Protein AF-A0A125BEE0-F1 (afdb_monomer_lite)

Foldseek 3Di:
DVVQVLFWDWPFVDDAADADFDPDPVVLVVVLVVVLVCCVPVPVCVVVVVLQVLQQPPDDPPDRCQDPQQWGAAPVDRVQTDHLSVLCCVLQVQLSVLSCVLSVRRHRDPVSLVSNVVSVVVQVVQQLVCVVVLHGGSSSVSSCVSHNDDSVSSSVSSVVVVVVVVPDPDDDDPPPPPVSPPPPPDDDDDDPSVVVSVCRHPPPDYGDIDTGGAWEWAAKPPQEAALQLAKDKIKTFIGRQFFDQDPVGDTHHWWKKKAWPVPRDIDIADQPCPPDQQNDWAADDSRRMIMHIDHSVVSNVADQFTWIKMWTDDPPGIYILLVRCHVPSTRGYDDAWEWRDKPPFQDAAQDKIKTFTAHKDQDQVQKWKWAAAPVRDTDTWHFPGDDRTITITTHHPRGAWAKIWIDGPPDIYIDTGHHDWAKKKKKKAAQDPDQAWKKWKDKQNHTDDIDDGSRGMDMDMDTGTFFKIKIKIKIPTDPQQKGFMAMFMWPQKAWPDWDRTDIDHDDPPDIDMTMTIMGGHRDDTDHTPPGPHPPPPDPDPPDDDDD

Radius of gyration: 29.77 Å; chains: 1; bounding box: 84×69×88 Å

Secondary structure (DSSP, 8-state):
-GGGGGGEEEEESS--S-PPPP--HHHHHHHHHHHHHHHIIIIIHHHHHHHHHHHHTSS-TT--SB-TTSEEE-TT-TT-EEEHHHHHHHH-HHHHHHHHHHTTTSS--HHHHHHHHHHHHHHHHHHHHHHHTTS--HHHHHHHHHTT--HHHHHHHHHHHHHHTTT----SS-TTSTTSSTTSSS-----SHHHHHHHHHH------EEEEES-EEEEEE-SEEE-SSS-EEEEEEEES-S-EE-TTSPEEPPEEEEEETTT--EEEEE---SS-STT--EEEGGGTEEEEEE-HHHHTTPPTT-EEEEEEEETTEEEETTTTT-BSSSEEEE-SSEEEEEESSSB-TT-EEEEEEES--SSGGGEEEEEE-TTS-EEEPEEEEE-SSEEEEEPPTT--SEEEEEEETTEEEEEEE-B--EEEEEEEEE-SSSS--EEEEEETTEEEEEPPTT--EEEEEEEE-SEEEEEEEEEEE-TTSEEEEEEEEBTTEEEEES-SEEEEE--TTPPPEEEEEEEE-SSPP-SB-------------------

Sequence (547 aa):
MLFRLLNCLVEVITPGMNGEQLTDPSKIKTTKDLFRRNLIDRAIWPSFSYLAEIIADKRKKNDPGIDPRGYVRDPSNGQVIEHITDIFIRTMPNVFDAIDDGFADGHLSVEDQKDIINELQKILEAERKGILDLKPGPVATAIYSVSGFDMKGFLSAVTAKVREEIAEAFIPGLGVILKVYDFLATVSNGINLAEAWYDLFNLNTKYEFRINWGLKLLEMSPAVLSNKPQMTPIEIKGIGICPRPNLLDDPIYPIIYFKDKLTGEDVTLEIKNRGSLDDSYVTRNNCTEVTVFIPASFMALMKLDSQVTVEFVFEDEVANSETQNTSPNYLTFGDGLMISKVSPNPTFIDAVIDIEGIGFSYINNENIVTFFDKFNNEVRATVISSSEQILTVKVPTGAVSGDLKVNVKELEAVTSIEISQTEMIFTFGDNGNLEDDSFQVKIDGNQIDESLAGERERTKKLTIQPGEKRVKLIGITVPDQRATYFICFSNNVDVLSGITSQKVDFPEGEQFEVELVIKVNSDSVSAPVNCNYHSLQSKNIQRLNVD

Organism: Shewanella frigidimarina (NCBI:txid56812)

InterPro domains:
  IPR013783 Immunoglobulin-like fold [G3DSA:2.60.40.10] (318-429)
  IPR014756 Immunoglobulin E-set [SSF81296] (338-409)

pLDDT: mean 73.12, std 21.17, range [22.69, 98.38]

Structure (mmCIF, N/CA/C/O backbone):
data_AF-A0A125BEE0-F1
#
_entry.id   AF-A0A125BEE0-F1
#
loop_
_atom_site.group_PDB
_atom_site.id
_atom_site.type_symbol
_atom_site.label_atom_id
_atom_site.label_alt_id
_atom_site.label_comp_id
_atom_site.label_asym_id
_atom_site.label_entity_id
_atom_site.label_seq_id
_atom_site.pdbx_PDB_ins_code
_atom_site.Cartn_x
_atom_site.Cartn_y
_atom_site.Cartn_z
_atom_site.occupancy
_atom_site.B_iso_or_equiv
_atom_site.auth_seq_id
_atom_site.auth_comp_id
_atom_site.auth_asym_id
_atom_site.auth_atom_id
_atom_site.pdbx_PDB_model_num
ATOM 1 N N . MET A 1 1 ? -15.454 -0.140 -32.037 1.00 26.22 1 MET A N 1
ATOM 2 C CA . MET A 1 1 ? -15.532 1.012 -31.105 1.00 26.22 1 MET A CA 1
ATOM 3 C C . MET A 1 1 ? -15.153 0.641 -29.665 1.00 26.22 1 MET A C 1
ATOM 5 O O . MET A 1 1 ? -14.543 1.474 -29.016 1.00 26.22 1 MET A O 1
ATOM 9 N N . LEU A 1 2 ? -15.407 -0.595 -29.192 1.00 25.55 2 LEU A N 1
ATOM 10 C CA . LEU A 1 2 ? -14.964 -1.076 -27.865 1.00 25.55 2 LEU A CA 1
ATOM 11 C C . LEU A 1 2 ? -13.432 -1.137 -27.661 1.00 25.55 2 LEU A C 1
ATOM 13 O O . LEU A 1 2 ? -12.972 -0.971 -26.540 1.00 25.55 2 LEU A O 1
ATOM 17 N N . PHE A 1 3 ? -12.635 -1.290 -28.724 1.00 25.77 3 PHE A N 1
ATOM 18 C CA . PHE A 1 3 ? -11.166 -1.386 -28.637 1.00 25.77 3 PHE A CA 1
ATOM 19 C C . PHE A 1 3 ? -10.445 -0.121 -28.138 1.00 25.77 3 PHE A C 1
ATOM 21 O O . PHE A 1 3 ? -9.270 -0.192 -27.803 1.00 25.77 3 PHE A O 1
ATOM 28 N N . ARG A 1 4 ? -11.113 1.041 -28.068 1.00 31.30 4 ARG A N 1
ATOM 29 C CA . ARG A 1 4 ? -10.457 2.286 -27.629 1.00 31.30 4 ARG A CA 1
ATOM 30 C C . ARG A 1 4 ? -10.344 2.428 -26.110 1.00 31.30 4 ARG A C 1
ATOM 32 O O . ARG A 1 4 ? -9.469 3.151 -25.666 1.00 31.30 4 ARG A O 1
ATOM 39 N N . LEU A 1 5 ? -11.157 1.730 -25.314 1.00 33.47 5 LEU A N 1
ATOM 40 C CA . LEU A 1 5 ? -11.142 1.864 -23.846 1.00 33.47 5 LEU A CA 1
ATOM 41 C C . LEU A 1 5 ? -9.955 1.160 -23.158 1.00 33.47 5 LEU A C 1
ATOM 43 O O . LEU A 1 5 ? -9.745 1.365 -21.970 1.00 33.47 5 LEU A O 1
ATOM 47 N N . LEU A 1 6 ? -9.160 0.368 -23.888 1.00 36.03 6 LEU A N 1
ATOM 48 C CA . LEU A 1 6 ? -7.963 -0.308 -23.363 1.00 36.03 6 LEU A CA 1
ATOM 49 C C . LEU A 1 6 ? -6.750 0.632 -23.187 1.00 36.03 6 LEU A C 1
ATOM 51 O O . LEU A 1 6 ? -5.762 0.233 -22.584 1.00 36.03 6 LEU A O 1
ATOM 55 N N . ASN A 1 7 ? -6.826 1.877 -23.680 1.00 39.75 7 ASN A N 1
ATOM 56 C CA . ASN A 1 7 ? -5.689 2.808 -23.765 1.00 39.75 7 ASN A CA 1
ATOM 57 C C . ASN A 1 7 ? -5.898 4.117 -22.981 1.00 39.75 7 ASN A C 1
ATOM 59 O O . ASN A 1 7 ? -5.307 5.146 -23.316 1.00 39.75 7 ASN A O 1
ATOM 63 N N . CYS A 1 8 ? -6.761 4.113 -21.965 1.00 34.81 8 CYS A N 1
ATOM 64 C CA . CYS A 1 8 ? -6.969 5.275 -21.105 1.00 34.81 8 CYS A CA 1
ATOM 65 C C . CYS A 1 8 ? -6.786 4.917 -19.633 1.00 34.81 8 CYS A C 1
ATOM 67 O O . CYS A 1 8 ? -7.331 3.921 -19.159 1.00 34.81 8 CYS A O 1
ATOM 69 N N . LEU A 1 9 ? -6.087 5.782 -18.896 1.00 35.94 9 LEU A N 1
ATOM 70 C CA . LEU A 1 9 ? -6.202 5.799 -17.446 1.00 35.94 9 LEU A CA 1
ATOM 71 C C . LEU A 1 9 ? -7.430 6.632 -17.114 1.00 35.94 9 LEU A C 1
ATOM 73 O O . LEU A 1 9 ? -7.471 7.844 -17.352 1.00 35.94 9 LEU A O 1
ATOM 77 N N . VAL A 1 10 ? -8.441 5.956 -16.586 1.00 38.47 10 VAL A N 1
ATOM 78 C CA . VAL A 1 10 ? -9.574 6.617 -15.954 1.00 38.47 10 VAL A CA 1
ATOM 79 C C . VAL A 1 10 ? -9.145 6.912 -14.526 1.00 38.47 10 VAL A C 1
ATOM 81 O O . VAL A 1 10 ? -9.222 6.054 -13.650 1.00 38.47 10 VAL A O 1
ATOM 84 N N . GLU A 1 11 ? -8.629 8.118 -14.309 1.00 35.62 11 GLU A N 1
ATOM 85 C CA . GLU A 1 11 ? -8.329 8.588 -12.965 1.00 35.62 11 GLU A CA 1
ATOM 86 C C . GLU A 1 11 ? -9.652 8.989 -12.310 1.00 35.62 11 GLU A C 1
ATOM 88 O O . GLU A 1 11 ? -10.279 9.996 -12.660 1.00 35.62 11 GLU A O 1
ATOM 93 N N . VAL A 1 12 ? -10.116 8.136 -11.399 1.00 35.34 12 VAL A N 1
ATOM 94 C CA . VAL A 1 12 ? -11.246 8.439 -10.525 1.00 35.34 12 VAL A CA 1
ATOM 95 C C . VAL A 1 12 ? -10.691 9.283 -9.386 1.00 35.34 12 VAL A C 1
ATOM 97 O O . VAL A 1 12 ? -10.139 8.741 -8.434 1.00 35.34 12 VAL A O 1
ATOM 100 N N . ILE A 1 13 ? -10.804 10.607 -9.509 1.00 37.38 13 ILE A N 1
ATOM 101 C CA . ILE A 1 13 ? -10.281 11.546 -8.506 1.00 37.38 13 ILE A CA 1
ATOM 102 C C . ILE A 1 13 ? -11.001 11.340 -7.157 1.00 37.38 13 ILE A C 1
ATOM 104 O O . ILE A 1 13 ? -10.360 11.430 -6.118 1.00 37.38 13 ILE A O 1
ATOM 108 N N . THR A 1 14 ? -12.284 10.951 -7.173 1.00 31.53 14 THR A N 1
ATOM 109 C CA . THR A 1 14 ? -13.060 10.333 -6.072 1.00 31.53 14 THR A CA 1
ATOM 110 C C . THR A 1 14 ? -14.408 9.809 -6.617 1.00 31.53 14 THR A C 1
ATOM 112 O O . THR A 1 14 ? -14.837 10.240 -7.691 1.00 31.53 14 THR A O 1
ATOM 115 N N . PRO A 1 15 ? -15.097 8.863 -5.945 1.00 36.88 15 PRO A N 1
ATOM 116 C CA . PRO A 1 15 ? -16.427 8.410 -6.354 1.00 36.88 15 PRO A CA 1
ATOM 117 C C . PRO A 1 15 ? -17.546 9.273 -5.740 1.00 36.88 15 PRO A C 1
ATOM 119 O O . PRO A 1 15 ? -17.540 9.491 -4.534 1.00 36.88 15 PRO A O 1
ATOM 122 N N . GLY A 1 16 ? -18.558 9.654 -6.524 1.00 39.78 16 GLY A N 1
ATOM 123 C CA . GLY A 1 16 ? -19.945 9.716 -6.036 1.00 39.78 16 GLY A CA 1
ATOM 124 C C . GLY A 1 16 ? -20.905 10.672 -6.763 1.00 39.78 16 GLY A C 1
ATOM 125 O O . GLY A 1 16 ? -20.521 11.411 -7.662 1.00 39.78 16 GLY A O 1
ATOM 126 N N . MET A 1 17 ? -22.190 10.549 -6.412 1.00 46.84 17 MET A N 1
ATOM 127 C CA . MET A 1 17 ? -23.337 10.462 -7.337 1.00 46.84 17 MET A CA 1
ATOM 128 C C . MET A 1 17 ? -24.085 11.774 -7.635 1.00 46.84 17 MET A C 1
ATOM 130 O O . MET A 1 17 ? -25.093 11.757 -8.338 1.00 46.84 17 MET A O 1
ATOM 134 N N . ASN A 1 18 ? -23.576 12.921 -7.177 1.00 46.19 18 ASN A N 1
ATOM 135 C CA . ASN A 1 18 ? -24.294 14.205 -7.197 1.00 46.19 18 ASN A CA 1
ATOM 136 C C . ASN A 1 18 ? -23.703 15.203 -8.214 1.00 46.19 18 ASN A C 1
ATOM 138 O O . ASN A 1 18 ? -23.315 16.321 -7.871 1.00 46.19 18 ASN A O 1
ATOM 142 N N . GLY A 1 19 ? -23.605 14.791 -9.482 1.00 50.25 19 GLY A N 1
ATOM 143 C CA . GLY A 1 19 ? -23.158 15.643 -10.594 1.00 50.25 19 GLY A CA 1
ATOM 144 C C . GLY A 1 19 ? -24.298 16.363 -11.331 1.00 50.25 19 GLY A C 1
ATOM 145 O O . GLY A 1 19 ? -25.462 15.985 -11.216 1.00 50.25 19 GLY A O 1
ATOM 146 N N . GLU A 1 20 ? -23.952 17.386 -12.124 1.00 53.16 20 GLU A N 1
ATOM 147 C CA . GLU A 1 20 ? -24.880 18.003 -13.086 1.00 53.16 20 GLU A CA 1
ATOM 148 C C . GLU A 1 20 ? -25.443 16.945 -14.050 1.00 53.16 20 GLU A C 1
ATOM 150 O O . GLU A 1 20 ? -24.725 16.032 -14.466 1.00 53.16 20 GLU A O 1
ATOM 155 N N . GLN A 1 21 ? -26.719 17.086 -14.420 1.00 60.16 21 GLN A N 1
ATOM 156 C CA . GLN A 1 21 ? -27.409 16.161 -15.318 1.00 60.16 21 GLN A CA 1
ATOM 157 C C . GLN A 1 21 ? -26.623 15.965 -16.622 1.00 60.16 21 GLN A C 1
ATOM 159 O O . GLN A 1 21 ? -26.322 16.919 -17.348 1.00 60.16 21 GLN A O 1
ATOM 164 N N . LEU A 1 22 ? -26.305 14.710 -16.944 1.00 63.81 22 LEU A N 1
ATOM 165 C CA . LEU A 1 22 ? -25.624 14.375 -18.187 1.00 63.81 22 LEU A CA 1
ATOM 166 C C . LEU A 1 22 ? -26.636 14.344 -19.334 1.00 63.81 22 LEU A C 1
ATOM 168 O O . LEU A 1 22 ? -27.636 13.643 -19.268 1.00 63.81 22 LEU A O 1
ATOM 172 N N . THR A 1 23 ? -26.352 15.067 -20.417 1.00 66.38 23 THR A N 1
ATOM 173 C CA . THR A 1 23 ? -27.211 15.104 -21.619 1.00 66.38 23 THR A CA 1
ATOM 174 C C . THR A 1 23 ? -26.635 14.325 -22.804 1.00 66.38 23 THR A C 1
ATOM 176 O O . THR A 1 23 ? -27.341 14.063 -23.774 1.00 66.38 23 THR A O 1
ATOM 179 N N . ASP A 1 24 ? -25.357 13.935 -22.743 1.00 65.25 24 ASP A N 1
ATOM 180 C CA . ASP A 1 24 ? -24.670 13.177 -23.796 1.00 65.25 24 ASP A CA 1
ATOM 181 C C . ASP A 1 24 ? -24.889 11.661 -23.605 1.00 65.25 24 ASP A C 1
ATOM 183 O O . ASP A 1 24 ? -24.386 11.099 -22.624 1.00 65.25 24 ASP A O 1
ATOM 187 N N . PRO A 1 25 ? -25.550 10.963 -24.551 1.00 66.94 25 PRO A N 1
ATOM 188 C CA . PRO A 1 25 ? -25.841 9.532 -24.439 1.00 66.94 25 PRO A CA 1
ATOM 189 C C . PRO A 1 25 ? -24.603 8.643 -24.266 1.00 66.94 25 PRO A C 1
ATOM 191 O O . PRO A 1 25 ? -24.664 7.616 -23.588 1.00 66.94 25 PRO A O 1
ATOM 194 N N . SER A 1 26 ? -23.462 9.024 -24.851 1.00 54.41 26 SER A N 1
ATOM 195 C CA . SER A 1 26 ? -22.217 8.254 -24.732 1.00 54.41 26 SER A CA 1
ATOM 196 C C . SER A 1 26 ? -21.613 8.393 -23.337 1.00 54.41 26 SER A C 1
ATOM 198 O O . SER A 1 26 ? -21.055 7.431 -22.804 1.00 54.41 26 SER A O 1
ATOM 200 N N . LYS A 1 27 ? -21.757 9.575 -22.724 1.00 56.72 27 LYS A N 1
ATOM 201 C CA . LYS A 1 27 ? -21.329 9.823 -21.343 1.00 56.72 27 LYS A CA 1
ATOM 202 C C . LYS A 1 27 ? -22.255 9.132 -20.353 1.00 56.72 27 LYS A C 1
ATOM 204 O O . LYS A 1 27 ? -21.745 8.454 -19.476 1.00 56.72 27 LYS A O 1
ATOM 209 N N . ILE A 1 28 ? -23.575 9.207 -20.546 1.00 62.38 28 ILE A N 1
ATOM 210 C CA . ILE A 1 28 ? -24.559 8.494 -19.710 1.00 62.38 28 ILE A CA 1
ATOM 211 C C . ILE A 1 28 ? -24.254 6.995 -19.705 1.00 62.38 28 ILE A C 1
ATOM 213 O O . ILE A 1 28 ? -24.123 6.391 -18.643 1.00 62.38 28 ILE A O 1
ATOM 217 N N . LYS A 1 29 ? -24.052 6.401 -20.888 1.00 66.44 29 LYS A N 1
ATOM 218 C CA . LYS A 1 29 ? -23.712 4.980 -21.011 1.00 66.44 29 LYS A CA 1
ATOM 219 C C . LYS A 1 29 ? -22.403 4.630 -20.297 1.00 66.44 29 LYS A C 1
ATOM 221 O O . LYS A 1 29 ? -22.368 3.677 -19.531 1.00 66.44 29 LYS A O 1
ATOM 226 N N . THR A 1 30 ? -21.348 5.414 -20.519 1.00 59.72 30 THR A N 1
ATOM 227 C CA . THR A 1 30 ? -20.030 5.169 -19.906 1.00 59.72 30 THR A CA 1
ATOM 228 C C . THR A 1 30 ? -20.087 5.300 -18.383 1.00 59.72 30 THR A C 1
ATOM 230 O O . THR A 1 30 ? -19.575 4.437 -17.675 1.00 59.72 30 THR A O 1
ATOM 233 N N . THR A 1 31 ? -20.746 6.340 -17.867 1.00 61.16 31 THR A N 1
ATOM 234 C CA . THR A 1 31 ? -20.940 6.546 -16.426 1.00 61.16 31 THR A CA 1
ATOM 235 C C . THR A 1 31 ? -21.730 5.398 -15.813 1.00 61.16 31 THR A C 1
ATOM 237 O O . THR A 1 31 ? -21.325 4.877 -14.780 1.00 61.16 31 THR A O 1
ATOM 240 N N . LYS A 1 32 ? -22.801 4.949 -16.472 1.00 75.56 32 LYS A N 1
ATOM 241 C CA . LYS A 1 32 ? -23.600 3.806 -16.029 1.00 75.56 32 LYS A CA 1
ATOM 242 C C . LYS A 1 32 ? -22.785 2.511 -15.978 1.00 75.56 32 LYS A C 1
ATOM 244 O O . LYS A 1 32 ? -22.822 1.800 -14.977 1.00 75.56 32 LYS A O 1
ATOM 249 N N . ASP A 1 33 ? -22.010 2.213 -17.019 1.00 69.50 33 ASP A N 1
ATOM 250 C CA . ASP A 1 33 ? -21.174 1.007 -17.067 1.00 69.50 33 ASP A CA 1
ATOM 251 C C . ASP A 1 33 ? -20.082 1.038 -15.973 1.00 69.50 33 ASP A C 1
ATOM 253 O O . ASP A 1 33 ? -19.828 0.035 -15.301 1.00 69.50 33 ASP A O 1
ATOM 257 N N . LEU A 1 34 ? -19.483 2.207 -15.720 1.00 61.41 34 LEU A N 1
ATOM 258 C CA . LEU A 1 34 ? -18.509 2.407 -14.641 1.00 61.41 34 LEU A CA 1
ATOM 259 C C . LEU A 1 34 ? -19.139 2.357 -13.247 1.00 61.41 34 LEU A C 1
ATOM 261 O O . LEU A 1 34 ? -18.507 1.868 -12.309 1.00 61.41 34 LEU A O 1
ATOM 265 N N . PHE A 1 35 ? -20.364 2.854 -13.099 1.00 69.25 35 PHE A N 1
ATOM 266 C CA . PHE A 1 35 ? -21.134 2.771 -11.864 1.00 69.25 35 PHE A CA 1
ATOM 267 C C . PHE A 1 35 ? -21.391 1.312 -11.500 1.00 69.25 35 PHE A C 1
ATOM 269 O O . PHE A 1 35 ? -21.051 0.882 -10.401 1.00 69.25 35 PHE A O 1
ATOM 276 N N . ARG A 1 36 ? -21.905 0.530 -12.458 1.00 73.69 36 ARG A N 1
ATOM 277 C CA . ARG A 1 36 ? -22.140 -0.911 -12.295 1.00 73.69 36 ARG A CA 1
ATOM 278 C C . ARG A 1 36 ? -20.870 -1.625 -11.863 1.00 73.69 36 ARG A C 1
ATOM 280 O O . ARG A 1 36 ? -20.890 -2.381 -10.898 1.00 73.69 36 ARG A O 1
ATOM 287 N N . ARG A 1 37 ? -19.755 -1.336 -12.536 1.00 66.81 37 ARG A N 1
ATOM 288 C CA . ARG A 1 37 ? -18.461 -1.933 -12.213 1.00 66.81 37 ARG A CA 1
ATOM 289 C C . ARG A 1 37 ? -17.967 -1.553 -10.818 1.00 66.81 37 ARG A C 1
ATOM 291 O O . ARG A 1 37 ? -17.575 -2.437 -10.073 1.00 66.81 37 ARG A O 1
ATOM 298 N N . ASN A 1 38 ? -18.029 -0.279 -10.429 1.00 60.75 38 ASN A N 1
ATOM 299 C CA . ASN A 1 38 ? -17.607 0.147 -9.091 1.00 60.75 38 ASN A CA 1
ATOM 300 C C . ASN A 1 38 ? -18.493 -0.430 -7.987 1.00 60.75 38 ASN A C 1
ATOM 302 O O . ASN A 1 38 ? -17.970 -0.850 -6.958 1.00 60.75 38 ASN A O 1
ATOM 306 N N . LEU A 1 39 ? -19.811 -0.469 -8.197 1.00 64.38 39 LEU A N 1
ATOM 307 C CA . LEU A 1 39 ? -20.745 -1.080 -7.257 1.00 64.38 39 LEU A CA 1
ATOM 308 C C . LEU A 1 39 ? -20.418 -2.565 -7.063 1.00 64.38 39 LEU A C 1
ATOM 310 O O . LEU A 1 39 ? -20.378 -3.052 -5.934 1.00 64.38 39 LEU A O 1
ATOM 314 N N . ILE A 1 40 ? -20.128 -3.271 -8.158 1.00 65.25 40 ILE A N 1
ATOM 315 C CA . ILE A 1 40 ? -19.719 -4.670 -8.102 1.00 65.25 40 ILE A CA 1
ATOM 316 C C . ILE A 1 40 ? -18.376 -4.814 -7.380 1.00 65.25 40 ILE A C 1
ATOM 318 O O . ILE A 1 40 ? -18.307 -5.504 -6.370 1.00 65.25 40 ILE A O 1
ATOM 322 N N . ASP A 1 41 ? -17.332 -4.138 -7.850 1.00 57.72 41 ASP A N 1
ATOM 323 C CA . ASP A 1 41 ? -15.952 -4.362 -7.408 1.00 57.72 41 ASP A CA 1
ATOM 324 C C . ASP A 1 41 ? -15.709 -3.895 -5.966 1.00 57.72 41 ASP A C 1
ATOM 326 O O . ASP A 1 41 ? -15.000 -4.557 -5.210 1.00 57.72 41 ASP A O 1
ATOM 330 N N . ARG A 1 42 ? -16.286 -2.754 -5.568 1.00 54.62 42 ARG A N 1
ATOM 331 C CA . ARG A 1 42 ? -16.010 -2.145 -4.256 1.00 54.62 42 ARG A CA 1
ATOM 332 C C . ARG A 1 42 ? -16.949 -2.597 -3.159 1.00 54.62 42 ARG A C 1
ATOM 334 O O . ARG A 1 42 ? -16.657 -2.348 -1.994 1.00 54.62 42 ARG A O 1
ATOM 341 N N . ALA A 1 43 ? -18.078 -3.197 -3.516 1.00 54.75 43 ALA A N 1
ATOM 342 C CA . ALA A 1 43 ? -19.170 -3.284 -2.571 1.00 54.75 43 ALA A CA 1
ATOM 343 C C . ALA A 1 43 ? -19.898 -4.637 -2.633 1.00 54.75 43 ALA A C 1
ATOM 345 O O . ALA A 1 43 ? -19.965 -5.341 -1.622 1.00 54.75 43 ALA A O 1
ATOM 346 N N . ILE A 1 44 ? -20.366 -5.072 -3.809 1.00 61.81 44 ILE A N 1
ATOM 347 C CA . ILE A 1 44 ? -21.017 -6.387 -3.943 1.00 61.81 44 ILE A CA 1
ATOM 348 C C . ILE A 1 44 ? -19.979 -7.501 -3.765 1.00 61.81 44 ILE A C 1
ATOM 350 O O . ILE A 1 44 ? -20.143 -8.360 -2.907 1.00 61.81 44 ILE A O 1
ATOM 354 N N . TRP A 1 45 ? -18.879 -7.481 -4.517 1.00 63.34 45 TRP A N 1
ATOM 355 C CA . TRP A 1 45 ? -17.878 -8.546 -4.504 1.00 63.34 45 TRP A CA 1
ATOM 356 C C . TRP A 1 45 ? -17.217 -8.764 -3.134 1.00 63.34 45 TRP A C 1
ATOM 358 O O . TRP A 1 45 ? -17.205 -9.911 -2.679 1.00 63.34 45 TRP A O 1
ATOM 368 N N . PRO A 1 46 ? -16.759 -7.725 -2.406 1.00 55.03 46 PRO A N 1
ATOM 369 C CA . PRO A 1 46 ? -16.231 -7.902 -1.054 1.00 55.03 46 PRO A CA 1
ATOM 370 C C . PRO A 1 46 ? -17.225 -8.587 -0.106 1.00 55.03 46 PRO A C 1
ATOM 372 O O . PRO A 1 46 ? -16.815 -9.437 0.686 1.00 55.03 46 PRO A O 1
ATOM 375 N N . SER A 1 47 ? -18.528 -8.314 -0.260 1.00 54.78 47 SER A N 1
ATOM 376 C CA . SER A 1 47 ? -19.602 -8.942 0.529 1.00 54.78 47 SER A CA 1
ATOM 377 C C . SER A 1 47 ? -19.752 -10.450 0.265 1.00 54.78 47 SER A C 1
ATOM 379 O O . SER A 1 47 ? -20.307 -11.171 1.092 1.00 54.78 47 SER A O 1
ATOM 381 N N . PHE A 1 48 ? -19.232 -10.943 -0.865 1.00 58.75 48 PHE A N 1
ATOM 382 C CA . PHE A 1 48 ? -19.290 -12.346 -1.296 1.00 58.75 48 PHE A CA 1
ATOM 383 C C . PHE A 1 48 ? -17.925 -13.047 -1.343 1.00 58.75 48 PHE A C 1
ATOM 385 O O . PHE A 1 48 ? -17.852 -14.219 -1.712 1.00 58.75 48 PHE A O 1
ATOM 392 N N . SER A 1 49 ? -16.851 -12.368 -0.936 1.00 55.06 49 SER A N 1
ATOM 393 C CA . SER A 1 49 ? -15.472 -12.880 -0.984 1.00 55.06 49 SER A CA 1
ATOM 394 C C . SER A 1 49 ? -15.268 -14.204 -0.227 1.00 55.06 49 SER A C 1
ATOM 396 O O . SER A 1 49 ? -14.460 -15.032 -0.646 1.00 55.06 49 SER A O 1
ATOM 398 N N . TYR A 1 50 ? -16.075 -14.480 0.806 1.00 55.59 50 TYR A N 1
ATOM 399 C CA . TYR A 1 50 ? -16.080 -15.757 1.534 1.00 55.59 50 TYR A CA 1
ATOM 400 C C . TYR A 1 50 ? -16.361 -16.978 0.633 1.00 55.59 50 TYR A C 1
ATOM 402 O O . TYR A 1 50 ? -15.892 -18.082 0.916 1.00 55.59 50 TYR A O 1
ATOM 410 N N . LEU A 1 51 ? -17.104 -16.801 -0.469 1.00 53.78 51 LEU A N 1
ATOM 411 C CA . LEU A 1 51 ? -17.370 -17.865 -1.440 1.00 53.78 51 LEU A CA 1
ATOM 412 C C . LEU A 1 51 ? -16.097 -18.272 -2.185 1.00 53.78 51 LEU A C 1
ATOM 414 O O . LEU A 1 51 ? -15.912 -19.459 -2.450 1.00 53.78 51 LEU A O 1
ATOM 418 N N . ALA A 1 52 ? -15.199 -17.323 -2.470 1.00 53.06 52 ALA A N 1
ATOM 419 C CA . ALA A 1 52 ? -13.925 -17.606 -3.130 1.00 53.06 52 ALA A CA 1
ATOM 420 C C . ALA A 1 52 ? -13.059 -18.558 -2.293 1.00 53.06 52 ALA A C 1
ATOM 422 O O . ALA A 1 52 ? -12.465 -19.492 -2.829 1.00 53.06 52 ALA A O 1
ATOM 423 N N . GLU A 1 53 ? -13.046 -18.376 -0.970 1.00 53.41 53 GLU A N 1
ATOM 424 C CA . GLU A 1 53 ? -12.304 -19.239 -0.048 1.00 53.41 53 GLU A CA 1
ATOM 425 C C . GLU A 1 53 ? -12.890 -20.652 0.041 1.00 53.41 53 GLU A C 1
ATOM 427 O O . GLU A 1 53 ? -12.147 -21.630 0.046 1.00 53.41 53 GLU A O 1
ATOM 432 N N . ILE A 1 54 ? -14.222 -20.781 0.086 1.00 53.66 54 ILE A N 1
ATOM 433 C CA . ILE A 1 54 ? -14.895 -22.092 0.124 1.00 53.66 54 ILE A CA 1
ATOM 434 C C . ILE A 1 54 ? -14.638 -22.869 -1.178 1.00 53.66 54 ILE A C 1
ATOM 436 O O . ILE A 1 54 ? -14.469 -24.090 -1.157 1.00 53.66 54 ILE A O 1
ATOM 440 N N . ILE A 1 55 ? -14.577 -22.164 -2.309 1.00 52.12 55 ILE A N 1
ATOM 441 C CA . ILE A 1 55 ? -14.298 -22.739 -3.630 1.00 52.12 55 ILE A CA 1
ATOM 442 C C . ILE A 1 55 ? -12.816 -23.137 -3.766 1.00 52.12 55 ILE A C 1
ATOM 444 O O . ILE A 1 55 ? -12.509 -24.145 -4.405 1.00 52.12 55 ILE A O 1
ATOM 448 N N . ALA A 1 56 ? -11.892 -22.405 -3.138 1.00 52.78 56 ALA A N 1
ATOM 449 C CA . ALA A 1 56 ? -10.455 -22.677 -3.211 1.00 52.78 56 ALA A CA 1
ATOM 450 C C . ALA A 1 56 ? -10.024 -23.981 -2.499 1.00 52.78 56 ALA A C 1
ATOM 452 O O . ALA A 1 56 ? -9.008 -24.575 -2.867 1.00 52.78 56 ALA A O 1
ATOM 453 N N . ASP A 1 57 ? -10.792 -24.472 -1.519 1.00 49.62 57 ASP A N 1
ATOM 454 C CA . ASP A 1 57 ? -10.309 -25.491 -0.573 1.00 49.62 57 ASP A CA 1
ATOM 455 C C . ASP A 1 57 ? -10.470 -26.963 -1.025 1.00 49.62 57 ASP A C 1
ATOM 457 O O . ASP A 1 57 ? -10.057 -27.905 -0.348 1.00 49.62 57 ASP A O 1
ATOM 461 N N . LYS A 1 58 ? -11.003 -27.230 -2.226 1.00 46.66 58 LYS A N 1
ATOM 462 C CA . LYS A 1 58 ? -11.007 -28.597 -2.789 1.00 46.66 58 LYS A CA 1
ATOM 463 C C . LYS A 1 58 ? -10.568 -28.646 -4.246 1.00 46.66 58 LYS A C 1
ATOM 465 O O . LYS A 1 58 ? -11.394 -28.850 -5.132 1.00 46.66 58 LYS A O 1
ATOM 470 N N . ARG A 1 59 ? -9.242 -28.622 -4.448 1.00 43.72 59 ARG A N 1
ATOM 471 C CA . ARG A 1 59 ? -8.435 -29.587 -5.243 1.00 43.72 59 ARG A CA 1
ATOM 472 C C . ARG A 1 59 ? -7.094 -28.950 -5.634 1.00 43.72 59 ARG A C 1
ATOM 474 O O . ARG A 1 59 ? -7.029 -28.260 -6.632 1.00 43.72 59 ARG A O 1
ATOM 481 N N . LYS A 1 60 ? -6.013 -29.314 -4.929 1.00 42.50 60 LYS A N 1
ATOM 482 C CA . LYS A 1 60 ? -4.605 -28.977 -5.245 1.00 42.50 60 LYS A CA 1
ATOM 483 C C . LYS A 1 60 ? -4.309 -27.465 -5.301 1.00 42.50 60 LYS A C 1
ATOM 485 O O . LYS A 1 60 ? -4.811 -26.748 -6.144 1.00 42.50 60 LYS A O 1
ATOM 490 N N . LYS A 1 61 ? -3.374 -27.044 -4.448 1.00 42.09 61 LYS A N 1
ATOM 491 C CA . LYS A 1 61 ? -2.783 -25.706 -4.224 1.00 42.09 61 LYS A CA 1
ATOM 492 C C . LYS A 1 61 ? -2.479 -24.757 -5.415 1.00 42.09 61 LYS A C 1
ATOM 494 O O . LYS A 1 61 ? -1.924 -23.701 -5.147 1.00 42.09 61 LYS A O 1
ATOM 499 N N . ASN A 1 62 ? -2.805 -25.057 -6.675 1.00 43.75 62 ASN A N 1
ATOM 500 C CA . ASN A 1 62 ? -2.320 -24.294 -7.833 1.00 43.75 62 ASN A CA 1
ATOM 501 C C . ASN A 1 62 ? -3.390 -23.787 -8.824 1.00 43.75 62 ASN A C 1
ATOM 503 O O . ASN A 1 62 ? -2.995 -23.320 -9.888 1.00 43.75 62 ASN A O 1
ATOM 507 N N . ASP A 1 63 ? -4.694 -23.829 -8.534 1.00 48.88 63 ASP A N 1
ATOM 508 C CA . ASP A 1 63 ? -5.662 -23.084 -9.362 1.00 48.88 63 ASP A CA 1
ATOM 509 C C . ASP A 1 63 ? -6.823 -22.563 -8.499 1.00 48.88 63 ASP A C 1
ATOM 511 O O . ASP A 1 63 ? -7.667 -23.356 -8.069 1.00 48.88 63 ASP A O 1
ATOM 515 N N . PRO A 1 64 ? -6.844 -21.266 -8.144 1.00 46.12 64 PRO A N 1
ATOM 516 C CA . PRO A 1 64 ? -7.970 -20.694 -7.428 1.00 46.12 64 PRO A CA 1
ATOM 517 C C . PRO A 1 64 ? -9.166 -20.724 -8.385 1.00 46.12 64 PRO A C 1
ATOM 519 O O . PRO A 1 64 ? -9.105 -20.166 -9.476 1.00 46.12 64 PRO A O 1
ATOM 522 N N . GLY A 1 65 ? -10.260 -21.394 -8.006 1.00 53.75 65 GLY A N 1
ATOM 523 C CA . GLY A 1 65 ? -11.460 -21.495 -8.854 1.00 53.75 65 GLY A CA 1
ATOM 524 C C . GLY A 1 65 ? -12.020 -20.137 -9.307 1.00 53.75 65 GLY A C 1
ATOM 525 O O . GLY A 1 65 ? -12.797 -20.087 -10.259 1.00 53.75 65 GLY A O 1
ATOM 526 N N . ILE A 1 66 ? -11.592 -19.050 -8.656 1.00 56.44 66 ILE A N 1
ATOM 527 C CA . ILE A 1 66 ? -11.728 -17.663 -9.097 1.00 56.44 66 ILE A CA 1
ATOM 528 C C . ILE A 1 66 ? -10.327 -17.039 -9.085 1.00 56.44 66 ILE A C 1
ATOM 530 O O . ILE A 1 66 ? -9.711 -16.950 -8.022 1.00 56.44 66 ILE A O 1
ATOM 534 N N . ASP A 1 67 ? -9.800 -16.633 -10.240 1.00 57.78 67 ASP A N 1
ATOM 535 C CA . ASP A 1 67 ? -8.466 -16.032 -10.301 1.00 57.78 67 ASP A CA 1
ATOM 536 C C . ASP A 1 67 ? -8.438 -14.642 -9.623 1.00 57.78 67 ASP A C 1
ATOM 538 O O . ASP A 1 67 ? -9.484 -14.007 -9.460 1.00 57.78 67 ASP A O 1
ATOM 542 N N . PRO A 1 68 ? -7.259 -14.117 -9.231 1.00 49.59 68 PRO A N 1
ATOM 543 C CA . PRO A 1 68 ? -7.151 -12.789 -8.615 1.00 49.59 68 PRO A CA 1
ATOM 544 C C . PRO A 1 68 ? -7.683 -11.633 -9.478 1.00 49.59 68 PRO A C 1
ATOM 546 O O . PRO A 1 68 ? -7.816 -10.515 -8.991 1.00 49.59 68 PRO A O 1
ATOM 549 N N . ARG A 1 69 ? -7.965 -11.883 -10.762 1.00 51.47 69 ARG A N 1
ATOM 550 C CA . ARG A 1 69 ? -8.539 -10.926 -11.711 1.00 51.47 69 ARG A CA 1
ATOM 551 C C . ARG A 1 69 ? -10.056 -11.100 -11.853 1.00 51.47 69 ARG A C 1
ATOM 553 O O . ARG A 1 69 ? -10.629 -10.454 -12.718 1.00 51.47 69 ARG A O 1
ATOM 560 N N . GLY A 1 70 ? -10.693 -11.941 -11.033 1.00 58.03 70 GLY A N 1
ATOM 561 C CA . GLY A 1 70 ? -12.144 -12.112 -10.978 1.00 58.03 70 GLY A CA 1
ATOM 562 C C . GLY A 1 70 ? -12.717 -13.116 -11.978 1.00 58.03 70 GLY A C 1
ATOM 563 O O . GLY A 1 70 ? -13.931 -13.129 -12.175 1.00 58.03 70 GLY A O 1
ATOM 564 N N . TYR A 1 71 ? -11.895 -13.953 -12.617 1.00 66.69 71 TYR A N 1
ATOM 565 C CA . TYR A 1 71 ? -12.385 -14.955 -13.569 1.00 66.69 71 TYR A CA 1
ATOM 566 C C . TYR A 1 71 ? -12.651 -16.304 -12.909 1.00 66.69 71 TYR A C 1
ATOM 568 O O . TYR A 1 71 ? -11.750 -16.903 -12.326 1.00 66.69 71 TYR A O 1
ATOM 576 N N . VAL A 1 72 ? -13.870 -16.814 -13.077 1.00 65.94 72 VAL A N 1
ATOM 577 C CA . VAL A 1 72 ? -14.281 -18.151 -12.646 1.00 65.94 72 VAL A CA 1
ATOM 578 C C . VAL A 1 72 ? -13.986 -19.151 -13.760 1.00 65.94 72 VAL A C 1
ATOM 580 O O . VAL A 1 72 ? -14.373 -18.933 -14.912 1.00 65.94 72 VAL A O 1
ATOM 583 N N . ARG A 1 73 ? -13.292 -20.244 -13.426 1.00 64.69 73 ARG A N 1
ATOM 584 C CA . ARG A 1 73 ? -12.956 -21.323 -14.369 1.00 64.69 73 ARG A CA 1
ATOM 585 C C . ARG A 1 73 ? -13.663 -22.615 -13.992 1.00 64.69 73 ARG A C 1
ATOM 587 O O . ARG A 1 73 ? -13.604 -23.031 -12.837 1.00 64.69 73 ARG A O 1
ATOM 594 N N . ASP A 1 74 ? -14.265 -23.281 -14.976 1.00 60.03 74 ASP A N 1
ATOM 595 C CA . ASP A 1 74 ? -14.768 -24.645 -14.803 1.00 60.03 74 ASP A CA 1
ATOM 596 C C . ASP A 1 74 ? -13.580 -25.638 -14.778 1.00 60.03 74 ASP A C 1
ATOM 598 O O . ASP A 1 74 ? -12.885 -25.806 -15.787 1.00 60.03 74 ASP A O 1
ATOM 602 N N . PRO A 1 75 ? -13.334 -26.345 -13.658 1.00 53.81 75 PRO A N 1
ATOM 603 C CA . PRO A 1 75 ? -12.243 -27.309 -13.537 1.00 53.81 75 PRO A CA 1
ATOM 604 C C . PRO A 1 75 ? -12.448 -28.573 -14.390 1.00 53.81 75 PRO A C 1
ATOM 606 O O . PRO A 1 75 ? -11.510 -29.353 -14.564 1.00 53.81 75 PRO A O 1
ATOM 609 N N . SER A 1 76 ? -13.657 -28.810 -14.904 1.00 53.28 76 SER A N 1
ATOM 610 C CA . SER A 1 76 ? -13.986 -29.913 -15.811 1.00 53.28 76 SER A CA 1
ATOM 611 C C . SER A 1 76 ? -13.943 -29.518 -17.293 1.00 53.28 76 SER A C 1
ATOM 613 O O . SER A 1 76 ? -13.803 -30.394 -18.150 1.00 53.28 76 SER A O 1
ATOM 615 N N . ASN A 1 77 ? -13.980 -28.216 -17.595 1.00 54.47 77 ASN A N 1
ATOM 616 C CA . ASN A 1 77 ? -13.910 -27.673 -18.947 1.00 54.47 77 ASN A CA 1
ATOM 617 C C . ASN A 1 77 ? -13.178 -26.317 -18.969 1.00 54.47 77 ASN A C 1
ATOM 619 O O . ASN A 1 77 ? -13.793 -25.254 -18.900 1.00 54.47 77 ASN A O 1
ATOM 623 N N . GLY A 1 78 ? -11.853 -26.349 -19.147 1.00 53.00 78 GLY A N 1
ATOM 624 C CA . GLY A 1 78 ? -10.982 -25.162 -19.126 1.00 53.00 78 GLY A CA 1
ATOM 625 C C . GLY A 1 78 ? -11.205 -24.121 -20.237 1.00 53.00 78 GLY A C 1
ATOM 626 O O . GLY A 1 78 ? -10.387 -23.216 -20.379 1.00 53.00 78 GLY A O 1
ATOM 627 N N . GLN A 1 79 ? -12.267 -24.247 -21.040 1.00 51.91 79 GLN A N 1
ATOM 628 C CA . GLN A 1 79 ? -12.681 -23.252 -22.034 1.00 51.91 79 GLN A CA 1
ATOM 629 C C . GLN A 1 79 ? -13.748 -22.273 -21.517 1.00 51.91 79 GLN A C 1
ATOM 631 O O . GLN A 1 79 ? -13.947 -21.232 -22.140 1.00 51.91 79 GLN A O 1
ATOM 636 N N . VAL A 1 80 ? -14.427 -22.568 -20.400 1.00 54.66 80 VAL A N 1
ATOM 637 C CA . VAL A 1 80 ? -15.423 -21.657 -19.814 1.00 54.66 80 VAL A CA 1
ATOM 638 C C . VAL A 1 80 ? -14.728 -20.751 -18.800 1.00 54.66 80 VAL A C 1
ATOM 640 O O . VAL A 1 80 ? -14.349 -21.186 -17.713 1.00 54.66 80 VAL A O 1
ATOM 643 N N . ILE A 1 81 ? -14.520 -19.497 -19.204 1.00 63.28 81 ILE A N 1
ATOM 644 C CA . ILE A 1 81 ? -13.923 -18.424 -18.408 1.00 63.28 81 ILE A CA 1
ATOM 645 C C . ILE A 1 81 ? -14.975 -17.317 -18.332 1.00 63.28 81 ILE A C 1
ATOM 647 O O . ILE A 1 81 ? -15.218 -16.641 -19.329 1.00 63.28 81 ILE A O 1
ATOM 651 N N . GLU A 1 82 ? -15.617 -17.152 -17.178 1.00 70.50 82 GLU A N 1
ATOM 652 C CA . GLU A 1 82 ? -16.614 -16.095 -16.973 1.00 70.50 82 GLU A CA 1
ATOM 653 C C . GLU A 1 82 ? -16.134 -15.118 -15.900 1.00 70.50 82 GLU A C 1
ATOM 655 O O . GLU A 1 82 ? -15.626 -15.534 -14.858 1.00 70.50 82 GLU A O 1
ATOM 660 N N . HIS A 1 83 ? -16.259 -13.813 -16.153 1.00 74.31 83 HIS A N 1
ATOM 661 C CA . HIS A 1 83 ? -15.891 -12.806 -15.165 1.00 74.31 83 HIS A CA 1
ATOM 662 C C . HIS A 1 83 ? -16.990 -12.681 -14.111 1.00 74.31 83 HIS A C 1
ATOM 664 O O . HIS A 1 83 ? -18.182 -12.730 -14.413 1.00 74.31 83 HIS A O 1
ATOM 670 N N . ILE A 1 84 ? -16.610 -12.461 -12.858 1.00 68.25 84 ILE A N 1
ATOM 671 C CA . ILE A 1 84 ? -17.563 -12.436 -11.751 1.00 68.25 84 ILE A CA 1
ATOM 672 C C . ILE A 1 84 ? -18.601 -11.316 -11.860 1.00 68.25 84 ILE A C 1
ATOM 674 O O . ILE A 1 84 ? -19.744 -11.474 -11.439 1.00 68.25 84 ILE A O 1
ATOM 678 N N . THR A 1 85 ? -18.229 -10.211 -12.505 1.00 68.12 85 THR A N 1
ATOM 679 C CA . THR A 1 85 ? -19.141 -9.127 -12.893 1.00 68.12 85 THR A CA 1
ATOM 680 C C . THR A 1 85 ? -20.301 -9.640 -13.746 1.00 68.12 85 THR A C 1
ATOM 682 O O . THR A 1 85 ? -21.441 -9.274 -13.480 1.00 68.12 85 THR A O 1
ATOM 685 N N . ASP A 1 86 ? -20.046 -10.524 -14.714 1.00 78.00 86 ASP A N 1
ATOM 686 C CA . ASP A 1 86 ? -21.088 -11.067 -15.595 1.00 78.00 86 ASP A CA 1
ATOM 687 C C . ASP A 1 86 ? -22.030 -12.002 -14.825 1.00 78.00 86 ASP A C 1
ATOM 689 O O . ASP A 1 86 ? -23.252 -11.971 -15.010 1.00 78.00 86 ASP A O 1
ATOM 693 N N . ILE A 1 87 ? -21.476 -12.766 -13.878 1.00 78.31 87 ILE A N 1
ATOM 694 C CA . ILE A 1 87 ? -22.248 -13.615 -12.966 1.00 78.31 87 ILE A CA 1
ATOM 695 C C . ILE A 1 87 ? -23.165 -12.754 -12.093 1.00 78.31 87 ILE A C 1
ATOM 697 O O . ILE A 1 87 ? -24.355 -13.054 -11.978 1.00 78.31 87 ILE A O 1
ATOM 701 N N . PHE A 1 88 ? -22.652 -11.667 -11.510 1.00 79.12 88 PHE A N 1
ATOM 702 C CA . PHE A 1 88 ? -23.454 -10.749 -10.701 1.00 79.12 88 PHE A CA 1
ATOM 703 C C . PHE A 1 88 ? -24.553 -10.070 -11.514 1.00 79.12 88 PHE A C 1
ATOM 705 O O . PHE A 1 88 ? -25.702 -10.067 -11.073 1.00 79.12 88 PHE A O 1
ATOM 712 N N . ILE A 1 89 ? -24.236 -9.581 -12.716 1.00 77.44 89 ILE A N 1
ATOM 713 C CA . ILE A 1 89 ? -25.212 -8.951 -13.615 1.00 77.44 89 ILE A CA 1
ATOM 714 C C . ILE A 1 89 ? -26.360 -9.905 -13.941 1.00 77.44 89 ILE A C 1
ATOM 716 O O . ILE A 1 89 ? -27.526 -9.527 -13.842 1.00 77.44 89 ILE A O 1
ATOM 720 N N . ARG A 1 90 ? -26.055 -11.168 -14.252 1.00 83.00 90 ARG A N 1
ATOM 721 C CA . ARG A 1 90 ? -27.082 -12.180 -14.527 1.00 83.00 90 ARG A CA 1
ATOM 722 C C . ARG A 1 90 ? -27.893 -12.570 -13.290 1.00 83.00 90 ARG A C 1
ATOM 724 O O . ARG A 1 90 ? -29.060 -12.933 -13.418 1.00 83.00 90 ARG A O 1
ATOM 731 N N . THR A 1 91 ? -27.276 -12.552 -12.113 1.00 81.81 91 THR A N 1
ATOM 732 C CA . THR A 1 91 ? -27.886 -13.075 -10.880 1.00 81.81 91 THR A CA 1
ATOM 733 C C . THR A 1 91 ? -28.701 -12.029 -10.127 1.00 81.81 91 THR A C 1
ATOM 735 O O . THR A 1 91 ? -29.601 -12.382 -9.367 1.00 81.81 91 THR A O 1
ATOM 738 N N . MET A 1 92 ? -28.421 -10.746 -10.357 1.00 83.94 92 MET A N 1
ATOM 739 C CA . MET A 1 92 ? -29.106 -9.624 -9.717 1.00 83.94 92 MET A CA 1
ATOM 740 C C . MET A 1 92 ? -29.804 -8.716 -10.749 1.00 83.94 92 MET A C 1
ATOM 742 O O . MET A 1 92 ? -29.595 -7.504 -10.708 1.00 83.94 92 MET A O 1
ATOM 746 N N . PRO A 1 93 ? -30.625 -9.249 -11.678 1.00 84.75 93 PRO A N 1
ATOM 747 C CA . PRO A 1 93 ? -31.174 -8.462 -12.784 1.00 84.75 93 PRO A CA 1
ATOM 748 C C . PRO A 1 93 ? -31.935 -7.229 -12.286 1.00 84.75 93 PRO A C 1
ATOM 750 O O . PRO A 1 93 ? -31.651 -6.130 -12.736 1.00 84.75 93 PRO A O 1
ATOM 753 N N . ASN A 1 94 ? -32.759 -7.376 -11.245 1.00 85.56 94 ASN A N 1
ATOM 754 C CA . ASN A 1 94 ? -33.525 -6.265 -10.673 1.00 85.56 94 ASN A CA 1
ATOM 755 C C . ASN A 1 94 ? -32.651 -5.126 -10.120 1.00 85.56 94 ASN A C 1
ATOM 757 O O . ASN A 1 94 ? -33.054 -3.970 -10.165 1.00 85.56 94 ASN A O 1
ATOM 761 N N . VAL A 1 95 ? -31.456 -5.435 -9.598 1.00 81.00 95 VAL A N 1
ATOM 762 C CA . VAL A 1 95 ? -30.511 -4.407 -9.133 1.00 81.00 95 VAL A CA 1
ATOM 763 C C . VAL A 1 95 ? -30.015 -3.602 -10.328 1.00 81.00 95 VAL A C 1
ATOM 765 O O . VAL A 1 95 ? -29.935 -2.380 -10.270 1.00 81.00 95 VAL A O 1
ATOM 768 N N . PHE A 1 96 ? -29.689 -4.278 -11.429 1.00 84.81 96 PHE A N 1
ATOM 769 C CA . PHE A 1 96 ? -29.181 -3.624 -12.631 1.00 84.81 96 PHE A CA 1
ATOM 770 C C . PHE A 1 96 ? -30.270 -2.941 -13.455 1.00 84.81 96 PHE A C 1
ATOM 772 O O . PHE A 1 96 ? -29.946 -1.951 -14.111 1.00 84.81 96 PHE A O 1
ATOM 779 N N . ASP A 1 97 ? -31.513 -3.409 -13.360 1.00 85.94 97 ASP A N 1
ATOM 780 C CA . ASP A 1 97 ? -32.704 -2.753 -13.897 1.00 85.94 97 ASP A CA 1
ATOM 781 C C . ASP A 1 97 ? -32.983 -1.456 -13.127 1.00 85.94 97 ASP A C 1
ATOM 783 O O . ASP A 1 97 ? -33.104 -0.406 -13.746 1.00 85.94 97 ASP A O 1
ATOM 787 N N . ALA A 1 98 ? -32.932 -1.476 -11.787 1.00 82.81 98 ALA A N 1
ATOM 788 C CA . ALA A 1 98 ? -33.044 -0.259 -10.974 1.00 82.81 98 ALA A CA 1
ATOM 789 C C . ALA A 1 98 ? -31.934 0.763 -11.296 1.00 82.81 98 ALA A C 1
ATOM 791 O O . ALA A 1 98 ? -32.163 1.970 -11.298 1.00 82.81 98 ALA A O 1
ATOM 792 N N . ILE A 1 99 ? -30.728 0.289 -11.633 1.00 80.69 99 ILE A N 1
ATOM 793 C CA . ILE A 1 99 ? -29.643 1.146 -12.137 1.00 80.69 99 ILE A CA 1
ATOM 794 C C . ILE A 1 99 ? -29.946 1.668 -13.548 1.00 80.69 99 ILE A C 1
ATOM 796 O O . ILE A 1 99 ? -29.619 2.809 -13.854 1.00 80.69 99 ILE A O 1
ATOM 800 N N . ASP A 1 100 ? -30.511 0.855 -14.442 1.00 83.88 100 ASP A N 1
ATOM 801 C CA . ASP A 1 100 ? -30.878 1.314 -15.786 1.00 83.88 100 ASP A CA 1
ATOM 802 C C . ASP A 1 100 ? -31.958 2.396 -15.733 1.00 83.88 100 ASP A C 1
ATOM 804 O O . ASP A 1 100 ? -31.819 3.415 -16.415 1.00 83.88 100 ASP A O 1
ATOM 808 N N . ASP A 1 101 ? -32.969 2.195 -14.891 1.00 83.56 101 ASP A N 1
ATOM 809 C CA . ASP A 1 101 ? -34.070 3.127 -14.667 1.00 83.56 101 ASP A CA 1
ATOM 810 C C . ASP A 1 101 ? -33.560 4.432 -14.049 1.00 83.56 101 ASP A C 1
ATOM 812 O O . ASP A 1 101 ? -33.821 5.510 -14.584 1.00 83.56 101 ASP A O 1
ATOM 816 N N . GLY A 1 102 ? -32.719 4.340 -13.016 1.00 79.44 102 GLY A N 1
ATOM 817 C CA . GLY A 1 102 ? -32.130 5.505 -12.357 1.00 79.44 102 GLY A CA 1
ATOM 818 C C . GLY A 1 102 ? -31.111 6.287 -13.196 1.00 79.44 102 GLY A C 1
ATOM 819 O O . GLY A 1 102 ? -30.702 7.376 -12.820 1.00 79.44 102 GLY A O 1
ATOM 820 N N . PHE A 1 103 ? -30.667 5.758 -14.339 1.00 77.50 103 PHE A N 1
ATOM 821 C CA . PHE A 1 103 ? -29.810 6.484 -15.287 1.00 77.50 103 PHE A CA 1
ATOM 822 C C . PHE A 1 103 ? -30.555 6.909 -16.562 1.00 77.50 103 PHE A C 1
ATOM 824 O O . PHE A 1 103 ? -29.928 7.466 -17.472 1.00 77.50 103 PHE A O 1
ATOM 831 N N . ALA A 1 104 ? -31.868 6.663 -16.659 1.00 79.69 104 ALA A N 1
ATOM 832 C CA . ALA A 1 104 ? -32.653 6.921 -17.866 1.00 79.69 104 ALA A CA 1
ATOM 833 C C . ALA A 1 104 ? -32.697 8.409 -18.257 1.00 79.69 104 ALA A C 1
ATOM 835 O O . ALA A 1 104 ? -32.747 8.734 -19.446 1.00 79.69 104 ALA A O 1
ATOM 836 N N . ASP A 1 105 ? -32.630 9.313 -17.283 1.00 72.38 105 ASP A N 1
ATOM 837 C CA . ASP A 1 105 ? -32.646 10.768 -17.470 1.00 72.38 105 ASP A CA 1
ATOM 838 C C . ASP A 1 105 ? -31.258 11.426 -17.301 1.00 72.38 105 ASP A C 1
ATOM 840 O O . ASP A 1 105 ? -31.134 12.654 -17.354 1.00 72.38 105 ASP A O 1
ATOM 844 N N . GLY A 1 106 ? -30.205 10.616 -17.143 1.00 63.69 106 GLY A N 1
ATOM 845 C CA . GLY A 1 106 ? -28.829 11.076 -16.975 1.00 63.69 106 GLY A CA 1
ATOM 846 C C . GLY A 1 106 ? -28.486 11.594 -15.574 1.00 63.69 106 GLY A C 1
ATOM 847 O O . GLY A 1 106 ? -27.426 12.217 -15.428 1.00 63.69 106 GLY A O 1
ATOM 848 N N . HIS A 1 107 ? -29.334 11.351 -14.566 1.00 70.62 107 HIS A N 1
ATOM 849 C CA . HIS A 1 107 ? -29.090 11.701 -13.167 1.00 70.62 107 HIS A CA 1
ATOM 850 C C . HIS A 1 107 ? -29.720 10.679 -12.204 1.00 70.62 107 HIS A C 1
ATOM 852 O O . HIS A 1 107 ? -30.883 10.348 -12.331 1.00 70.62 107 HIS A O 1
ATOM 858 N N . LEU A 1 108 ? -28.973 10.232 -11.193 1.00 67.88 108 LEU A N 1
ATOM 859 C CA . LEU A 1 108 ? -29.467 9.247 -10.228 1.00 67.88 108 LEU A CA 1
ATOM 860 C C . LEU A 1 108 ? -30.098 9.940 -9.011 1.00 67.88 108 LEU A C 1
ATOM 862 O O . LEU A 1 108 ? -29.372 10.479 -8.170 1.00 67.88 108 LEU A O 1
ATOM 866 N N . SER A 1 109 ? -31.427 9.911 -8.894 1.00 73.25 109 SER A N 1
ATOM 867 C CA . SER A 1 109 ? -32.147 10.554 -7.787 1.00 73.25 109 SER A CA 1
ATOM 868 C C . SER A 1 109 ? -32.020 9.785 -6.464 1.00 73.25 109 SER A C 1
ATOM 870 O O . SER A 1 109 ? -31.631 8.619 -6.424 1.00 73.25 109 SER A O 1
ATOM 872 N N . VAL A 1 110 ? -32.376 10.429 -5.348 1.00 67.81 110 VAL A N 1
ATOM 873 C CA . VAL A 1 110 ? -32.392 9.790 -4.016 1.00 67.81 110 VAL A CA 1
ATOM 874 C C . VAL A 1 110 ? -33.382 8.620 -3.973 1.00 67.81 110 VAL A C 1
ATOM 876 O O . VAL A 1 110 ? -33.163 7.636 -3.267 1.00 67.81 110 VAL A O 1
ATOM 879 N N . GLU A 1 111 ? -34.480 8.720 -4.716 1.00 73.25 111 GLU A N 1
ATOM 880 C CA . GLU A 1 111 ? -35.467 7.659 -4.878 1.00 73.25 111 GLU A CA 1
ATOM 881 C C . GLU A 1 111 ? -34.872 6.460 -5.629 1.00 73.25 111 GLU A C 1
ATOM 883 O O . GLU A 1 111 ? -34.954 5.341 -5.122 1.00 73.25 111 GLU A O 1
ATOM 888 N N . ASP A 1 112 ? -34.161 6.693 -6.736 1.00 76.12 112 ASP A N 1
ATOM 889 C CA . ASP A 1 112 ? -33.501 5.623 -7.501 1.00 76.12 112 ASP A CA 1
ATOM 890 C C . ASP A 1 112 ? -32.438 4.901 -6.660 1.00 76.12 112 ASP A C 1
ATOM 892 O O . ASP A 1 112 ? -32.305 3.677 -6.693 1.00 76.12 112 ASP A O 1
ATOM 896 N N . GLN A 1 113 ? -31.699 5.649 -5.836 1.00 65.88 113 GLN A N 1
ATOM 897 C CA . GLN A 1 113 ? -30.708 5.084 -4.915 1.00 65.88 113 GLN A CA 1
ATOM 898 C C . GLN A 1 113 ? -31.354 4.158 -3.877 1.00 65.88 113 GLN A C 1
ATOM 900 O O . GLN A 1 113 ? -30.830 3.077 -3.597 1.00 65.88 113 GLN A O 1
ATOM 905 N N . LYS A 1 114 ? -32.505 4.550 -3.316 1.00 69.69 114 LYS A N 1
ATOM 906 C CA . LYS A 1 114 ? -33.260 3.698 -2.384 1.00 69.69 114 LYS A CA 1
ATOM 907 C C . LYS A 1 114 ? -33.736 2.422 -3.064 1.00 69.69 114 LYS A C 1
ATOM 909 O O . LYS A 1 114 ? -33.658 1.360 -2.450 1.00 69.69 114 LYS A O 1
ATOM 914 N N . ASP A 1 115 ? -34.179 2.508 -4.311 1.00 76.06 115 ASP A N 1
ATOM 915 C CA . ASP A 1 115 ? -34.640 1.345 -5.067 1.00 76.06 115 ASP A CA 1
ATOM 916 C C . ASP A 1 115 ? -33.495 0.361 -5.348 1.00 76.06 115 ASP A C 1
ATOM 918 O O . ASP A 1 115 ? -33.641 -0.838 -5.092 1.00 76.06 115 ASP A O 1
ATOM 922 N N . ILE A 1 116 ? -32.310 0.856 -5.723 1.00 72.00 116 ILE A N 1
ATOM 923 C CA . ILE A 1 116 ? -31.098 0.032 -5.876 1.00 72.00 116 ILE A CA 1
ATOM 924 C C . ILE A 1 116 ? -30.733 -0.671 -4.556 1.00 72.00 116 ILE A C 1
ATOM 926 O O . ILE A 1 116 ? -30.458 -1.875 -4.545 1.00 72.00 116 ILE A O 1
ATOM 930 N N . ILE A 1 117 ? -30.750 0.052 -3.428 1.00 65.88 117 ILE A N 1
ATOM 931 C CA . ILE A 1 117 ? -30.455 -0.515 -2.100 1.00 65.88 117 ILE A CA 1
ATOM 932 C C . ILE A 1 117 ? -31.480 -1.591 -1.724 1.00 65.88 117 ILE A C 1
ATOM 934 O O . ILE A 1 117 ? -31.100 -2.656 -1.232 1.00 65.88 117 ILE A O 1
ATOM 938 N N . ASN A 1 118 ? -32.767 -1.343 -1.967 1.00 74.56 118 ASN A N 1
ATOM 939 C CA . ASN A 1 118 ? -33.838 -2.285 -1.649 1.00 74.56 118 ASN A CA 1
ATOM 940 C C . ASN A 1 118 ? -33.688 -3.601 -2.428 1.00 74.56 118 ASN A C 1
ATOM 942 O O . ASN A 1 118 ? -33.865 -4.679 -1.857 1.00 74.56 118 ASN A O 1
ATOM 946 N N . GLU A 1 119 ? -33.333 -3.543 -3.715 1.00 79.56 119 GLU A N 1
ATOM 947 C CA . GLU A 1 119 ? -33.084 -4.752 -4.511 1.00 79.56 119 GLU A CA 1
ATOM 948 C C . GLU A 1 119 ? -31.836 -5.512 -4.034 1.00 79.56 119 GLU A C 1
ATOM 950 O O . GLU A 1 119 ? -31.855 -6.743 -3.948 1.00 79.56 119 GLU A O 1
ATOM 955 N N . LEU A 1 120 ? -30.776 -4.806 -3.626 1.00 65.31 120 LEU A N 1
ATOM 956 C CA . LEU A 1 120 ? -29.584 -5.432 -3.041 1.00 65.31 120 LEU A CA 1
ATOM 957 C C . LEU A 1 120 ? -29.880 -6.123 -1.703 1.00 65.31 120 LEU A C 1
ATOM 959 O O . LEU A 1 120 ? -29.417 -7.244 -1.470 1.00 65.31 120 LEU A O 1
ATOM 963 N N . GLN A 1 121 ? -30.679 -5.498 -0.835 1.00 64.38 121 GLN A N 1
ATOM 964 C CA . GLN A 1 121 ? -31.083 -6.082 0.447 1.00 64.38 121 GLN A CA 1
ATOM 965 C C . GLN A 1 121 ? -31.819 -7.411 0.259 1.00 64.38 121 GLN A C 1
ATOM 967 O O . GLN A 1 121 ? -31.505 -8.382 0.947 1.00 64.38 121 GLN A O 1
ATOM 972 N N . LYS A 1 122 ? -32.728 -7.497 -0.721 1.00 78.19 122 LYS A N 1
ATOM 973 C CA . LYS A 1 122 ? -33.449 -8.743 -1.037 1.00 78.19 122 LYS A CA 1
ATOM 974 C C . LYS A 1 122 ? -32.499 -9.886 -1.397 1.00 78.19 122 LYS A C 1
ATOM 976 O O . LYS A 1 122 ? -32.715 -11.022 -0.974 1.00 78.19 122 LYS A O 1
ATOM 981 N N . ILE A 1 123 ? -31.438 -9.599 -2.155 1.00 72.62 123 ILE A N 1
ATOM 982 C CA . ILE A 1 123 ? -30.431 -10.603 -2.522 1.00 72.62 123 ILE A CA 1
ATOM 983 C C . ILE A 1 123 ? -29.641 -11.060 -1.294 1.00 72.62 123 ILE A C 1
ATOM 985 O O . ILE A 1 123 ? -29.480 -12.261 -1.085 1.00 72.62 123 ILE A O 1
ATOM 989 N N . LEU A 1 124 ? -29.202 -10.132 -0.443 1.00 61.69 124 LEU A N 1
ATOM 990 C CA . LEU A 1 124 ? -28.468 -10.465 0.782 1.00 61.69 124 LEU A CA 1
ATOM 991 C C . LEU A 1 124 ? -29.318 -11.274 1.771 1.00 61.69 124 LEU A C 1
ATOM 993 O O . LEU A 1 124 ? -28.829 -12.219 2.390 1.00 61.69 124 LEU A O 1
ATOM 997 N N . GLU A 1 125 ? -30.605 -10.956 1.897 1.00 65.44 125 GLU A N 1
ATOM 998 C CA . GLU A 1 125 ? -31.536 -11.740 2.706 1.00 65.44 125 GLU A CA 1
ATOM 999 C C . GLU A 1 125 ? -31.748 -13.149 2.147 1.00 65.44 125 GLU A C 1
ATOM 1001 O O . GLU A 1 125 ? -31.793 -14.115 2.916 1.00 65.44 125 GLU A O 1
ATOM 1006 N N . ALA A 1 126 ? -31.844 -13.289 0.821 1.00 71.81 126 ALA A N 1
ATOM 1007 C CA . ALA A 1 126 ? -31.946 -14.587 0.161 1.00 71.81 126 ALA A CA 1
ATOM 1008 C C . ALA A 1 126 ? -30.681 -15.436 0.370 1.00 71.81 126 ALA A C 1
ATOM 1010 O O . ALA A 1 126 ? -30.782 -16.639 0.614 1.00 71.81 126 ALA A O 1
ATOM 1011 N N . GLU A 1 127 ? -29.504 -14.812 0.346 1.00 63.22 127 GLU A N 1
ATOM 1012 C CA . GLU A 1 127 ? -28.218 -15.443 0.660 1.00 63.22 127 GLU A CA 1
ATOM 1013 C C . GLU A 1 127 ? -28.143 -15.903 2.112 1.00 63.22 127 GLU A C 1
ATOM 1015 O O . GLU A 1 127 ? -27.866 -17.073 2.384 1.00 63.22 127 GLU A O 1
ATOM 1020 N N . ARG A 1 128 ? -28.509 -15.022 3.052 1.00 56.38 128 ARG A N 1
ATOM 1021 C CA . ARG A 1 128 ? -28.585 -15.349 4.480 1.00 56.38 128 ARG A CA 1
ATOM 1022 C C . ARG A 1 128 ? -29.520 -16.527 4.730 1.00 56.38 128 ARG A C 1
ATOM 1024 O O . ARG A 1 128 ? -29.178 -17.450 5.464 1.00 56.38 128 ARG A O 1
ATOM 1031 N N . LYS A 1 129 ? -30.710 -16.495 4.128 1.00 62.84 129 LYS A N 1
ATOM 1032 C CA . LYS A 1 129 ? -31.700 -17.564 4.259 1.00 62.84 129 LYS A CA 1
ATOM 1033 C C . LYS A 1 129 ? -31.186 -18.877 3.675 1.00 62.84 129 LYS A C 1
ATOM 1035 O O . LYS A 1 129 ? -31.381 -19.914 4.296 1.00 62.84 129 LYS A O 1
ATOM 1040 N N . GLY A 1 130 ? -30.500 -18.830 2.534 1.00 59.75 130 GLY A N 1
ATOM 1041 C CA . GLY A 1 130 ? -29.827 -19.995 1.971 1.00 59.75 130 GLY A CA 1
ATOM 1042 C C . GLY A 1 130 ? -28.889 -20.632 2.993 1.00 59.75 130 GLY A C 1
ATOM 1043 O O . GLY A 1 130 ? -29.061 -21.801 3.337 1.00 59.75 130 GLY A O 1
ATOM 1044 N N . ILE A 1 131 ? -27.944 -19.855 3.527 1.00 53.72 131 ILE A N 1
ATOM 1045 C CA . ILE A 1 131 ? -26.940 -20.343 4.484 1.00 53.72 131 ILE A CA 1
ATOM 1046 C C . ILE A 1 131 ? -27.606 -20.979 5.714 1.00 53.72 131 ILE A C 1
ATOM 1048 O O . ILE A 1 131 ? -27.242 -22.090 6.100 1.00 53.72 131 ILE A O 1
ATOM 1052 N N . LEU A 1 132 ? -28.620 -20.314 6.279 1.00 52.53 132 LEU A N 1
ATOM 1053 C CA . LEU A 1 132 ? -29.422 -20.815 7.403 1.00 52.53 132 LEU A CA 1
ATOM 1054 C C . LEU A 1 132 ? -30.114 -22.147 7.102 1.00 52.53 132 LEU A C 1
ATOM 1056 O O . LEU A 1 132 ? -30.130 -23.050 7.936 1.00 52.53 132 LEU A O 1
ATOM 1060 N N . ASP A 1 133 ? -30.656 -22.271 5.894 1.00 60.69 133 ASP A N 1
ATOM 1061 C CA . ASP A 1 133 ? -31.354 -23.463 5.422 1.00 60.69 133 ASP A CA 1
ATOM 1062 C C . ASP A 1 133 ? -30.387 -24.547 4.908 1.00 60.69 133 ASP A C 1
ATOM 1064 O O . ASP A 1 133 ? -30.836 -25.559 4.357 1.00 60.69 133 ASP A O 1
ATOM 1068 N N . LEU A 1 134 ? -29.068 -24.352 5.072 1.00 57.84 134 LEU A N 1
ATOM 1069 C CA . LEU A 1 134 ? -28.009 -25.205 4.528 1.00 57.84 134 LEU A CA 1
ATOM 1070 C C . LEU A 1 134 ? -28.188 -25.436 3.019 1.00 57.84 134 LEU A C 1
ATOM 1072 O O . LEU A 1 134 ? -28.136 -26.564 2.524 1.00 57.84 134 LEU A O 1
ATOM 1076 N N . LYS A 1 135 ? -28.432 -24.354 2.279 1.00 64.12 135 LYS A N 1
ATOM 1077 C CA . LYS A 1 135 ? -28.534 -24.302 0.815 1.00 64.12 135 LYS A CA 1
ATOM 1078 C C . LYS A 1 135 ? -27.774 -23.073 0.300 1.00 64.12 135 LYS A C 1
ATOM 1080 O O . LYS A 1 135 ? -27.709 -22.068 0.990 1.00 64.12 135 LYS A O 1
ATOM 1085 N N . PRO A 1 136 ? -27.177 -23.087 -0.896 1.00 63.19 136 PRO A N 1
ATOM 1086 C CA . PRO A 1 136 ? -26.607 -21.857 -1.435 1.00 63.19 136 PRO A CA 1
ATOM 1087 C C . PRO A 1 136 ? -27.725 -20.858 -1.769 1.00 63.19 136 PRO A C 1
ATOM 1089 O O . PRO A 1 136 ? -28.787 -21.249 -2.261 1.00 63.19 136 PRO A O 1
ATOM 1092 N N . GLY A 1 137 ? -27.488 -19.572 -1.506 1.00 68.06 137 GLY A N 1
ATOM 1093 C CA . GLY A 1 137 ? -28.333 -18.496 -2.015 1.00 68.06 137 GLY A CA 1
ATOM 1094 C C . GLY A 1 137 ? -28.171 -18.291 -3.529 1.00 68.06 137 GLY A C 1
ATOM 1095 O O . GLY A 1 137 ? -27.437 -19.043 -4.175 1.00 68.06 137 GLY A O 1
ATOM 1096 N N . PRO A 1 138 ? -28.879 -17.326 -4.136 1.00 77.44 138 PRO A N 1
ATOM 1097 C CA . PRO A 1 138 ? -28.879 -17.107 -5.587 1.00 77.44 138 PRO A CA 1
ATOM 1098 C C . PRO A 1 138 ? -27.489 -16.838 -6.203 1.00 77.44 138 PRO A C 1
ATOM 1100 O O . PRO A 1 138 ? -27.123 -17.493 -7.178 1.00 77.44 138 PRO A O 1
ATOM 1103 N N . VAL A 1 139 ? -26.700 -15.932 -5.628 1.00 74.06 139 VAL A N 1
ATOM 1104 C CA . VAL A 1 139 ? -25.309 -15.606 -5.998 1.00 74.06 139 VAL A CA 1
ATOM 1105 C C . VAL A 1 139 ? -24.402 -16.798 -5.788 1.00 74.06 139 VAL A C 1
ATOM 1107 O O . VAL A 1 139 ? -23.675 -17.180 -6.705 1.00 74.06 139 VAL A O 1
ATOM 1110 N N . ALA A 1 140 ? -24.462 -17.409 -4.603 1.00 69.44 140 ALA A N 1
ATOM 1111 C CA . ALA A 1 140 ? -23.662 -18.589 -4.317 1.00 69.44 140 ALA A CA 1
ATOM 1112 C C . ALA A 1 140 ? -23.959 -19.683 -5.352 1.00 69.44 140 ALA A C 1
ATOM 1114 O O . ALA A 1 140 ? -23.046 -20.219 -5.972 1.00 69.44 140 ALA A O 1
ATOM 1115 N N . THR A 1 141 ? -25.238 -19.946 -5.624 1.00 74.88 141 THR A N 1
ATOM 1116 C CA . THR A 1 141 ? -25.693 -20.924 -6.620 1.00 74.88 141 THR A CA 1
ATOM 1117 C C . THR A 1 141 ? -25.170 -20.596 -8.013 1.00 74.88 141 THR A C 1
ATOM 1119 O O . THR A 1 141 ? -24.706 -21.500 -8.706 1.00 74.88 141 THR A O 1
ATOM 1122 N N . ALA A 1 142 ? -25.205 -19.328 -8.427 1.00 75.19 142 ALA A N 1
ATOM 1123 C CA . ALA A 1 142 ? -24.718 -18.912 -9.735 1.00 75.19 142 ALA A CA 1
ATOM 1124 C C . ALA A 1 142 ? -23.205 -19.141 -9.876 1.00 75.19 142 ALA A C 1
ATOM 1126 O O . ALA A 1 142 ? -22.777 -19.797 -10.826 1.00 75.19 142 ALA A O 1
ATOM 1127 N N . ILE A 1 143 ? -22.407 -18.709 -8.898 1.00 70.19 143 ILE A N 1
ATOM 1128 C CA . ILE A 1 143 ? -20.954 -18.935 -8.881 1.00 70.19 143 ILE A CA 1
ATOM 1129 C C . ILE A 1 143 ? -20.637 -20.444 -8.838 1.00 70.19 143 ILE A C 1
ATOM 1131 O O . ILE A 1 143 ? -19.757 -20.918 -9.562 1.00 70.19 143 ILE A O 1
ATOM 1135 N N . TYR A 1 144 ? -21.389 -21.236 -8.065 1.00 68.12 144 TYR A N 1
ATOM 1136 C CA . TYR A 1 144 ? -21.234 -22.697 -8.016 1.00 68.12 144 TYR A CA 1
ATOM 1137 C C . TYR A 1 144 ? -21.589 -23.383 -9.335 1.00 68.12 144 TYR A C 1
ATOM 1139 O O . TYR A 1 144 ? -20.902 -24.316 -9.748 1.00 68.12 144 TYR A O 1
ATOM 1147 N N . SER A 1 145 ? -22.637 -22.916 -10.014 1.00 69.12 145 SER A N 1
ATOM 1148 C CA . SER A 1 145 ? -23.061 -23.472 -11.300 1.00 69.12 145 SER A CA 1
ATOM 1149 C C . SER A 1 145 ? -22.019 -23.255 -12.400 1.00 69.12 145 SER A C 1
ATOM 1151 O O . SER A 1 145 ? -21.830 -24.139 -13.231 1.00 69.12 145 SER A O 1
ATOM 1153 N N . VAL A 1 146 ? -21.303 -22.125 -12.362 1.00 67.62 146 VAL A N 1
ATOM 1154 C CA . VAL A 1 146 ? -20.223 -21.794 -13.307 1.00 67.62 146 VAL A CA 1
ATOM 1155 C C . VAL A 1 146 ? -18.928 -22.539 -12.967 1.00 67.62 146 VAL A C 1
ATOM 1157 O O . VAL A 1 146 ? -18.199 -22.952 -13.861 1.00 67.62 146 VAL A O 1
ATOM 1160 N N . SER A 1 147 ? -18.649 -22.768 -11.682 1.00 61.38 147 SER A N 1
ATOM 1161 C CA . SER A 1 147 ? -17.420 -23.432 -11.217 1.00 61.38 147 SER A CA 1
ATOM 1162 C C . SER A 1 147 ? -17.477 -24.970 -11.211 1.00 61.38 147 SER A C 1
ATOM 1164 O O . SER A 1 147 ? -16.508 -25.611 -10.809 1.00 61.38 147 SER A O 1
ATOM 1166 N N . GLY A 1 148 ? -18.578 -25.601 -11.638 1.00 57.94 148 GLY A N 1
ATOM 1167 C CA . GLY A 1 148 ? -18.652 -27.061 -11.827 1.00 57.94 148 GLY A CA 1
ATOM 1168 C C . GLY A 1 148 ? -18.564 -27.908 -10.542 1.00 57.94 148 GLY A C 1
ATOM 1169 O O . GLY A 1 148 ? -18.236 -29.098 -10.594 1.00 57.94 148 GLY A O 1
ATOM 1170 N N . PHE A 1 149 ? -18.831 -27.323 -9.371 1.00 57.44 149 PHE A N 1
ATOM 1171 C CA . PHE A 1 149 ? -18.753 -28.004 -8.071 1.00 57.44 149 PHE A CA 1
ATOM 1172 C C . PHE A 1 149 ? -20.019 -28.824 -7.746 1.00 57.44 149 PHE A C 1
ATOM 1174 O O . PHE A 1 149 ? -21.145 -28.383 -7.957 1.00 57.44 149 PHE A O 1
ATOM 1181 N N . ASP A 1 150 ? -19.845 -30.017 -7.157 1.00 59.28 150 ASP A N 1
ATOM 1182 C CA . ASP A 1 150 ? -20.954 -30.827 -6.621 1.00 59.28 150 ASP A CA 1
ATOM 1183 C C . ASP A 1 150 ? -21.525 -30.174 -5.345 1.00 59.28 150 ASP A C 1
ATOM 1185 O O . ASP A 1 150 ? -20.787 -29.910 -4.391 1.00 59.28 150 ASP A O 1
ATOM 1189 N N . MET A 1 151 ? -22.848 -29.972 -5.302 1.00 52.44 151 MET A N 1
ATOM 1190 C CA . MET A 1 151 ? -23.609 -29.426 -4.167 1.00 52.44 151 MET A CA 1
ATOM 1191 C C . MET A 1 151 ? -23.318 -30.159 -2.847 1.00 52.44 151 MET A C 1
ATOM 1193 O O . MET A 1 151 ? -23.283 -29.559 -1.772 1.00 52.44 151 MET A O 1
ATOM 1197 N N . LYS A 1 152 ? -23.044 -31.467 -2.915 1.00 55.41 152 LYS A N 1
ATOM 1198 C CA . LYS A 1 152 ? -22.649 -32.271 -1.749 1.00 55.41 152 LYS A CA 1
ATOM 1199 C C . LYS A 1 152 ? -21.267 -31.875 -1.209 1.00 55.41 152 LYS A C 1
ATOM 1201 O O . LYS A 1 152 ? -21.019 -31.963 -0.006 1.00 55.41 152 LYS A O 1
ATOM 1206 N N . GLY A 1 153 ? -20.375 -31.427 -2.092 1.00 55.78 153 GLY A N 1
ATOM 1207 C CA . GLY A 1 153 ? -19.059 -30.885 -1.764 1.00 55.78 153 GLY A CA 1
ATOM 1208 C C . GLY A 1 153 ? -19.137 -29.524 -1.073 1.00 55.78 153 GLY A C 1
ATOM 1209 O O . GLY A 1 153 ? -18.452 -29.344 -0.069 1.00 55.78 153 GLY A O 1
ATOM 1210 N N . PHE A 1 154 ? -20.016 -28.631 -1.545 1.00 55.38 154 PHE A N 1
ATOM 1211 C CA . PHE A 1 154 ? -20.296 -27.336 -0.908 1.00 55.38 154 PHE A CA 1
ATOM 1212 C C . PHE A 1 154 ? -20.775 -27.512 0.533 1.00 55.38 154 PHE A C 1
ATOM 1214 O O . PHE A 1 154 ? -20.157 -26.991 1.459 1.00 55.38 154 PHE A O 1
ATOM 1221 N N . LEU A 1 155 ? -21.816 -28.326 0.740 1.00 55.31 155 LEU A N 1
ATOM 1222 C CA . LEU A 1 155 ? -22.356 -28.561 2.080 1.00 55.31 155 LEU A CA 1
ATOM 1223 C C . LEU A 1 155 ? -21.306 -29.155 3.012 1.00 55.31 155 LEU A C 1
ATOM 1225 O O . LEU A 1 155 ? -21.217 -28.725 4.157 1.00 55.31 155 LEU A O 1
ATOM 1229 N N . SER A 1 156 ? -20.472 -30.076 2.515 1.00 56.38 156 SER A N 1
ATOM 1230 C CA . SER A 1 156 ? -19.355 -30.655 3.268 1.00 56.38 156 SER A CA 1
ATOM 1231 C C . SER A 1 156 ? -18.260 -29.643 3.617 1.00 56.38 156 SER A C 1
ATOM 1233 O O . SER A 1 156 ? -17.647 -29.810 4.665 1.00 56.38 156 SER A O 1
ATOM 1235 N N . ALA A 1 157 ? -17.982 -28.651 2.767 1.00 54.03 157 ALA A N 1
ATOM 1236 C CA . ALA A 1 157 ? -16.989 -27.607 3.029 1.00 54.03 157 ALA A CA 1
ATOM 1237 C C . ALA A 1 157 ? -17.520 -26.583 4.042 1.00 54.03 157 ALA A C 1
ATOM 1239 O O . ALA A 1 157 ? -16.837 -26.271 5.010 1.00 54.03 157 ALA A O 1
ATOM 1240 N N . VAL A 1 158 ? -18.784 -26.168 3.897 1.00 52.03 158 VAL A N 1
ATOM 1241 C CA . VAL A 1 158 ? -19.476 -25.314 4.875 1.00 52.03 158 VAL A CA 1
ATOM 1242 C C . VAL A 1 158 ? -19.546 -26.005 6.240 1.00 52.03 158 VAL A C 1
ATOM 1244 O O . VAL A 1 158 ? -19.185 -25.401 7.243 1.00 52.03 158 VAL A O 1
ATOM 1247 N N . THR A 1 159 ? -19.918 -27.293 6.306 1.00 48.44 159 THR A N 1
ATOM 1248 C CA . THR A 1 159 ? -19.940 -28.016 7.597 1.00 48.44 159 THR A CA 1
ATOM 1249 C C . THR A 1 159 ? -18.560 -28.296 8.178 1.00 48.44 159 THR A C 1
ATOM 1251 O O . THR A 1 159 ? -18.485 -28.478 9.389 1.00 48.44 159 THR A O 1
ATOM 1254 N N . ALA A 1 160 ? -17.508 -28.400 7.358 1.00 51.03 160 ALA A N 1
ATOM 1255 C CA . ALA A 1 160 ? -16.138 -28.593 7.832 1.00 51.03 160 ALA A CA 1
ATOM 1256 C C . ALA A 1 160 ? -15.572 -27.292 8.413 1.00 51.03 160 ALA A C 1
ATOM 1258 O O . ALA A 1 160 ? -15.110 -27.307 9.548 1.00 51.03 160 ALA A O 1
ATOM 1259 N N . LYS A 1 161 ? -15.736 -26.167 7.705 1.00 48.41 161 LYS A N 1
ATOM 1260 C CA . LYS A 1 161 ? -15.292 -24.837 8.148 1.00 48.41 161 LYS A CA 1
ATOM 1261 C C . LYS A 1 161 ? -16.023 -24.392 9.425 1.00 48.41 161 LYS A C 1
ATOM 1263 O O . LYS A 1 161 ? -15.389 -23.998 10.392 1.00 48.41 161 LYS A O 1
ATOM 1268 N N . VAL A 1 162 ? -17.341 -24.626 9.497 1.00 44.78 162 VAL A N 1
ATOM 1269 C CA . VAL A 1 162 ? -18.147 -24.401 10.718 1.00 44.78 162 VAL A CA 1
ATOM 1270 C C . VAL A 1 162 ? -17.732 -25.324 11.879 1.00 44.78 162 VAL A C 1
ATOM 1272 O O . VAL A 1 162 ? -17.925 -24.963 13.033 1.00 44.78 162 VAL A O 1
ATOM 1275 N N . ARG A 1 163 ? -17.163 -26.515 11.624 1.00 34.78 163 ARG A N 1
ATOM 1276 C CA . ARG A 1 163 ? -16.702 -27.434 12.687 1.00 34.78 163 ARG A CA 1
ATOM 1277 C C . ARG A 1 163 ? -15.277 -27.161 13.168 1.00 34.78 163 ARG A C 1
ATOM 1279 O O . ARG A 1 163 ? -15.033 -27.342 14.356 1.00 34.78 163 ARG A O 1
ATOM 1286 N N . GLU A 1 164 ? -14.360 -26.773 12.283 1.00 37.75 164 GLU A N 1
ATOM 1287 C CA . GLU A 1 164 ? -12.980 -26.412 12.649 1.00 37.75 164 GLU A CA 1
ATOM 1288 C C . GLU A 1 164 ? -12.939 -25.120 13.474 1.00 37.75 164 GLU A C 1
ATOM 1290 O O . GLU A 1 164 ? -12.256 -25.065 14.493 1.00 37.75 164 GLU A O 1
ATOM 1295 N N . GLU A 1 165 ? -13.764 -24.129 13.137 1.00 36.22 165 GLU A N 1
ATOM 1296 C CA . GLU A 1 165 ? -13.803 -22.848 13.853 1.00 36.22 165 GLU A CA 1
ATOM 1297 C C . GLU A 1 165 ? -14.484 -22.908 15.240 1.00 36.22 165 GLU A C 1
ATOM 1299 O O . GLU A 1 165 ? -14.309 -22.003 16.052 1.00 36.22 165 GLU A O 1
ATOM 1304 N N . ILE A 1 166 ? -15.207 -23.989 15.562 1.00 29.33 166 ILE A N 1
ATOM 1305 C CA . ILE A 1 166 ? -15.798 -24.223 16.899 1.00 29.33 166 ILE A CA 1
ATOM 1306 C C . ILE A 1 166 ? -14.811 -24.946 17.844 1.00 29.33 166 ILE A C 1
ATOM 1308 O O . ILE A 1 166 ? -15.002 -24.937 19.060 1.00 29.33 166 ILE A O 1
ATOM 1312 N N . ALA A 1 167 ? -13.743 -25.563 17.321 1.00 24.62 167 ALA A N 1
ATOM 1313 C CA . ALA A 1 167 ? -12.810 -26.377 18.110 1.00 24.62 167 ALA A CA 1
ATOM 1314 C C . ALA A 1 167 ? -11.522 -25.644 18.542 1.00 24.62 167 ALA A C 1
ATOM 1316 O O . ALA A 1 167 ? -10.922 -26.037 19.540 1.00 24.62 167 ALA A O 1
ATOM 1317 N N . GLU A 1 168 ? -11.117 -24.571 17.856 1.00 24.45 168 GLU A N 1
ATOM 1318 C CA . GLU A 1 168 ? -9.895 -23.806 18.161 1.00 24.45 168 GLU A CA 1
ATOM 1319 C C . GLU A 1 168 ? -10.181 -22.307 18.342 1.00 24.45 168 GLU A C 1
ATOM 1321 O O . GLU A 1 168 ? -9.731 -21.447 17.589 1.00 24.45 168 GLU A O 1
ATOM 1326 N N . ALA A 1 169 ? -10.909 -21.959 19.401 1.00 23.59 169 ALA A N 1
ATOM 1327 C CA . ALA A 1 169 ? -10.909 -20.593 19.913 1.00 23.59 169 ALA A CA 1
ATOM 1328 C C . ALA A 1 169 ? -9.619 -20.374 20.723 1.00 23.59 169 ALA A C 1
ATOM 1330 O O . ALA A 1 169 ? -9.609 -20.750 21.885 1.00 23.59 169 ALA A O 1
ATOM 1331 N N . PHE A 1 170 ? -8.534 -19.872 20.108 1.00 25.02 170 PHE A N 1
ATOM 1332 C CA . PHE A 1 170 ? -7.450 -19.048 20.707 1.00 25.02 170 PHE A CA 1
ATOM 1333 C C . PHE A 1 170 ? -6.219 -18.933 19.764 1.00 25.02 170 PHE A C 1
ATOM 1335 O O . PHE A 1 170 ? -5.156 -19.462 20.075 1.00 25.02 170 PHE A O 1
ATOM 1342 N N . ILE A 1 171 ? -6.319 -18.193 18.643 1.00 22.69 171 ILE A N 1
ATOM 1343 C CA . ILE A 1 171 ? -5.166 -17.554 17.955 1.00 22.69 171 ILE A CA 1
ATOM 1344 C C . ILE A 1 171 ? -5.613 -16.186 17.371 1.00 22.69 171 ILE A C 1
ATOM 1346 O O . ILE A 1 171 ? -6.640 -16.135 16.695 1.00 22.69 171 ILE A O 1
ATOM 1350 N N . PRO A 1 172 ? -4.886 -15.070 17.598 1.00 23.88 172 PRO A N 1
ATOM 1351 C CA . PRO A 1 172 ? -5.236 -13.736 17.098 1.00 23.88 172 PRO A CA 1
ATOM 1352 C C . PRO A 1 172 ? -4.704 -13.491 15.674 1.00 23.88 172 PRO A C 1
ATOM 1354 O O . PRO A 1 172 ? -3.541 -13.773 15.395 1.00 23.88 172 PRO A O 1
ATOM 1357 N N . GLY A 1 173 ? -5.536 -12.917 14.793 1.00 24.06 173 GLY A N 1
ATOM 1358 C CA . GLY A 1 173 ? -5.109 -12.419 13.471 1.00 24.06 173 GLY A CA 1
ATOM 1359 C C . GLY A 1 173 ? -6.064 -12.661 12.294 1.00 24.06 173 GLY A C 1
ATOM 1360 O O . GLY A 1 173 ? -5.836 -12.126 11.216 1.00 24.06 173 GLY A O 1
ATOM 1361 N N . LEU A 1 174 ? -7.150 -13.418 12.476 1.00 24.52 174 LEU A N 1
ATOM 1362 C CA . LEU A 1 174 ? -8.127 -13.734 11.419 1.00 24.52 174 LEU A CA 1
ATOM 1363 C C . LEU A 1 174 ? -9.568 -13.453 11.887 1.00 24.52 174 LEU A C 1
ATOM 1365 O O . LEU A 1 174 ? -10.425 -14.328 11.926 1.00 24.52 174 LEU A O 1
ATOM 1369 N N . GLY A 1 175 ? -9.842 -12.205 12.275 1.00 24.41 175 GLY A N 1
ATOM 1370 C CA . GLY A 1 175 ? -11.112 -11.768 12.876 1.00 24.41 175 GLY A CA 1
ATOM 1371 C C . GLY A 1 175 ? -12.265 -11.453 11.911 1.00 24.41 175 GLY A C 1
ATOM 1372 O O . GLY A 1 175 ? -13.139 -10.673 12.278 1.00 24.41 175 GLY A O 1
ATOM 1373 N N . VAL A 1 176 ? -12.288 -11.999 10.689 1.00 26.50 176 VAL A N 1
ATOM 1374 C CA . VAL A 1 176 ? -13.340 -11.673 9.694 1.00 26.50 176 VAL A CA 1
ATOM 1375 C C . VAL A 1 176 ? -14.246 -12.862 9.365 1.00 26.50 176 VAL A C 1
ATOM 1377 O O . VAL A 1 176 ? -15.400 -12.660 8.997 1.00 26.50 176 VAL A O 1
ATOM 1380 N N . ILE A 1 177 ? -13.798 -14.100 9.587 1.00 30.94 177 ILE A N 1
ATOM 1381 C CA . ILE A 1 177 ? -14.595 -15.288 9.234 1.00 30.94 177 ILE A CA 1
ATOM 1382 C C . ILE A 1 177 ? -15.480 -15.757 10.412 1.00 30.94 177 ILE A C 1
ATOM 1384 O O . ILE A 1 177 ? -16.537 -16.339 10.203 1.00 30.94 177 ILE A O 1
ATOM 1388 N N . LEU A 1 178 ? -15.177 -15.359 11.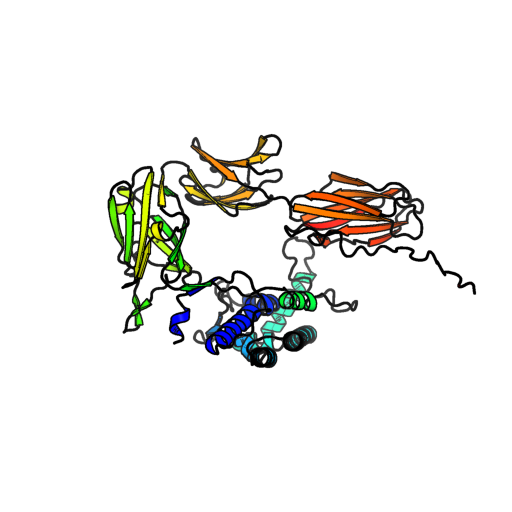653 1.00 26.39 178 LEU A N 1
ATOM 1389 C CA . LEU A 1 178 ? -15.897 -15.783 12.869 1.00 26.39 178 LEU A CA 1
ATOM 1390 C C . LEU A 1 178 ? -16.894 -14.755 13.448 1.00 26.39 178 LEU A C 1
ATOM 1392 O O . LEU A 1 178 ? -17.204 -14.775 14.634 1.00 26.39 178 LEU A O 1
ATOM 1396 N N . LYS A 1 179 ? -17.476 -13.886 12.610 1.00 29.94 179 LYS A N 1
ATOM 1397 C CA . LYS A 1 179 ? -18.793 -13.259 12.884 1.00 29.94 179 LYS A CA 1
ATOM 1398 C C . LYS A 1 179 ? -19.939 -13.987 12.172 1.00 29.94 179 LYS A C 1
ATOM 1400 O O . LYS A 1 179 ? -21.031 -13.444 12.038 1.00 29.94 179 LYS A O 1
ATOM 1405 N N . VAL A 1 180 ? -19.715 -15.211 11.697 1.00 32.62 180 VAL A N 1
ATOM 1406 C CA . VAL A 1 180 ? -20.722 -15.919 10.895 1.00 32.62 180 VAL A CA 1
ATOM 1407 C C . VAL A 1 180 ? -21.859 -16.510 11.758 1.00 32.62 180 VAL A C 1
ATOM 1409 O O . VAL A 1 180 ? -22.915 -16.783 11.200 1.00 32.62 180 VAL A O 1
ATOM 1412 N N . TYR A 1 181 ? -21.743 -16.639 13.097 1.00 29.14 181 TYR A N 1
ATOM 1413 C CA . TYR A 1 181 ? -22.749 -17.393 13.886 1.00 29.14 181 TYR A CA 1
ATOM 1414 C C . TYR A 1 181 ? -23.231 -16.866 15.257 1.00 29.14 181 TYR A C 1
ATOM 1416 O O . TYR A 1 181 ? -24.281 -17.338 15.696 1.00 29.14 181 TYR A O 1
ATOM 1424 N N . ASP A 1 182 ? -22.620 -15.873 15.917 1.00 29.39 182 ASP A N 1
ATOM 1425 C CA . ASP A 1 182 ? -23.153 -15.385 17.218 1.00 29.39 182 ASP A CA 1
ATOM 1426 C C . ASP A 1 182 ? -24.516 -14.657 17.112 1.00 29.39 182 ASP A C 1
ATOM 1428 O O . ASP A 1 182 ? -25.168 -14.370 18.116 1.00 29.39 182 ASP A O 1
ATOM 1432 N N . PHE A 1 183 ? -25.017 -14.443 15.889 1.00 27.34 183 PHE A N 1
ATOM 1433 C CA . PHE A 1 183 ? -26.380 -13.980 15.617 1.00 27.34 183 PHE A CA 1
ATOM 1434 C C . PHE A 1 183 ? -27.315 -15.063 15.047 1.00 27.34 183 PHE A C 1
ATOM 1436 O O . PHE A 1 183 ? -28.320 -14.744 14.422 1.00 27.34 183 PHE A O 1
ATOM 1443 N N . LEU A 1 184 ? -27.074 -16.361 15.245 1.00 31.84 184 LEU A N 1
ATOM 1444 C CA . LEU A 1 184 ? -28.130 -17.322 14.888 1.00 31.84 184 LEU A CA 1
ATOM 1445 C C . LEU A 1 184 ? -29.290 -17.399 15.887 1.00 31.84 184 LEU A C 1
ATOM 1447 O O . LEU A 1 184 ? -30.300 -18.024 15.567 1.00 31.84 184 LEU A O 1
ATOM 1451 N N . ALA A 1 185 ? -29.222 -16.726 17.043 1.00 30.66 185 ALA A N 1
ATOM 1452 C CA . ALA A 1 185 ? -30.325 -16.788 18.007 1.00 30.66 185 ALA A CA 1
ATOM 1453 C C . ALA A 1 185 ? -30.611 -15.544 18.869 1.00 30.66 185 ALA A C 1
ATOM 1455 O O . ALA A 1 185 ? -31.617 -15.576 19.579 1.00 30.66 185 ALA A O 1
ATOM 1456 N N . THR A 1 186 ? -29.838 -14.446 18.835 1.00 25.83 186 THR A N 1
ATOM 1457 C CA . THR A 1 186 ? -30.044 -13.399 19.862 1.00 25.83 186 THR A CA 1
ATOM 1458 C C . THR A 1 186 ? -29.845 -11.953 19.397 1.00 25.83 186 THR A C 1
ATOM 1460 O O . THR A 1 186 ? -28.738 -11.516 19.123 1.00 25.83 186 THR A O 1
ATOM 1463 N N . VAL A 1 187 ? -30.958 -11.209 19.466 1.00 23.73 187 VAL A N 1
ATOM 1464 C CA . VAL A 1 187 ? -31.115 -9.741 19.554 1.00 23.73 187 VAL A CA 1
ATOM 1465 C C . VAL A 1 187 ? -31.107 -8.947 18.243 1.00 23.73 187 VAL A C 1
ATOM 1467 O O . VAL A 1 187 ? -30.089 -8.487 17.742 1.00 23.73 187 VAL A O 1
ATOM 1470 N N . SER A 1 188 ? -32.319 -8.726 17.737 1.00 28.61 188 SER A N 1
ATOM 1471 C CA . SER A 1 188 ? -32.710 -7.623 16.860 1.00 28.61 188 SER A CA 1
ATOM 1472 C C . SER A 1 188 ? -31.954 -6.315 17.146 1.00 28.61 188 SER A C 1
ATOM 1474 O O . SER A 1 188 ? -32.310 -5.608 18.083 1.00 28.61 188 SER A O 1
ATOM 1476 N N . ASN A 1 189 ? -30.940 -6.006 16.341 1.00 26.77 189 ASN A N 1
ATOM 1477 C CA . ASN A 1 189 ? -30.586 -4.667 15.865 1.00 26.77 189 ASN A CA 1
ATOM 1478 C C . ASN A 1 189 ? -29.516 -4.841 14.783 1.00 26.77 189 ASN A C 1
ATOM 1480 O O . ASN A 1 189 ? -28.423 -5.341 15.039 1.00 26.77 189 ASN A O 1
ATOM 1484 N N . GLY A 1 190 ? -29.908 -4.532 13.547 1.00 29.47 190 GLY A N 1
ATOM 1485 C CA . GLY A 1 190 ? -29.131 -4.786 12.344 1.00 29.47 190 GLY A CA 1
ATOM 1486 C C . GLY A 1 190 ? -27.765 -4.116 12.390 1.00 29.47 190 GLY A C 1
ATOM 1487 O O . GLY A 1 190 ? -27.650 -2.926 12.659 1.00 29.47 190 GLY A O 1
ATOM 1488 N N . ILE A 1 191 ? -26.731 -4.896 12.088 1.00 30.61 191 ILE A N 1
ATOM 1489 C CA . ILE A 1 191 ? -25.430 -4.365 11.698 1.00 30.61 191 ILE A CA 1
ATOM 1490 C C . ILE A 1 191 ? -25.659 -3.490 10.460 1.00 30.61 191 ILE A C 1
ATOM 1492 O O . ILE A 1 191 ? -26.261 -3.934 9.480 1.00 30.61 191 ILE A O 1
ATOM 1496 N N . ASN A 1 192 ? -25.190 -2.249 10.545 1.00 40.88 192 ASN A N 1
ATOM 1497 C CA . ASN A 1 192 ? -25.397 -1.128 9.633 1.00 40.88 192 ASN A CA 1
ATOM 1498 C C . ASN A 1 192 ? -24.708 -1.280 8.262 1.00 40.88 192 ASN A C 1
ATOM 1500 O O . ASN A 1 192 ? -24.044 -0.377 7.766 1.00 40.88 192 ASN A O 1
ATOM 1504 N N . LEU A 1 193 ? -24.914 -2.420 7.595 1.00 38.41 193 LEU A N 1
ATOM 1505 C CA . LEU A 1 193 ? -24.609 -2.567 6.173 1.00 38.41 193 LEU A CA 1
ATOM 1506 C C . LEU A 1 193 ? -25.377 -1.495 5.388 1.00 38.41 193 LEU A C 1
ATOM 1508 O O . LEU A 1 193 ? -24.807 -0.818 4.546 1.00 38.41 193 LEU A O 1
ATOM 1512 N N . ALA A 1 194 ? -26.653 -1.286 5.735 1.00 37.19 194 ALA A N 1
ATOM 1513 C CA . ALA A 1 194 ? -27.497 -0.252 5.149 1.00 37.19 194 ALA A CA 1
ATOM 1514 C C . ALA A 1 194 ? -26.911 1.162 5.299 1.00 37.19 194 ALA A C 1
ATOM 1516 O O . ALA A 1 194 ? -27.037 1.922 4.350 1.00 37.19 194 ALA A O 1
ATOM 1517 N N . GLU A 1 195 ? -26.238 1.501 6.408 1.00 38.16 195 GLU A N 1
ATOM 1518 C CA . GLU A 1 195 ? -25.556 2.800 6.546 1.00 38.16 195 GLU A CA 1
ATOM 1519 C C . GLU A 1 195 ? -24.269 2.866 5.726 1.00 38.16 195 GLU A C 1
ATOM 1521 O O . GLU A 1 195 ? -24.070 3.864 5.061 1.00 38.16 195 GLU A O 1
ATOM 1526 N N . ALA A 1 196 ? -23.448 1.812 5.649 1.00 41.53 196 ALA A N 1
ATOM 1527 C CA . ALA A 1 196 ? -22.260 1.817 4.780 1.00 41.53 196 ALA A CA 1
ATOM 1528 C C . ALA A 1 196 ? -22.622 2.002 3.289 1.00 41.53 196 ALA A C 1
ATOM 1530 O O . ALA A 1 196 ? -21.912 2.668 2.534 1.00 41.53 196 ALA A O 1
ATOM 1531 N N . TRP A 1 197 ? -23.760 1.440 2.869 1.00 47.00 197 TRP A N 1
ATOM 1532 C CA . TRP A 1 197 ? -24.333 1.670 1.546 1.00 47.00 197 TRP A CA 1
ATOM 1533 C C . TRP A 1 197 ? -24.918 3.079 1.436 1.00 47.00 197 TRP A C 1
ATOM 1535 O O . TRP A 1 197 ? -24.587 3.804 0.506 1.00 47.00 197 TRP A O 1
ATOM 1545 N N . TYR A 1 198 ? -25.735 3.504 2.398 1.00 42.06 198 TYR A N 1
ATOM 1546 C CA . TYR A 1 198 ? -26.321 4.844 2.433 1.00 42.06 198 TYR A CA 1
ATOM 1547 C C . TYR A 1 198 ? -25.253 5.949 2.459 1.00 42.06 198 TYR A C 1
ATOM 1549 O O . TYR A 1 198 ? -25.440 6.973 1.813 1.00 42.06 198 TYR A O 1
ATOM 1557 N N . ASP A 1 199 ? -24.113 5.730 3.107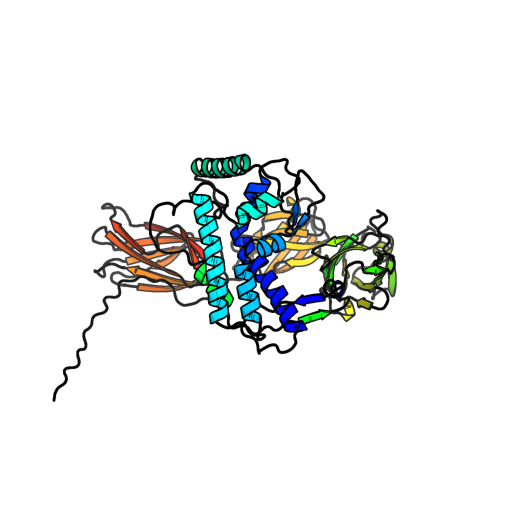 1.00 41.12 199 ASP A N 1
ATOM 1558 C CA . ASP A 1 199 ? -22.954 6.618 3.119 1.00 41.12 199 ASP A CA 1
ATOM 1559 C C . ASP A 1 199 ? -22.269 6.636 1.747 1.00 41.12 199 ASP A C 1
ATOM 1561 O O . ASP A 1 199 ? -22.009 7.714 1.222 1.00 41.12 199 ASP A O 1
ATOM 1565 N N . LEU A 1 200 ? -22.084 5.484 1.084 1.00 43.25 200 LEU A N 1
ATOM 1566 C CA . LEU A 1 200 ? -21.606 5.422 -0.310 1.00 43.25 200 LEU A CA 1
ATOM 1567 C C . LEU A 1 200 ? -22.488 6.252 -1.269 1.00 43.25 200 LEU A C 1
ATOM 1569 O O . LEU A 1 200 ? -21.969 6.866 -2.203 1.00 43.25 200 LEU A O 1
ATOM 1573 N N . PHE A 1 201 ? -23.803 6.275 -1.030 1.00 46.28 201 PHE A N 1
ATOM 1574 C CA . PHE A 1 201 ? -24.797 7.009 -1.821 1.00 46.28 201 PHE A CA 1
ATOM 1575 C C . PHE A 1 201 ? -24.940 8.500 -1.415 1.00 46.28 201 PHE A C 1
ATOM 1577 O O . PHE A 1 201 ? -25.184 9.337 -2.282 1.00 46.28 201 PHE A O 1
ATOM 1584 N N . ASN A 1 202 ? -24.722 8.870 -0.142 1.00 43.50 202 ASN A N 1
ATOM 1585 C CA . ASN A 1 202 ? -24.868 10.249 0.375 1.00 43.50 202 ASN A CA 1
ATOM 1586 C C . ASN A 1 202 ? -23.573 11.069 0.457 1.00 43.50 202 ASN A C 1
ATOM 1588 O O . ASN A 1 202 ? -23.607 12.235 0.866 1.00 43.50 202 ASN A O 1
ATOM 1592 N N . LEU A 1 203 ? -22.428 10.515 0.063 1.00 43.16 203 LEU A N 1
ATOM 1593 C CA . LEU A 1 203 ? -21.196 11.287 -0.086 1.00 43.16 203 LEU A CA 1
ATOM 1594 C C . LEU A 1 203 ? -21.408 12.400 -1.125 1.00 43.16 203 LEU A C 1
ATOM 1596 O O . LEU A 1 203 ? -21.462 12.153 -2.331 1.00 43.16 203 LEU A O 1
ATOM 1600 N N . ASN A 1 204 ? -21.521 13.646 -0.654 1.00 33.97 204 ASN A N 1
ATOM 1601 C CA . ASN A 1 204 ? -21.739 14.825 -1.487 1.00 33.97 204 ASN A CA 1
ATOM 1602 C C . ASN A 1 204 ? -20.487 15.102 -2.333 1.00 33.97 204 ASN A C 1
ATOM 1604 O O . ASN A 1 204 ? -19.556 15.782 -1.903 1.00 33.97 204 ASN A O 1
ATOM 1608 N N . THR A 1 205 ? -20.428 14.501 -3.515 1.00 39.25 205 THR A N 1
ATOM 1609 C CA . THR A 1 205 ? -19.209 14.414 -4.318 1.00 39.25 205 THR A CA 1
ATOM 1610 C C . THR A 1 205 ? -19.527 14.731 -5.769 1.00 39.25 205 THR A C 1
ATOM 1612 O O . THR A 1 205 ? -20.521 14.292 -6.346 1.00 39.25 205 THR A O 1
ATOM 1615 N N . LYS A 1 206 ? -18.684 15.586 -6.339 1.00 33.69 206 LYS A N 1
ATOM 1616 C CA . LYS A 1 206 ? -18.747 16.052 -7.716 1.00 33.69 206 LYS A CA 1
ATOM 1617 C C . LYS A 1 206 ? -17.845 15.131 -8.534 1.00 33.69 206 LYS A C 1
ATOM 1619 O O . LYS A 1 206 ? -16.651 15.056 -8.255 1.00 33.69 206 LYS A O 1
ATOM 1624 N N . TYR A 1 207 ? -18.394 14.429 -9.522 1.00 39.16 207 TYR A N 1
ATOM 1625 C CA . TYR A 1 207 ? -17.585 13.598 -10.411 1.00 39.16 207 TYR A CA 1
ATOM 1626 C C . TYR A 1 207 ? -16.708 14.464 -11.323 1.00 39.16 207 TYR A C 1
ATOM 1628 O O . TYR A 1 207 ? -17.142 14.929 -12.378 1.00 39.16 207 TYR A O 1
ATOM 1636 N N . GLU A 1 208 ? -15.450 14.647 -10.944 1.00 33.12 208 GLU A N 1
ATOM 1637 C CA . GLU A 1 208 ? -14.414 15.115 -11.856 1.00 33.12 208 GLU A CA 1
ATOM 1638 C C . GLU A 1 208 ? -13.621 13.901 -12.339 1.00 33.12 208 GLU A C 1
ATOM 1640 O O . GLU A 1 208 ? -12.767 13.360 -11.641 1.00 33.12 208 GLU A O 1
ATOM 1645 N N . PHE A 1 209 ? -13.938 13.430 -13.545 1.00 35.06 209 PHE A N 1
ATOM 1646 C CA . PHE A 1 209 ? -13.140 12.401 -14.200 1.00 35.06 209 PHE A CA 1
ATOM 1647 C C . PHE A 1 209 ? -12.088 13.066 -15.067 1.00 35.06 209 PHE A C 1
ATOM 1649 O O . PHE A 1 209 ? -12.407 13.861 -15.958 1.00 35.06 209 PHE A O 1
ATOM 1656 N N . ARG A 1 210 ? -10.831 12.678 -14.865 1.00 35.38 210 ARG A N 1
ATOM 1657 C CA . ARG A 1 210 ? -9.778 12.965 -15.829 1.00 35.38 210 ARG A CA 1
ATOM 1658 C C . ARG A 1 210 ? -9.516 11.699 -16.625 1.00 35.38 210 ARG A C 1
ATOM 1660 O O . ARG A 1 210 ? -8.868 10.768 -16.156 1.00 35.38 210 ARG A O 1
ATOM 1667 N N . ILE A 1 211 ? -10.045 11.660 -17.845 1.00 37.16 211 ILE A N 1
ATOM 1668 C CA . ILE A 1 211 ? -9.689 10.604 -18.788 1.00 37.16 211 ILE A CA 1
ATOM 1669 C C . ILE A 1 211 ? -8.377 11.017 -19.442 1.00 37.16 211 ILE A C 1
ATOM 1671 O O . ILE A 1 211 ? -8.341 11.902 -20.300 1.00 37.16 211 ILE A O 1
ATOM 1675 N N . ASN A 1 212 ? -7.292 10.396 -18.993 1.00 41.72 212 ASN A N 1
ATOM 1676 C CA . ASN A 1 212 ? -5.980 10.589 -19.579 1.00 41.72 212 ASN A CA 1
ATOM 1677 C C . ASN A 1 212 ? -5.809 9.580 -20.717 1.00 41.72 212 ASN A C 1
ATOM 1679 O O . ASN A 1 212 ? -5.686 8.377 -20.486 1.00 41.72 212 ASN A O 1
ATOM 1683 N N . TRP A 1 213 ? -5.831 10.093 -21.944 1.00 51.03 213 TRP A N 1
ATOM 1684 C CA . TRP A 1 213 ? -5.578 9.329 -23.162 1.00 51.03 213 TRP A CA 1
ATOM 1685 C C . TRP A 1 213 ? -4.102 9.393 -23.560 1.00 51.03 213 TRP A C 1
ATOM 1687 O O . TRP A 1 213 ? -3.410 10.367 -23.241 1.00 51.03 213 TRP A O 1
ATOM 1697 N N . GLY A 1 214 ? -3.680 8.387 -24.324 1.00 64.44 214 GLY A N 1
ATOM 1698 C CA . GLY A 1 214 ? -2.388 8.348 -25.002 1.00 64.44 214 GLY A CA 1
ATOM 1699 C C . GLY A 1 214 ? -1.285 7.682 -24.190 1.00 64.44 214 GLY A C 1
ATOM 1700 O O . GLY A 1 214 ? -1.474 7.284 -23.038 1.00 64.44 214 GLY A O 1
ATOM 1701 N N . LEU A 1 215 ? -0.124 7.564 -24.825 1.00 75.81 215 LEU A N 1
ATOM 1702 C CA . LEU A 1 215 ? 1.074 6.999 -24.227 1.00 75.81 215 LEU A CA 1
ATOM 1703 C C . LEU A 1 215 ? 1.680 7.956 -23.186 1.00 75.81 215 LEU A C 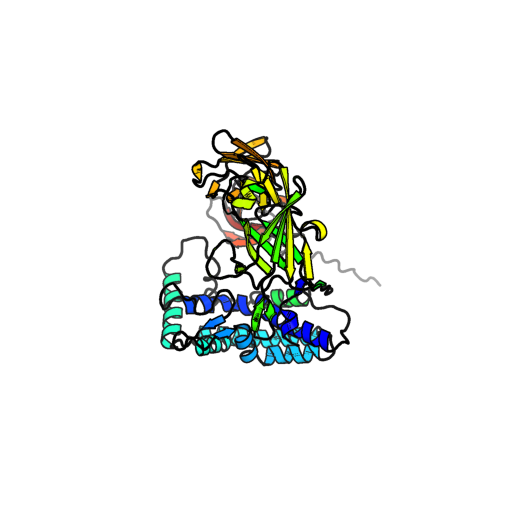1
ATOM 1705 O O . LEU A 1 215 ? 2.062 9.085 -23.509 1.00 75.81 215 LEU A O 1
ATOM 1709 N N . LYS A 1 216 ? 1.777 7.516 -21.927 1.00 79.00 216 LYS A N 1
ATOM 1710 C CA . LYS A 1 216 ? 2.412 8.280 -20.840 1.00 79.00 216 LYS A CA 1
ATOM 1711 C C . LYS A 1 216 ? 3.224 7.391 -19.909 1.00 79.00 216 LYS A C 1
ATOM 1713 O O . LYS A 1 216 ? 2.758 6.320 -19.531 1.00 79.00 216 LYS A O 1
ATOM 1718 N N . LEU A 1 217 ? 4.382 7.877 -19.477 1.00 79.06 217 LEU A N 1
ATOM 1719 C CA . LEU A 1 217 ? 5.188 7.283 -18.413 1.00 79.06 217 LEU A CA 1
ATOM 1720 C C . LEU A 1 217 ? 4.908 8.042 -17.107 1.00 79.06 217 LEU A C 1
ATOM 1722 O O . LEU A 1 217 ? 5.011 9.268 -17.065 1.00 79.06 217 LEU A O 1
ATOM 1726 N N . LEU A 1 218 ? 4.516 7.334 -16.048 1.00 76.81 218 LEU A N 1
ATOM 1727 C CA . LEU A 1 218 ? 4.089 7.925 -14.772 1.00 76.81 218 LEU A CA 1
ATOM 1728 C C . LEU A 1 218 ? 5.096 7.686 -13.650 1.00 76.81 218 LEU A C 1
ATOM 1730 O O . LEU A 1 218 ? 5.447 8.621 -12.937 1.00 76.81 218 LEU A O 1
ATOM 1734 N N . GLU A 1 219 ? 5.590 6.459 -13.520 1.00 81.62 219 GLU A N 1
ATOM 1735 C CA . GLU A 1 219 ? 6.565 6.087 -12.494 1.00 81.62 219 GLU A CA 1
ATOM 1736 C C . GLU A 1 219 ? 7.617 5.148 -13.088 1.00 81.62 219 GLU A C 1
ATOM 1738 O O . GLU A 1 219 ? 7.293 4.332 -13.951 1.00 81.62 219 GLU A O 1
ATOM 1743 N N . MET A 1 220 ? 8.862 5.251 -12.623 1.00 87.56 220 MET A N 1
ATOM 1744 C CA . MET A 1 220 ? 9.912 4.268 -12.892 1.00 87.56 220 MET A CA 1
ATOM 1745 C C . MET A 1 220 ? 10.535 3.811 -11.576 1.00 87.56 220 MET A C 1
ATOM 1747 O O . MET A 1 220 ? 10.864 4.632 -10.721 1.00 87.56 220 MET A O 1
ATOM 1751 N N . SER A 1 221 ? 10.725 2.505 -11.423 1.00 85.62 221 SER A N 1
ATOM 1752 C CA . SER A 1 221 ? 11.378 1.914 -10.256 1.00 85.62 221 SER A CA 1
ATOM 1753 C C . SER A 1 221 ? 12.284 0.750 -10.680 1.00 85.62 221 SER A C 1
ATOM 1755 O O . SER A 1 221 ? 11.900 -0.031 -11.550 1.00 85.62 221 SER A O 1
ATOM 1757 N N . PRO A 1 222 ? 13.486 0.602 -10.102 1.00 89.06 222 PRO A N 1
ATOM 1758 C CA . PRO A 1 222 ? 14.090 1.513 -9.133 1.00 89.06 222 PRO A CA 1
ATOM 1759 C C . PRO A 1 222 ? 14.596 2.808 -9.791 1.00 89.06 222 PRO A C 1
ATOM 1761 O O . PRO A 1 222 ? 14.976 2.830 -10.960 1.00 89.06 222 PRO A O 1
ATOM 1764 N N . ALA A 1 223 ? 14.599 3.901 -9.024 1.00 86.88 223 ALA A N 1
ATOM 1765 C CA . ALA A 1 223 ? 15.027 5.224 -9.495 1.00 86.88 223 ALA A CA 1
ATOM 1766 C C . ALA A 1 223 ? 16.557 5.360 -9.638 1.00 86.88 223 ALA A C 1
ATOM 1768 O O . ALA A 1 223 ? 17.040 6.085 -10.508 1.00 86.88 223 ALA A O 1
ATOM 1769 N N . VAL A 1 224 ? 17.308 4.663 -8.778 1.00 90.75 224 VAL A N 1
ATOM 1770 C CA . VAL A 1 224 ? 18.777 4.616 -8.783 1.00 90.75 224 VAL A CA 1
ATOM 1771 C C . VAL A 1 224 ? 19.212 3.205 -9.164 1.00 90.75 224 VAL A C 1
ATOM 1773 O O . VAL A 1 224 ? 18.735 2.231 -8.584 1.00 90.75 224 VAL A O 1
ATOM 1776 N N . LEU A 1 225 ? 20.137 3.090 -10.114 1.00 91.88 225 LEU A N 1
ATOM 1777 C CA . LEU A 1 225 ? 20.674 1.826 -10.611 1.00 91.88 225 LEU A CA 1
ATOM 1778 C C . LEU A 1 225 ? 22.166 1.698 -10.303 1.00 91.88 225 LEU A C 1
ATOM 1780 O O . LEU A 1 225 ? 22.904 2.681 -10.264 1.00 91.88 225 LEU A O 1
ATOM 1784 N N . SER A 1 226 ? 22.639 0.465 -10.120 1.00 89.06 226 SER A N 1
ATOM 1785 C CA . SER A 1 226 ? 24.075 0.213 -9.997 1.00 89.06 226 SER A CA 1
ATOM 1786 C C . SER A 1 226 ? 24.740 0.379 -11.361 1.00 89.06 226 SER A C 1
ATOM 1788 O O . SER A 1 226 ? 24.289 -0.214 -12.333 1.00 89.06 226 SER A O 1
ATOM 1790 N N . ASN A 1 227 ? 25.859 1.097 -11.432 1.00 85.88 227 ASN A N 1
ATOM 1791 C CA . ASN A 1 227 ? 26.674 1.224 -12.650 1.00 85.88 227 ASN A CA 1
ATOM 1792 C C . ASN A 1 227 ? 27.444 -0.060 -13.051 1.00 85.88 227 ASN A C 1
ATOM 1794 O O . ASN A 1 227 ? 28.348 -0.022 -13.887 1.00 85.88 227 ASN A O 1
ATOM 1798 N N . LYS A 1 228 ? 27.127 -1.214 -12.450 1.00 88.56 228 LYS A N 1
ATOM 1799 C CA . LYS A 1 228 ? 27.731 -2.500 -12.811 1.00 88.56 228 LYS A CA 1
ATOM 1800 C C . LYS A 1 228 ? 27.247 -2.940 -14.201 1.00 88.56 228 LYS A C 1
ATOM 1802 O O . LYS A 1 228 ? 26.061 -2.802 -14.500 1.00 88.56 228 LYS A O 1
ATOM 1807 N N . PRO A 1 229 ? 28.117 -3.544 -15.032 1.00 89.81 229 PRO A N 1
ATOM 1808 C CA . PRO A 1 229 ? 27.771 -3.998 -16.377 1.00 89.81 229 PRO A CA 1
ATOM 1809 C C . PRO A 1 229 ? 26.941 -5.289 -16.319 1.00 89.81 229 PRO A C 1
ATOM 1811 O O . PRO A 1 229 ? 27.424 -6.384 -16.608 1.00 89.81 229 PRO A O 1
ATOM 1814 N N . GLN A 1 230 ? 25.683 -5.161 -15.908 1.00 89.12 230 GLN A N 1
ATOM 1815 C CA . GLN A 1 230 ? 24.733 -6.256 -15.780 1.00 89.12 230 GLN A CA 1
ATOM 1816 C C . GLN A 1 230 ? 23.375 -5.851 -16.340 1.00 89.12 230 GLN A C 1
ATOM 1818 O O . GLN A 1 230 ? 22.985 -4.687 -16.284 1.00 89.12 230 GLN A O 1
ATOM 1823 N N . MET A 1 231 ? 22.643 -6.823 -16.875 1.00 88.62 231 MET A N 1
ATOM 1824 C CA . MET A 1 231 ? 21.279 -6.587 -17.327 1.00 88.62 231 MET A CA 1
ATOM 1825 C C . MET A 1 231 ? 20.410 -6.254 -16.115 1.00 88.62 231 MET A C 1
ATOM 1827 O O . MET A 1 231 ? 20.379 -7.020 -15.153 1.00 88.62 231 MET A O 1
ATOM 1831 N N . THR A 1 232 ? 19.732 -5.111 -16.160 1.00 88.88 232 THR A N 1
ATOM 1832 C CA . THR A 1 232 ? 19.021 -4.575 -14.995 1.00 88.88 232 THR A CA 1
ATOM 1833 C C . THR A 1 232 ? 17.545 -4.389 -15.331 1.00 88.88 232 THR A C 1
ATOM 1835 O O . THR A 1 232 ? 17.245 -3.689 -16.301 1.00 88.88 232 THR A O 1
ATOM 1838 N N . PRO A 1 233 ? 16.617 -5.021 -14.587 1.00 90.44 233 PRO A N 1
ATOM 1839 C CA . PRO A 1 233 ? 15.196 -4.781 -14.774 1.00 90.44 233 PRO A CA 1
ATOM 1840 C C . PRO A 1 233 ? 14.825 -3.392 -14.259 1.00 90.44 233 PRO A C 1
ATOM 1842 O O . PRO A 1 233 ? 15.299 -2.966 -13.206 1.00 90.44 233 PRO A O 1
ATOM 1845 N N . ILE A 1 234 ? 13.931 -2.730 -14.981 1.00 90.12 234 ILE A N 1
ATOM 1846 C CA . ILE A 1 234 ? 13.197 -1.566 -14.501 1.00 90.12 234 ILE A CA 1
ATOM 1847 C C . ILE A 1 234 ? 11.702 -1.815 -14.691 1.00 90.12 234 ILE A C 1
ATOM 1849 O O . ILE A 1 234 ? 11.256 -2.369 -15.701 1.00 90.12 234 ILE A O 1
ATOM 1853 N N . GLU A 1 235 ? 10.927 -1.425 -13.695 1.00 89.81 235 GLU A N 1
ATOM 1854 C CA . GLU A 1 235 ? 9.480 -1.372 -13.736 1.00 89.81 235 GLU A CA 1
ATOM 1855 C C . GLU A 1 235 ? 9.039 0.041 -14.101 1.00 89.81 235 GLU A C 1
ATOM 1857 O O . GLU A 1 235 ? 9.510 1.027 -13.540 1.00 89.81 235 GLU A O 1
ATOM 1862 N N . ILE A 1 236 ? 8.132 0.133 -15.064 1.00 85.06 236 ILE A N 1
ATOM 1863 C CA . ILE A 1 236 ? 7.589 1.390 -15.555 1.00 85.06 236 ILE A CA 1
ATOM 1864 C C . ILE A 1 236 ? 6.078 1.327 -15.401 1.00 85.06 236 ILE A C 1
ATOM 1866 O O . ILE A 1 236 ? 5.424 0.468 -15.999 1.00 85.06 236 ILE A O 1
ATOM 1870 N N . LYS A 1 237 ? 5.517 2.258 -14.630 1.00 83.06 237 LYS A N 1
ATOM 1871 C CA . LYS A 1 237 ? 4.073 2.479 -14.576 1.00 83.06 237 LYS A CA 1
ATOM 1872 C C . LYS A 1 237 ? 3.684 3.550 -15.573 1.00 83.06 237 LYS A C 1
ATOM 1874 O O . LYS A 1 237 ? 4.352 4.578 -15.682 1.00 83.06 237 LYS A O 1
ATOM 1879 N N . GLY A 1 238 ? 2.598 3.332 -16.297 1.00 71.31 238 GLY A N 1
ATOM 1880 C CA . GLY A 1 238 ? 2.232 4.196 -17.407 1.00 71.31 238 GLY A CA 1
ATOM 1881 C C . GLY A 1 238 ? 0.816 3.995 -17.920 1.00 71.31 238 GLY A C 1
ATOM 1882 O O . GLY A 1 238 ? 0.046 3.177 -17.424 1.00 71.31 238 GLY A O 1
ATOM 1883 N N . ILE A 1 239 ? 0.481 4.779 -18.937 1.00 73.06 239 ILE A N 1
ATOM 1884 C CA . ILE A 1 239 ? -0.798 4.772 -19.645 1.00 73.06 239 ILE A CA 1
ATOM 1885 C C . ILE A 1 239 ? -0.513 4.454 -21.107 1.00 73.06 239 ILE A C 1
ATOM 1887 O O . ILE A 1 239 ? 0.472 4.939 -21.660 1.00 73.06 239 ILE A O 1
ATOM 1891 N N . GLY A 1 240 ? -1.362 3.638 -21.735 1.00 72.38 240 GLY A N 1
ATOM 1892 C CA . GLY A 1 240 ? -1.231 3.312 -23.157 1.00 72.38 240 GLY A CA 1
ATOM 1893 C C . GLY A 1 240 ? -0.035 2.415 -23.488 1.00 72.38 240 GLY A C 1
ATOM 1894 O O . GLY A 1 240 ? 0.344 2.336 -24.653 1.00 72.38 240 GLY A O 1
ATOM 1895 N N . ILE A 1 241 ? 0.542 1.743 -22.482 1.00 80.88 241 ILE A N 1
ATOM 1896 C CA . ILE A 1 241 ? 1.726 0.880 -22.612 1.00 80.88 241 ILE A CA 1
ATOM 1897 C C . ILE A 1 241 ? 1.387 -0.577 -22.991 1.00 80.88 241 ILE A C 1
ATOM 1899 O O . ILE A 1 241 ? 2.278 -1.413 -23.081 1.00 80.88 241 ILE A O 1
ATOM 1903 N N . CYS A 1 242 ? 0.117 -0.929 -23.229 1.00 80.44 242 CYS A N 1
ATOM 1904 C CA . CYS A 1 242 ? -0.199 -2.248 -23.794 1.00 80.44 242 CYS A CA 1
ATOM 1905 C C . CYS A 1 242 ? 0.425 -2.396 -25.196 1.00 80.44 242 CYS A C 1
ATOM 1907 O O . CYS A 1 242 ? 0.347 -1.458 -25.996 1.00 80.44 242 CYS A O 1
ATOM 1909 N N . PRO A 1 243 ? 0.909 -3.600 -25.558 1.00 85.38 243 PRO A N 1
ATOM 1910 C CA . PRO A 1 243 ? 1.120 -3.953 -26.954 1.00 85.38 243 PRO A CA 1
ATOM 1911 C C . PRO A 1 243 ? -0.172 -3.769 -27.762 1.00 85.38 243 PRO A C 1
ATOM 1913 O O . PRO A 1 243 ? -1.264 -4.101 -27.290 1.00 85.38 243 PRO A O 1
ATOM 1916 N N . ARG A 1 244 ? -0.058 -3.239 -28.981 1.00 79.06 244 ARG A N 1
ATOM 1917 C CA . ARG A 1 244 ? -1.202 -2.917 -29.852 1.00 79.06 244 ARG A CA 1
ATOM 1918 C C . ARG A 1 244 ? -1.326 -3.958 -30.958 1.00 79.06 244 ARG A C 1
ATOM 1920 O O . ARG A 1 244 ? -0.306 -4.303 -31.531 1.00 79.06 244 ARG A O 1
ATOM 1927 N N . PRO A 1 245 ? -2.516 -4.454 -31.313 1.00 77.31 245 PRO A N 1
ATOM 1928 C CA . PRO A 1 245 ? -2.635 -5.338 -32.467 1.00 77.31 245 PRO A CA 1
ATOM 1929 C C . PRO A 1 245 ? -2.341 -4.567 -33.763 1.00 77.31 245 PRO A C 1
ATOM 1931 O O . PRO A 1 245 ? -2.838 -3.454 -33.955 1.00 77.31 245 PRO A O 1
ATOM 1934 N N . ASN A 1 246 ? -1.553 -5.160 -34.660 1.00 78.56 246 ASN A N 1
ATOM 1935 C CA . ASN A 1 246 ? -1.436 -4.704 -36.042 1.00 78.56 246 ASN A CA 1
ATOM 1936 C C . ASN A 1 246 ? -2.685 -5.118 -36.857 1.00 78.56 246 ASN A C 1
ATOM 1938 O O . ASN A 1 246 ? -3.616 -5.734 -36.344 1.00 78.56 246 ASN A O 1
ATOM 1942 N N . LEU A 1 247 ? -2.704 -4.812 -38.160 1.00 78.31 247 LEU A N 1
ATOM 1943 C CA . LEU A 1 247 ? -3.806 -5.176 -39.072 1.00 78.31 247 LEU A CA 1
ATOM 1944 C C . LEU A 1 247 ? -4.080 -6.691 -39.195 1.00 78.31 247 LEU A C 1
ATOM 1946 O O . LEU A 1 247 ? -5.101 -7.073 -39.763 1.00 78.31 247 LEU A O 1
ATOM 1950 N N . LEU A 1 248 ? -3.166 -7.535 -38.718 1.00 80.94 248 LEU A N 1
ATOM 1951 C CA . LEU A 1 248 ? -3.235 -8.996 -38.730 1.00 80.94 248 LEU A CA 1
ATOM 1952 C C . LEU A 1 248 ? -3.390 -9.579 -37.311 1.00 80.94 248 LEU A C 1
ATOM 1954 O O . LEU A 1 248 ? -3.199 -10.778 -37.134 1.00 80.94 248 LEU A O 1
ATOM 1958 N N . ASP A 1 249 ? -3.735 -8.744 -36.323 1.00 77.19 249 ASP A N 1
ATOM 1959 C CA . ASP A 1 249 ? -3.837 -9.078 -34.896 1.00 77.19 249 ASP A CA 1
ATOM 1960 C C . ASP A 1 249 ? -2.516 -9.524 -34.225 1.00 77.19 249 ASP A C 1
ATOM 1962 O O . ASP A 1 249 ? -2.529 -9.979 -33.079 1.00 77.19 249 ASP A O 1
ATOM 1966 N N . ASP A 1 250 ? -1.357 -9.338 -34.871 1.00 80.50 250 ASP A N 1
ATOM 1967 C CA . ASP A 1 250 ? -0.066 -9.556 -34.209 1.00 80.50 250 ASP A CA 1
ATOM 1968 C C . ASP A 1 250 ? 0.248 -8.394 -33.249 1.00 80.50 250 ASP A C 1
ATOM 1970 O O . ASP A 1 250 ? 0.021 -7.229 -33.594 1.00 80.50 250 ASP A O 1
ATOM 1974 N N . PRO A 1 251 ? 0.827 -8.661 -32.065 1.00 83.25 251 PRO A N 1
ATOM 1975 C CA . PRO A 1 251 ? 1.181 -7.612 -31.119 1.00 83.25 251 PRO A CA 1
ATOM 1976 C C . PRO A 1 251 ? 2.350 -6.753 -31.625 1.00 83.25 251 PRO A C 1
ATOM 1978 O O . PRO A 1 251 ? 3.443 -7.242 -31.909 1.00 83.25 251 PRO A O 1
ATOM 1981 N N . ILE A 1 252 ? 2.124 -5.445 -31.666 1.00 84.31 252 ILE A N 1
ATOM 1982 C CA . ILE A 1 252 ? 3.108 -4.380 -31.838 1.00 84.31 252 ILE A CA 1
ATOM 1983 C C . ILE A 1 252 ? 3.571 -3.957 -30.449 1.00 84.31 252 ILE A C 1
ATOM 1985 O O . ILE A 1 252 ? 2.769 -3.530 -29.616 1.00 84.31 252 ILE A O 1
ATOM 1989 N N . TYR A 1 253 ? 4.872 -4.051 -30.219 1.00 89.44 253 TYR A N 1
ATOM 1990 C CA . TYR A 1 253 ? 5.540 -3.589 -29.008 1.00 89.44 253 TYR A CA 1
ATOM 1991 C C . TYR A 1 253 ? 6.177 -2.213 -29.236 1.00 89.44 253 TYR A C 1
ATOM 1993 O O . TYR A 1 253 ? 6.422 -1.851 -30.391 1.00 89.44 253 TYR A O 1
ATOM 2001 N N . PRO A 1 254 ? 6.461 -1.437 -28.174 1.00 90.88 254 PRO A N 1
ATOM 2002 C CA . PRO A 1 254 ? 7.133 -0.163 -28.349 1.00 90.88 254 PRO A CA 1
ATOM 2003 C C . PRO A 1 254 ? 8.604 -0.374 -28.694 1.00 90.88 254 PRO A C 1
ATOM 2005 O O . PRO A 1 254 ? 9.231 -1.350 -28.275 1.00 90.88 254 PRO A O 1
ATOM 2008 N N . ILE A 1 255 ? 9.168 0.602 -29.396 1.00 92.50 255 ILE A N 1
ATOM 2009 C CA . ILE A 1 255 ? 10.613 0.804 -29.434 1.00 92.50 255 ILE A CA 1
ATOM 2010 C C . ILE A 1 255 ? 10.975 1.641 -28.209 1.00 92.50 255 ILE A C 1
ATOM 2012 O O . ILE A 1 255 ? 10.322 2.653 -27.941 1.00 92.50 255 ILE A O 1
ATOM 2016 N N . ILE A 1 256 ? 11.982 1.208 -27.453 1.00 94.69 256 ILE A N 1
ATOM 2017 C CA . ILE A 1 256 ? 12.397 1.886 -26.222 1.00 94.69 256 ILE A CA 1
ATOM 2018 C C . ILE A 1 256 ? 13.772 2.505 -26.425 1.00 94.69 256 ILE A C 1
ATOM 2020 O O . ILE A 1 256 ? 14.715 1.807 -26.793 1.00 94.69 256 ILE A O 1
ATOM 2024 N N . TYR A 1 257 ? 13.898 3.795 -26.141 1.00 95.31 257 TYR A N 1
ATOM 2025 C CA . TYR A 1 257 ? 15.172 4.500 -26.148 1.00 95.31 257 TYR A CA 1
ATOM 2026 C C . TYR A 1 257 ? 15.602 4.802 -24.720 1.00 95.31 257 TYR A C 1
ATOM 2028 O O . TYR A 1 257 ? 14.831 5.344 -23.927 1.00 95.31 257 TYR A O 1
ATOM 2036 N N . PHE A 1 258 ? 16.856 4.488 -24.421 1.00 95.50 258 PHE A N 1
ATOM 2037 C CA . PHE A 1 258 ? 17.546 4.973 -23.235 1.00 95.50 258 PHE A CA 1
ATOM 2038 C C . PHE A 1 258 ? 18.593 5.971 -23.686 1.00 95.50 258 PHE A C 1
ATOM 2040 O O . PHE A 1 258 ? 19.403 5.646 -24.552 1.00 95.50 258 PHE A O 1
ATOM 2047 N N . LYS A 1 259 ? 18.579 7.174 -23.116 1.00 95.50 259 LYS A N 1
ATOM 2048 C CA . LYS A 1 259 ? 19.502 8.238 -23.508 1.00 95.50 259 LYS A CA 1
ATOM 2049 C C . LYS A 1 259 ? 20.118 8.896 -22.291 1.00 95.50 259 LYS A C 1
ATOM 2051 O O . LYS A 1 259 ? 19.411 9.515 -21.502 1.00 95.50 259 LYS A O 1
ATOM 2056 N N . ASP A 1 260 ? 21.435 8.800 -22.165 1.00 95.38 260 ASP A N 1
ATOM 2057 C CA . ASP A 1 260 ? 22.174 9.501 -21.124 1.00 95.38 260 ASP A CA 1
ATOM 2058 C C . ASP A 1 260 ? 22.376 10.967 -21.518 1.00 95.38 260 ASP A C 1
ATOM 2060 O O . ASP A 1 260 ? 23.008 11.303 -22.522 1.00 95.38 260 ASP A O 1
ATOM 2064 N N . LYS A 1 261 ? 21.842 11.867 -20.698 1.00 93.12 261 LYS A N 1
ATOM 2065 C CA . LYS A 1 261 ? 21.945 13.315 -20.886 1.00 93.12 261 LYS A CA 1
ATOM 2066 C C . LYS A 1 261 ? 23.352 13.838 -20.623 1.00 93.12 261 LYS A C 1
ATOM 2068 O O . LYS A 1 261 ? 23.711 14.878 -21.173 1.00 93.12 261 LYS A O 1
ATOM 2073 N N . LEU A 1 262 ? 24.132 13.145 -19.793 1.00 88.38 262 LEU A N 1
ATOM 2074 C CA . LEU A 1 262 ? 25.477 13.569 -19.423 1.00 88.38 262 LEU A CA 1
ATOM 2075 C C . LEU A 1 262 ? 26.486 13.256 -20.530 1.00 88.38 262 LEU A C 1
ATOM 2077 O O . LEU A 1 262 ? 27.293 14.107 -20.901 1.00 88.38 262 LEU A O 1
ATOM 2081 N N . THR A 1 263 ? 26.461 12.025 -21.037 1.00 87.38 263 THR A N 1
ATOM 2082 C CA . THR A 1 263 ? 27.434 11.547 -22.029 1.00 87.38 263 THR A CA 1
ATOM 2083 C C . THR A 1 263 ? 26.948 11.703 -23.467 1.00 87.38 263 THR A C 1
ATOM 2085 O O . THR A 1 263 ? 27.773 11.815 -24.372 1.00 87.38 263 THR A O 1
ATOM 2088 N N . GLY A 1 264 ? 25.631 11.759 -23.680 1.00 89.62 264 GLY A N 1
ATOM 2089 C CA . GLY A 1 264 ? 25.015 11.723 -25.004 1.00 89.62 264 GLY A CA 1
ATOM 2090 C C . GLY A 1 264 ? 24.889 10.316 -25.590 1.00 89.62 264 GLY A C 1
ATOM 2091 O O . GLY A 1 264 ? 24.377 10.196 -26.699 1.00 89.62 264 GLY A O 1
ATOM 2092 N N . GLU A 1 265 ? 25.334 9.282 -24.868 1.00 91.38 265 GLU A N 1
ATOM 2093 C CA . GLU A 1 265 ? 25.186 7.882 -25.268 1.00 91.38 265 GLU A CA 1
ATOM 2094 C C . GLU A 1 265 ? 23.707 7.479 -25.280 1.00 91.38 265 GLU A C 1
ATOM 2096 O O . GLU A 1 265 ? 22.933 7.868 -24.397 1.00 91.38 265 GLU A O 1
ATOM 2101 N N . ASP A 1 266 ? 23.314 6.665 -26.256 1.00 93.31 266 ASP A N 1
ATOM 2102 C CA . ASP A 1 266 ? 21.973 6.106 -26.344 1.00 93.31 266 ASP A CA 1
ATOM 2103 C C . ASP A 1 266 ? 21.976 4.620 -26.726 1.00 93.31 266 ASP A C 1
ATOM 2105 O O . ASP A 1 266 ? 22.937 4.067 -27.263 1.00 93.31 266 ASP A O 1
ATOM 2109 N N . VAL A 1 267 ? 20.886 3.934 -26.388 1.00 93.38 267 VAL A N 1
ATOM 2110 C CA . VAL A 1 267 ? 20.599 2.590 -26.886 1.00 93.38 267 VAL A CA 1
ATOM 2111 C C . VAL A 1 267 ? 19.130 2.485 -27.255 1.00 93.38 267 VAL A C 1
ATOM 2113 O O . VAL A 1 267 ? 18.252 3.007 -26.568 1.00 93.38 267 VAL A O 1
ATOM 2116 N N . THR A 1 268 ? 18.873 1.790 -28.359 1.00 92.88 268 THR A N 1
ATOM 2117 C CA . THR A 1 268 ? 17.527 1.457 -28.824 1.00 92.88 268 THR A CA 1
ATOM 2118 C C . THR A 1 268 ? 17.253 -0.015 -28.549 1.00 92.88 268 THR A C 1
ATOM 2120 O O . THR A 1 268 ? 18.026 -0.875 -28.976 1.00 92.88 268 THR A O 1
ATOM 2123 N N . LEU A 1 269 ? 16.152 -0.308 -27.862 1.00 89.44 269 LEU A N 1
ATOM 2124 C CA . LEU A 1 269 ? 15.639 -1.660 -27.678 1.00 89.44 269 LEU A CA 1
ATOM 2125 C C . LEU A 1 269 ? 14.447 -1.886 -28.597 1.00 89.44 269 LEU A C 1
ATOM 2127 O O . LEU A 1 269 ? 13.374 -1.305 -28.421 1.00 89.44 269 LEU A O 1
ATOM 2131 N N . GLU A 1 270 ? 14.645 -2.774 -29.563 1.00 88.44 270 GLU A N 1
ATOM 2132 C CA . GLU A 1 270 ? 13.563 -3.339 -30.357 1.00 88.44 270 GLU A CA 1
ATOM 2133 C C . GLU A 1 270 ? 13.006 -4.566 -29.636 1.00 88.44 270 GLU A C 1
ATOM 2135 O O . GLU A 1 270 ? 13.632 -5.630 -29.622 1.00 88.44 270 GLU A O 1
ATOM 2140 N N . ILE A 1 271 ? 11.821 -4.426 -29.047 1.00 87.31 271 ILE A N 1
ATOM 2141 C CA . ILE A 1 271 ? 11.139 -5.525 -28.368 1.00 87.31 271 ILE A CA 1
ATOM 2142 C C . ILE A 1 271 ? 10.650 -6.542 -29.399 1.00 87.31 271 ILE A C 1
ATOM 2144 O O . ILE A 1 271 ? 9.850 -6.230 -30.282 1.00 87.31 271 ILE A O 1
ATOM 2148 N N . LYS A 1 272 ? 11.109 -7.789 -29.263 1.00 77.56 272 LYS A N 1
ATOM 2149 C CA . LYS A 1 272 ? 10.694 -8.906 -30.129 1.00 77.56 272 LYS A CA 1
ATOM 2150 C C . LYS A 1 272 ? 9.904 -9.959 -29.365 1.00 77.56 272 LYS A C 1
ATOM 2152 O O . LYS A 1 272 ? 9.185 -10.727 -30.001 1.00 77.56 272 LYS A O 1
ATOM 2157 N N . ASN A 1 273 ? 10.035 -9.998 -28.035 1.00 69.31 273 ASN A N 1
ATOM 2158 C CA . ASN A 1 273 ? 9.361 -10.933 -27.137 1.00 69.31 273 ASN A CA 1
ATOM 2159 C C . ASN A 1 273 ? 9.477 -12.404 -27.599 1.00 69.31 273 ASN A C 1
ATOM 2161 O O . ASN A 1 273 ? 8.502 -13.155 -27.611 1.00 69.31 273 ASN A O 1
ATOM 2165 N N . ARG A 1 274 ? 10.683 -12.818 -28.029 1.00 61.22 274 ARG A N 1
ATOM 2166 C CA . ARG A 1 274 ? 10.967 -14.160 -28.591 1.00 61.22 274 ARG A CA 1
ATOM 2167 C C . ARG A 1 274 ? 11.560 -15.136 -27.568 1.00 61.22 274 ARG A C 1
ATOM 2169 O O . ARG A 1 274 ? 12.208 -16.111 -27.942 1.00 61.22 274 ARG A O 1
ATOM 2176 N N . GLY A 1 275 ? 11.324 -14.883 -26.281 1.00 58.44 275 GLY A N 1
ATOM 2177 C CA . GLY A 1 275 ? 11.805 -15.711 -25.172 1.00 58.44 275 GLY A CA 1
ATOM 2178 C C . GLY A 1 275 ? 13.205 -15.360 -24.657 1.00 58.44 275 GLY A C 1
ATOM 2179 O O . GLY A 1 275 ? 13.694 -16.063 -23.774 1.00 58.44 275 GLY A O 1
ATOM 2180 N N . SER A 1 276 ? 13.839 -14.298 -25.167 1.00 68.00 276 SER A N 1
ATOM 2181 C CA . SER A 1 276 ? 15.046 -13.717 -24.568 1.00 68.00 276 SER A CA 1
ATOM 2182 C C . SER A 1 276 ? 14.660 -12.616 -23.575 1.00 68.00 276 SER A C 1
ATOM 2184 O O . SER A 1 276 ? 13.627 -11.970 -23.733 1.00 68.00 276 SER A O 1
ATOM 2186 N N . LEU A 1 277 ? 15.443 -12.428 -22.508 1.00 68.50 277 LEU A N 1
ATOM 2187 C CA . LEU A 1 277 ? 15.122 -11.443 -21.462 1.00 68.50 277 LEU A CA 1
ATOM 2188 C C . LEU A 1 277 ? 15.424 -9.999 -21.898 1.00 68.50 277 LEU A C 1
ATOM 2190 O O . LEU A 1 277 ? 14.703 -9.084 -21.511 1.00 68.50 277 LEU A O 1
ATOM 2194 N N . ASP A 1 278 ? 16.449 -9.803 -22.724 1.00 67.75 278 ASP A N 1
ATOM 2195 C CA . ASP A 1 278 ? 16.922 -8.505 -23.226 1.00 67.75 278 ASP A CA 1
ATOM 2196 C C . ASP A 1 278 ? 15.974 -7.839 -24.238 1.00 67.75 278 ASP A C 1
ATOM 2198 O O . ASP A 1 278 ? 16.032 -6.625 -24.414 1.00 67.75 278 ASP A O 1
ATOM 2202 N N . ASP A 1 279 ? 15.071 -8.604 -24.856 1.00 73.69 279 ASP A N 1
ATOM 2203 C CA . ASP A 1 279 ? 14.009 -8.106 -25.741 1.00 73.69 279 ASP A CA 1
ATOM 2204 C C . ASP A 1 279 ? 12.591 -8.408 -25.220 1.00 73.69 279 ASP A C 1
ATOM 2206 O O . ASP A 1 279 ? 11.622 -8.417 -25.993 1.00 73.69 279 ASP A O 1
ATOM 2210 N N . SER A 1 280 ? 12.475 -8.651 -23.906 1.00 80.38 280 SER A N 1
ATOM 2211 C CA . SER A 1 280 ? 11.213 -8.954 -23.230 1.00 80.38 280 SER A CA 1
ATOM 2212 C C . SER A 1 280 ? 10.444 -7.700 -22.807 1.00 80.38 280 SER A C 1
ATOM 2214 O O . SER A 1 280 ? 11.014 -6.670 -22.447 1.00 80.38 280 SER A O 1
ATOM 2216 N N . TYR A 1 281 ? 9.115 -7.808 -22.846 1.00 84.44 281 TYR A N 1
ATOM 2217 C CA . TYR A 1 281 ? 8.185 -6.744 -22.474 1.00 84.44 281 TYR A CA 1
ATOM 2218 C C . TYR A 1 281 ? 7.003 -7.355 -21.732 1.00 84.44 281 TYR A C 1
ATOM 2220 O O . TYR A 1 281 ? 6.067 -7.888 -22.336 1.00 84.44 281 TYR A O 1
ATOM 2228 N N . VAL A 1 282 ? 7.088 -7.350 -20.402 1.00 82.81 282 VAL A N 1
ATOM 2229 C CA . VAL A 1 282 ? 6.144 -8.071 -19.542 1.00 82.81 282 VAL A CA 1
ATOM 2230 C C . VAL A 1 282 ? 5.199 -7.082 -18.882 1.00 82.81 282 VA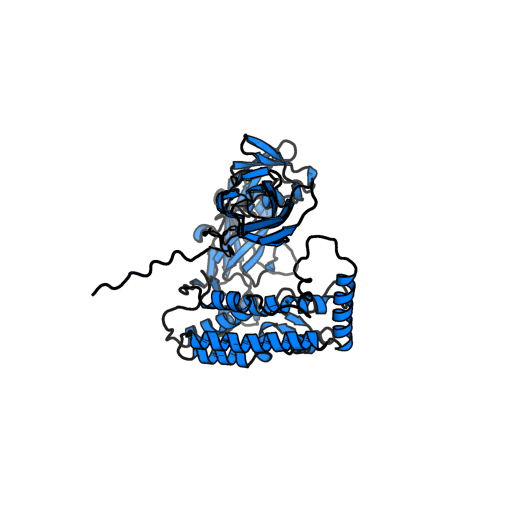L A C 1
ATOM 2232 O O . VAL A 1 282 ? 5.563 -6.418 -17.914 1.00 82.81 282 VAL A O 1
ATOM 2235 N N . THR A 1 283 ? 3.976 -6.990 -19.401 1.00 77.38 283 THR A N 1
ATOM 2236 C CA . THR A 1 283 ? 2.931 -6.127 -18.840 1.00 77.38 283 THR A CA 1
ATOM 2237 C C . THR A 1 283 ? 2.220 -6.783 -17.659 1.00 77.38 283 THR A C 1
ATOM 2239 O O . THR A 1 283 ? 1.902 -7.974 -17.702 1.00 77.38 283 THR A O 1
ATOM 2242 N N . ARG A 1 284 ? 1.894 -5.990 -16.638 1.00 70.88 284 ARG A N 1
ATOM 2243 C CA . ARG A 1 284 ? 1.111 -6.375 -15.455 1.00 70.88 284 ARG A CA 1
ATOM 2244 C C . ARG A 1 284 ? -0.031 -5.384 -15.222 1.00 70.88 284 ARG A C 1
ATOM 2246 O O . ARG A 1 284 ? -0.147 -4.391 -15.937 1.00 70.88 284 ARG A O 1
ATOM 2253 N N . ASN A 1 285 ? -0.916 -5.704 -14.275 1.00 59.91 285 ASN A N 1
ATOM 2254 C CA . ASN A 1 285 ? -1.993 -4.823 -13.809 1.00 59.91 285 ASN A CA 1
ATOM 2255 C C . ASN A 1 285 ? -2.826 -4.203 -14.945 1.00 59.91 285 ASN A C 1
ATOM 2257 O O . ASN A 1 285 ? -3.053 -3.003 -14.995 1.00 59.91 285 ASN A O 1
ATOM 2261 N N . ASN A 1 286 ? -3.276 -5.033 -15.894 1.00 67.06 286 ASN A N 1
ATOM 2262 C CA . ASN A 1 286 ? -4.020 -4.584 -17.080 1.00 67.06 286 ASN A CA 1
ATOM 2263 C C . ASN A 1 286 ? -3.260 -3.534 -17.924 1.00 67.06 286 ASN A C 1
ATOM 2265 O O . ASN A 1 286 ? -3.860 -2.588 -18.423 1.00 67.06 286 ASN A O 1
ATOM 2269 N N . CYS A 1 287 ? -1.944 -3.720 -18.085 1.00 67.69 287 CYS A N 1
ATOM 2270 C CA . CYS A 1 287 ? -1.029 -2.824 -18.800 1.00 67.69 287 CYS A CA 1
ATOM 2271 C C . CYS A 1 287 ? -0.906 -1.413 -18.214 1.00 67.69 287 CYS A C 1
ATOM 2273 O O . CYS A 1 287 ? -0.670 -0.461 -18.956 1.00 67.69 287 CYS A O 1
ATOM 2275 N N . THR A 1 288 ? -1.056 -1.249 -16.905 1.00 69.75 288 THR A N 1
ATOM 2276 C CA . THR A 1 288 ? -0.614 -0.011 -16.246 1.00 69.75 288 THR A CA 1
ATOM 2277 C C . THR A 1 288 ? 0.826 -0.107 -15.767 1.00 69.75 288 THR A C 1
ATOM 2279 O O . THR A 1 288 ? 1.389 0.892 -15.334 1.00 69.75 288 THR A O 1
ATOM 2282 N N . GLU A 1 289 ? 1.427 -1.295 -15.855 1.00 78.81 289 GLU A N 1
ATOM 2283 C CA . GLU A 1 289 ? 2.800 -1.574 -15.445 1.00 78.81 289 GLU A CA 1
ATOM 2284 C C . GLU A 1 289 ? 3.490 -2.461 -16.477 1.00 78.81 289 GLU A C 1
ATOM 2286 O O . GLU A 1 289 ? 2.878 -3.381 -17.031 1.00 78.81 289 GLU A O 1
ATOM 2291 N N . VAL A 1 290 ? 4.775 -2.219 -16.716 1.00 86.12 290 VAL A N 1
ATOM 2292 C CA . VAL A 1 290 ? 5.619 -3.074 -17.548 1.00 86.12 290 VAL A CA 1
ATOM 2293 C C . VAL A 1 290 ? 7.003 -3.230 -16.944 1.00 86.12 290 VAL A C 1
ATOM 2295 O O . VAL A 1 290 ? 7.566 -2.286 -16.401 1.00 86.12 290 VAL A O 1
ATOM 2298 N N . THR A 1 291 ? 7.575 -4.423 -17.073 1.00 90.75 291 THR A N 1
ATOM 2299 C CA . THR A 1 291 ? 8.998 -4.654 -16.814 1.00 90.75 291 THR A CA 1
ATOM 2300 C C . THR A 1 291 ? 9.765 -4.720 -18.123 1.00 90.75 291 THR A C 1
ATOM 2302 O O . THR A 1 291 ? 9.399 -5.489 -19.017 1.00 90.75 291 THR A O 1
ATOM 2305 N N . VAL A 1 292 ? 10.832 -3.927 -18.206 1.00 91.69 292 VAL A N 1
ATOM 2306 C CA . VAL A 1 292 ? 11.781 -3.893 -19.325 1.00 91.69 292 VAL A CA 1
ATOM 2307 C C . VAL A 1 292 ? 13.205 -4.001 -18.783 1.00 91.69 292 VAL A C 1
ATOM 2309 O O . VAL A 1 292 ? 13.447 -3.733 -17.607 1.00 91.69 292 VAL A O 1
ATOM 2312 N N . PHE A 1 293 ? 14.155 -4.417 -19.616 1.00 90.56 293 PHE A N 1
ATOM 2313 C CA . PHE A 1 293 ? 15.527 -4.682 -19.183 1.00 90.56 293 PHE A CA 1
ATOM 2314 C C . PHE A 1 293 ? 16.509 -3.754 -19.883 1.00 90.56 293 PHE A C 1
ATOM 2316 O O . PHE A 1 293 ? 16.564 -3.709 -21.108 1.00 90.56 293 PHE A O 1
ATOM 2323 N N . ILE A 1 294 ? 17.327 -3.049 -19.104 1.00 90.62 294 ILE A N 1
ATOM 2324 C CA . ILE A 1 294 ? 18.433 -2.260 -19.644 1.00 90.62 294 ILE A CA 1
ATOM 2325 C C . ILE A 1 294 ? 19.588 -3.217 -19.976 1.00 90.62 294 ILE A C 1
ATOM 2327 O O . ILE A 1 294 ? 20.022 -3.966 -19.088 1.00 90.62 294 ILE A O 1
ATOM 2331 N N . PRO A 1 295 ? 20.117 -3.222 -21.215 1.00 90.06 295 PRO A N 1
ATOM 2332 C CA . PRO A 1 295 ? 21.195 -4.125 -21.591 1.00 90.06 295 PRO A CA 1
ATOM 2333 C C . PRO A 1 295 ? 22.478 -3.858 -20.810 1.00 90.06 295 PRO A C 1
ATOM 2335 O O . PRO A 1 295 ? 22.888 -2.710 -20.628 1.00 90.06 295 PRO A O 1
ATOM 2338 N N . ALA A 1 296 ? 23.191 -4.932 -20.464 1.00 90.56 296 ALA A N 1
ATOM 2339 C CA . ALA A 1 296 ? 24.492 -4.849 -19.801 1.00 90.56 296 ALA A CA 1
ATOM 2340 C C . ALA A 1 296 ? 25.515 -4.003 -20.587 1.00 90.56 296 ALA A C 1
ATOM 2342 O O . ALA A 1 296 ? 26.355 -3.338 -19.986 1.00 90.56 296 ALA A O 1
ATOM 2343 N N . SER A 1 297 ? 25.433 -4.005 -21.924 1.00 89.88 297 SER A N 1
ATOM 2344 C CA . SER A 1 297 ? 26.300 -3.206 -22.797 1.00 89.88 297 SER A CA 1
ATOM 2345 C C . SER A 1 297 ? 26.080 -1.704 -22.641 1.00 89.88 297 SER A C 1
ATOM 2347 O O . SER A 1 297 ? 27.047 -0.957 -22.697 1.00 89.88 297 SER A O 1
ATOM 2349 N N . PHE A 1 298 ? 24.837 -1.267 -22.424 1.00 91.19 298 PHE A N 1
ATOM 2350 C CA . PHE A 1 298 ? 24.530 0.137 -22.163 1.00 91.19 298 PHE A CA 1
ATOM 2351 C C . PHE A 1 298 ? 24.887 0.515 -20.724 1.00 91.19 298 PHE A C 1
ATOM 2353 O O . PHE A 1 298 ? 25.524 1.538 -20.499 1.00 91.19 298 PHE A O 1
ATOM 2360 N N . MET A 1 299 ? 24.590 -0.366 -19.760 1.00 90.50 299 MET A N 1
ATOM 2361 C CA . MET A 1 299 ? 24.987 -0.188 -18.356 1.00 90.50 299 MET A CA 1
ATOM 2362 C C . MET A 1 299 ? 26.502 0.008 -18.197 1.00 90.50 299 MET A C 1
ATOM 2364 O O . MET A 1 299 ? 26.930 0.825 -17.391 1.00 90.50 299 MET A O 1
ATOM 2368 N N . ALA A 1 300 ? 27.317 -0.677 -19.009 1.00 90.06 300 ALA A N 1
ATOM 2369 C CA . ALA A 1 300 ? 28.775 -0.536 -19.012 1.00 90.06 300 ALA A CA 1
ATOM 2370 C C . ALA A 1 300 ? 29.284 0.862 -19.424 1.00 90.06 300 ALA A C 1
ATOM 2372 O O . ALA A 1 300 ? 30.452 1.172 -19.187 1.00 90.06 300 ALA A O 1
ATOM 2373 N N . LEU A 1 301 ? 28.441 1.687 -20.053 1.00 89.75 301 LEU A N 1
ATOM 2374 C CA . LEU A 1 301 ? 28.773 3.052 -20.473 1.00 89.75 301 LEU A CA 1
ATOM 2375 C C . LEU A 1 301 ? 28.391 4.102 -19.419 1.00 89.75 301 LEU A C 1
ATOM 2377 O O . LEU A 1 301 ? 28.854 5.242 -19.499 1.00 89.75 301 LEU A O 1
ATOM 2381 N N . MET A 1 302 ? 27.556 3.732 -18.442 1.00 91.94 302 MET A N 1
ATOM 2382 C CA . MET A 1 302 ? 27.007 4.661 -17.458 1.00 91.94 302 MET A CA 1
ATOM 2383 C C . MET A 1 302 ? 28.070 5.092 -16.450 1.00 91.94 302 MET A C 1
ATOM 2385 O O . MET A 1 302 ? 28.842 4.282 -15.931 1.00 91.94 302 MET A O 1
ATOM 2389 N N . LYS A 1 303 ? 28.104 6.391 -16.161 1.00 87.50 303 LYS A N 1
ATOM 2390 C CA . LYS A 1 303 ? 29.011 6.992 -15.181 1.00 87.50 303 LYS A CA 1
ATOM 2391 C C . LYS A 1 303 ? 28.251 7.304 -13.899 1.00 87.50 303 LYS A C 1
ATOM 2393 O O . LYS A 1 303 ? 27.022 7.325 -13.885 1.00 87.50 303 LYS A O 1
ATOM 2398 N N . LEU A 1 304 ? 28.994 7.564 -12.823 1.00 85.12 304 LEU A N 1
ATOM 2399 C CA . LEU A 1 304 ? 28.406 8.165 -11.629 1.00 85.12 304 LEU A CA 1
ATOM 2400 C C . LEU A 1 304 ? 27.703 9.468 -12.041 1.00 85.12 304 LEU A C 1
ATOM 2402 O O . LEU A 1 304 ? 28.254 10.228 -12.841 1.00 85.12 304 LEU A O 1
ATOM 2406 N N . ASP A 1 305 ? 26.485 9.672 -11.547 1.00 81.38 305 ASP A N 1
ATOM 2407 C CA . ASP A 1 305 ? 25.624 10.818 -11.868 1.00 81.38 305 ASP A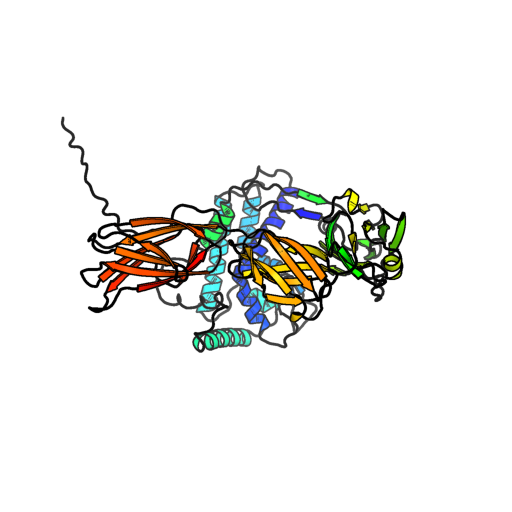 CA 1
ATOM 2408 C C . ASP A 1 305 ? 25.105 10.887 -13.320 1.00 81.38 305 ASP A C 1
ATOM 2410 O O . ASP A 1 305 ? 24.513 11.900 -13.705 1.00 81.38 305 ASP A O 1
ATOM 2414 N N . SER A 1 306 ? 25.266 9.831 -14.136 1.00 91.75 306 SER A N 1
ATOM 2415 C CA . SER A 1 306 ? 24.550 9.728 -15.419 1.00 91.75 306 SER A CA 1
ATOM 2416 C C . SER A 1 306 ? 23.044 9.911 -15.191 1.00 91.75 306 SER A C 1
ATOM 2418 O O . SER A 1 306 ? 22.487 9.426 -14.203 1.00 91.75 306 SER A O 1
ATOM 2420 N N . GLN A 1 307 ? 22.385 10.613 -16.112 1.00 94.19 307 GLN A N 1
ATOM 2421 C CA . GLN A 1 307 ? 20.949 10.889 -16.061 1.00 94.19 307 GLN A CA 1
ATOM 2422 C C . GLN A 1 307 ? 20.319 10.339 -17.330 1.00 94.19 307 GLN A C 1
ATOM 2424 O O . GLN A 1 307 ? 20.387 10.968 -18.387 1.00 94.19 307 GLN A O 1
ATOM 2429 N N . VAL A 1 308 ? 19.726 9.152 -17.230 1.00 95.81 308 VAL A N 1
ATOM 2430 C CA . VAL A 1 308 ? 19.144 8.459 -18.380 1.00 95.81 308 VAL A CA 1
ATOM 2431 C C . VAL A 1 308 ? 17.654 8.738 -18.464 1.00 95.81 308 VAL A C 1
ATOM 2433 O O . VAL A 1 308 ? 16.903 8.436 -17.535 1.00 95.81 308 VAL A O 1
ATOM 2436 N N . THR A 1 309 ? 17.218 9.294 -19.592 1.00 97.00 309 THR A N 1
ATOM 2437 C CA . THR A 1 309 ? 15.798 9.348 -19.943 1.00 97.00 309 THR A CA 1
ATOM 2438 C C . THR A 1 309 ? 15.355 8.040 -20.576 1.00 97.00 309 THR A C 1
ATOM 2440 O O . THR A 1 309 ? 16.136 7.365 -21.252 1.00 97.00 309 THR A O 1
ATOM 2443 N N . VAL A 1 310 ? 14.082 7.708 -20.373 1.00 96.62 310 VAL A N 1
ATOM 2444 C CA . VAL A 1 310 ? 13.419 6.575 -21.018 1.00 96.62 310 VAL A CA 1
ATOM 2445 C C . VAL A 1 310 ? 12.341 7.113 -21.944 1.00 96.62 310 VAL A C 1
ATOM 2447 O O . VAL A 1 310 ? 11.521 7.939 -21.538 1.00 96.62 310 VAL A O 1
ATOM 2450 N N . GLU A 1 311 ? 12.340 6.653 -23.188 1.00 96.38 311 GLU A N 1
ATOM 2451 C CA . GLU A 1 311 ? 11.349 7.036 -24.186 1.00 96.38 311 GLU A CA 1
ATOM 2452 C C . GLU A 1 311 ? 10.724 5.807 -24.833 1.00 96.38 311 GLU A C 1
ATOM 2454 O O . GLU A 1 311 ? 11.425 4.925 -25.320 1.00 96.38 311 GLU A O 1
ATOM 2459 N N . PHE A 1 312 ? 9.396 5.746 -24.824 1.00 94.19 312 PHE A N 1
ATOM 2460 C CA . PHE A 1 312 ? 8.618 4.735 -25.524 1.00 94.19 312 PHE A CA 1
ATOM 2461 C C . PHE A 1 312 ? 8.069 5.341 -26.808 1.00 94.19 312 PHE A C 1
ATOM 2463 O O . PHE A 1 312 ? 7.464 6.414 -26.778 1.00 94.19 312 PHE A O 1
ATOM 2470 N N . VAL A 1 313 ? 8.223 4.613 -27.910 1.00 91.75 313 VAL A N 1
ATOM 2471 C CA . VAL A 1 313 ? 7.655 4.969 -29.209 1.00 91.75 313 VAL A CA 1
ATOM 2472 C C . VAL A 1 313 ? 6.754 3.839 -29.692 1.00 91.75 313 VAL A C 1
ATOM 2474 O O . VAL A 1 313 ? 7.216 2.726 -29.949 1.00 91.75 313 VAL A O 1
ATOM 2477 N N . PHE A 1 314 ? 5.464 4.137 -29.828 1.00 83.69 314 PHE A N 1
ATOM 2478 C CA . PHE A 1 314 ? 4.479 3.283 -30.487 1.00 83.69 314 PHE A CA 1
ATOM 2479 C C . PHE A 1 314 ? 4.014 3.973 -31.762 1.00 83.69 314 PHE A C 1
ATOM 2481 O O . PHE A 1 314 ? 3.185 4.875 -31.688 1.00 83.69 314 PHE A O 1
ATOM 2488 N N . GLU A 1 315 ? 4.504 3.523 -32.915 1.00 81.06 315 GLU A N 1
ATOM 2489 C CA . GLU A 1 315 ? 4.165 4.114 -34.217 1.00 81.06 315 GLU A CA 1
ATOM 2490 C C . GLU A 1 315 ? 4.385 5.643 -34.235 1.00 81.06 315 GLU A C 1
ATOM 2492 O O . GLU A 1 315 ? 5.525 6.084 -34.366 1.00 81.06 315 GLU A O 1
ATOM 2497 N N . ASP A 1 316 ? 3.322 6.443 -34.106 1.00 79.88 316 ASP A N 1
ATOM 2498 C CA . ASP A 1 316 ? 3.324 7.909 -34.090 1.00 79.88 316 ASP A CA 1
ATOM 2499 C C . ASP A 1 316 ? 3.211 8.538 -32.686 1.00 79.88 316 ASP A C 1
ATOM 2501 O O . ASP A 1 316 ? 3.348 9.756 -32.544 1.00 79.88 316 ASP A O 1
ATOM 2505 N N . GLU A 1 317 ? 2.998 7.739 -31.637 1.00 83.00 317 GLU A N 1
ATOM 2506 C CA . GLU A 1 317 ? 2.934 8.208 -30.252 1.00 83.00 317 GLU A CA 1
ATOM 2507 C C . GLU A 1 317 ? 4.275 8.048 -29.529 1.00 83.00 317 GLU A C 1
ATOM 2509 O O . GLU A 1 317 ? 4.897 6.984 -29.555 1.00 83.00 317 GLU A O 1
ATOM 2514 N N . VAL A 1 318 ? 4.683 9.103 -28.819 1.00 88.19 318 VAL A N 1
ATOM 2515 C CA . VAL A 1 318 ? 5.938 9.154 -28.060 1.00 88.19 318 VAL A CA 1
ATOM 2516 C C . VAL A 1 318 ? 5.656 9.534 -26.612 1.00 88.19 318 VAL A C 1
ATOM 2518 O O . VAL A 1 318 ? 4.927 10.490 -26.341 1.00 88.19 318 VAL A O 1
ATOM 2521 N N . ALA A 1 319 ? 6.266 8.810 -25.678 1.00 88.25 319 ALA A N 1
ATOM 2522 C CA . ALA A 1 319 ? 6.242 9.127 -24.258 1.00 88.25 319 ALA A CA 1
ATOM 2523 C C . ALA A 1 319 ? 7.650 9.115 -23.696 1.00 88.25 319 ALA A C 1
ATOM 2525 O O . ALA A 1 319 ? 8.318 8.089 -23.720 1.00 88.25 319 ALA A O 1
ATOM 2526 N N . ASN A 1 320 ? 8.084 10.260 -23.186 1.00 93.00 320 ASN A N 1
ATOM 2527 C CA . ASN A 1 320 ? 9.441 10.472 -22.713 1.00 93.00 320 ASN A CA 1
ATOM 2528 C C . ASN A 1 320 ? 9.421 10.915 -21.248 1.00 93.00 320 ASN A C 1
ATOM 2530 O O . ASN A 1 320 ? 8.711 11.866 -20.901 1.00 93.00 320 ASN A O 1
ATOM 2534 N N . SER A 1 321 ? 10.223 10.244 -20.420 1.00 89.75 321 SER A N 1
ATOM 2535 C CA . SER A 1 321 ? 10.208 10.381 -18.963 1.00 89.75 321 SER A CA 1
ATOM 2536 C C . SER A 1 321 ? 10.486 11.804 -18.465 1.00 89.75 321 SER A C 1
ATOM 2538 O O . SER A 1 321 ? 9.868 12.264 -17.506 1.00 89.75 321 SER A O 1
ATOM 2540 N N . GLU A 1 322 ? 11.372 12.535 -19.146 1.00 91.88 322 GLU A N 1
ATOM 2541 C CA . GLU A 1 322 ? 11.706 13.926 -18.824 1.00 91.88 322 GLU A CA 1
ATOM 2542 C C . GLU A 1 322 ? 10.552 14.855 -19.200 1.00 91.88 322 GLU A C 1
ATOM 2544 O O . GLU A 1 322 ? 10.061 15.615 -18.367 1.00 91.88 322 GLU A O 1
ATOM 2549 N N . THR A 1 323 ? 10.082 14.778 -20.448 1.00 86.62 323 THR A N 1
ATOM 2550 C CA . THR A 1 323 ? 9.041 15.695 -20.949 1.00 86.62 323 THR A CA 1
ATOM 2551 C C . THR A 1 323 ? 7.695 15.523 -20.244 1.00 86.62 323 THR A C 1
ATOM 2553 O O . THR A 1 323 ? 6.907 16.467 -20.181 1.00 86.62 323 THR A O 1
ATOM 2556 N N . GLN A 1 324 ? 7.430 14.328 -19.712 1.00 80.69 324 GLN A N 1
ATOM 2557 C CA . GLN A 1 324 ? 6.181 13.987 -19.036 1.00 80.69 324 GLN A CA 1
ATOM 2558 C C . GLN A 1 324 ? 6.261 14.099 -17.509 1.00 80.69 324 GLN A C 1
ATOM 2560 O O . GLN A 1 324 ? 5.241 13.907 -16.852 1.00 80.69 324 GLN A O 1
ATOM 2565 N N . ASN A 1 325 ? 7.420 14.470 -16.952 1.00 78.00 325 ASN A N 1
ATOM 2566 C CA . ASN A 1 325 ? 7.667 14.529 -15.509 1.00 78.00 325 ASN A CA 1
ATOM 2567 C C . ASN A 1 325 ? 7.295 13.227 -14.781 1.00 78.00 325 ASN A C 1
ATOM 2569 O O . ASN A 1 325 ? 6.582 13.238 -13.775 1.00 78.00 325 ASN A O 1
ATOM 2573 N N . THR A 1 326 ? 7.733 12.098 -15.335 1.00 75.38 326 THR A N 1
ATOM 2574 C CA . THR A 1 326 ? 7.627 10.785 -14.689 1.00 75.38 326 THR A CA 1
ATOM 2575 C C . THR A 1 326 ? 8.300 10.823 -13.316 1.00 75.38 326 THR A C 1
ATOM 2577 O O . THR A 1 326 ? 9.230 11.584 -13.114 1.00 75.38 326 THR A O 1
ATOM 2580 N N . SER A 1 327 ? 7.875 10.019 -12.346 1.00 76.75 327 SER A N 1
ATOM 2581 C CA . SER A 1 327 ? 8.553 9.935 -11.046 1.00 76.75 327 SER A CA 1
ATOM 2582 C C . SER A 1 327 ? 9.471 8.705 -10.998 1.00 76.75 327 SER A C 1
ATOM 2584 O O . SER A 1 327 ? 8.949 7.594 -10.917 1.00 76.75 327 SER A O 1
ATOM 2586 N N . PRO A 1 328 ? 10.811 8.836 -11.050 1.00 85.44 328 PRO A N 1
ATOM 2587 C CA . PRO A 1 328 ? 11.604 10.039 -11.331 1.00 85.44 328 PRO A CA 1
ATOM 2588 C C . PRO A 1 328 ? 11.667 10.384 -12.833 1.00 85.44 328 PRO A C 1
ATOM 2590 O O . PRO A 1 328 ? 11.397 9.540 -13.686 1.00 85.44 328 PRO A O 1
ATOM 2593 N N . ASN A 1 329 ? 12.077 11.616 -13.171 1.00 88.56 329 ASN A N 1
ATOM 2594 C CA . ASN A 1 329 ? 12.193 12.065 -14.571 1.00 88.56 329 ASN A CA 1
ATOM 2595 C C . ASN A 1 329 ? 13.348 11.359 -15.312 1.00 88.56 329 ASN A C 1
ATOM 2597 O O . ASN A 1 329 ? 13.337 11.253 -16.541 1.00 88.56 329 ASN A O 1
ATOM 2601 N N . TYR A 1 330 ? 14.347 10.893 -14.556 1.00 93.62 330 TYR A N 1
ATOM 2602 C CA . TYR A 1 330 ? 15.552 10.223 -15.039 1.00 93.62 330 TYR A CA 1
ATOM 2603 C C . TYR A 1 330 ? 15.899 9.059 -14.123 1.00 93.62 330 TYR A C 1
ATOM 2605 O O . TYR A 1 330 ? 15.718 9.150 -12.908 1.00 93.62 330 TYR A O 1
ATOM 2613 N N . LEU A 1 331 ? 16.479 8.017 -14.705 1.00 93.44 331 LEU A N 1
ATOM 2614 C CA . LEU A 1 331 ? 17.213 7.005 -13.959 1.00 93.44 331 LEU A CA 1
ATOM 2615 C C . LEU A 1 331 ? 18.610 7.548 -13.661 1.00 93.44 331 LEU A C 1
ATOM 2617 O O . LEU A 1 331 ? 19.277 8.071 -14.561 1.00 93.44 331 LEU A O 1
ATOM 2621 N N . THR A 1 332 ? 19.046 7.429 -12.412 1.00 92.69 332 THR A N 1
ATOM 2622 C CA . THR A 1 332 ? 20.401 7.809 -12.001 1.00 92.69 332 THR A CA 1
ATOM 2623 C C . THR A 1 332 ? 21.249 6.586 -11.703 1.00 92.69 332 THR A C 1
ATOM 2625 O O . THR A 1 332 ? 20.735 5.495 -11.451 1.00 92.69 332 THR A O 1
ATOM 2628 N N . PHE A 1 333 ? 22.569 6.760 -11.754 1.00 90.94 333 PHE A N 1
ATOM 2629 C CA . PHE A 1 333 ? 23.518 5.664 -11.601 1.00 90.94 333 PHE A CA 1
ATOM 2630 C C . PHE A 1 333 ? 24.469 5.944 -10.452 1.00 90.94 333 PHE A C 1
ATOM 2632 O O . PHE A 1 333 ? 25.104 6.998 -10.392 1.00 90.94 333 PHE A O 1
ATOM 2639 N N . GLY A 1 334 ? 24.548 4.971 -9.553 1.00 87.44 334 GLY A N 1
ATOM 2640 C CA . GLY A 1 334 ? 25.336 5.028 -8.338 1.00 87.44 334 GLY A CA 1
ATOM 2641 C C . GLY A 1 334 ? 26.273 3.838 -8.191 1.00 87.44 334 GLY A C 1
ATOM 2642 O O . GLY A 1 334 ? 26.144 2.806 -8.864 1.00 87.44 334 GLY A O 1
ATOM 2643 N N . ASP A 1 335 ? 27.201 3.982 -7.257 1.00 86.62 335 ASP A N 1
ATOM 2644 C CA . ASP A 1 335 ? 27.977 2.900 -6.679 1.00 86.62 335 ASP A CA 1
ATOM 2645 C C . ASP A 1 335 ? 27.788 2.860 -5.153 1.00 86.62 335 ASP A C 1
ATOM 2647 O O . ASP A 1 335 ? 27.228 3.765 -4.536 1.00 86.62 335 ASP A O 1
ATOM 2651 N N . GLY A 1 336 ? 28.193 1.753 -4.530 1.00 90.06 336 GLY A N 1
ATOM 2652 C CA . GLY A 1 336 ? 28.046 1.582 -3.084 1.00 90.06 336 GLY A CA 1
ATOM 2653 C C . GLY A 1 336 ? 26.591 1.447 -2.620 1.00 90.06 336 GLY A C 1
ATOM 2654 O O . GLY A 1 336 ? 25.798 0.760 -3.264 1.00 90.06 336 GLY A O 1
ATOM 2655 N N . LEU A 1 337 ? 26.294 2.036 -1.456 1.00 94.44 337 LEU A N 1
ATOM 2656 C CA . LEU A 1 337 ? 25.007 1.974 -0.759 1.00 94.44 337 LEU A CA 1
ATOM 2657 C C . LEU A 1 337 ? 24.279 3.312 -0.904 1.00 94.44 337 LEU A C 1
ATOM 2659 O O . LEU A 1 337 ? 24.792 4.338 -0.463 1.00 94.44 337 LEU A O 1
ATOM 2663 N N . MET A 1 338 ? 23.082 3.301 -1.484 1.00 93.75 338 MET A N 1
ATOM 2664 C CA . MET A 1 338 ? 22.257 4.500 -1.657 1.00 93.75 338 MET A CA 1
ATOM 2665 C C . MET A 1 338 ? 20.783 4.165 -1.450 1.00 93.75 338 MET A C 1
ATOM 2667 O O . MET A 1 338 ? 20.338 3.083 -1.825 1.00 93.75 338 MET A O 1
ATOM 2671 N N . ILE A 1 339 ? 20.020 5.114 -0.905 1.00 93.19 339 ILE A N 1
ATOM 2672 C CA . ILE A 1 339 ? 18.562 5.017 -0.769 1.00 93.19 339 ILE A CA 1
ATOM 2673 C C . ILE A 1 339 ? 17.931 5.950 -1.797 1.00 93.19 339 ILE A C 1
ATOM 2675 O O . ILE A 1 339 ? 18.256 7.135 -1.836 1.00 93.19 339 ILE A O 1
ATOM 2679 N N . SER A 1 340 ? 17.029 5.423 -2.620 1.00 88.62 340 SER A N 1
ATOM 2680 C CA . SER A 1 340 ? 16.318 6.199 -3.635 1.00 88.62 340 SER A CA 1
ATOM 2681 C C . SER A 1 340 ? 14.907 6.582 -3.211 1.00 88.62 340 SER A C 1
ATOM 2683 O O . SER A 1 340 ? 14.439 7.663 -3.557 1.00 88.62 340 SER A O 1
ATOM 2685 N N . LYS A 1 341 ? 14.209 5.703 -2.483 1.00 86.81 341 LYS A N 1
ATOM 2686 C CA . LYS A 1 341 ? 12.808 5.915 -2.106 1.00 86.81 341 LYS A CA 1
ATOM 2687 C C . LYS A 1 341 ? 12.460 5.137 -0.844 1.00 86.81 341 LYS A C 1
ATOM 2689 O O . LYS A 1 341 ? 12.990 4.058 -0.605 1.00 86.81 341 LYS A O 1
ATOM 2694 N N . VAL A 1 342 ? 11.541 5.689 -0.061 1.00 85.00 342 VAL A N 1
ATOM 2695 C CA . VAL A 1 342 ? 10.891 5.012 1.065 1.00 85.00 342 VAL A CA 1
ATOM 2696 C C . VAL A 1 342 ? 9.391 5.045 0.809 1.00 85.00 342 VAL A C 1
ATOM 2698 O O . VAL A 1 342 ? 8.856 6.108 0.485 1.00 85.00 342 VAL A O 1
ATOM 2701 N N . SER A 1 343 ? 8.714 3.903 0.907 1.00 80.25 343 SER A N 1
ATOM 2702 C CA . SER A 1 343 ? 7.287 3.796 0.610 1.00 80.25 343 SER A CA 1
ATOM 2703 C C . SER A 1 343 ? 6.570 2.815 1.547 1.00 80.25 343 SER A C 1
ATOM 2705 O O . SER A 1 343 ? 7.049 1.701 1.720 1.00 80.25 343 SER A O 1
ATOM 2707 N N . PRO A 1 344 ? 5.413 3.176 2.128 1.00 80.06 344 PRO A N 1
ATOM 2708 C CA . PRO A 1 344 ? 4.824 4.515 2.139 1.00 80.06 344 PRO A CA 1
ATOM 2709 C C . PRO A 1 344 ? 5.676 5.524 2.935 1.00 80.06 344 PRO A C 1
ATOM 2711 O O . PRO A 1 344 ? 6.395 5.159 3.864 1.00 80.06 344 PRO A O 1
ATOM 2714 N N . ASN A 1 345 ? 5.600 6.797 2.549 1.00 76.00 345 ASN A N 1
ATOM 2715 C CA . ASN A 1 345 ? 6.160 7.940 3.275 1.00 76.00 345 ASN A CA 1
ATOM 2716 C C . ASN A 1 345 ? 5.245 9.155 2.991 1.00 76.00 345 ASN A C 1
ATOM 2718 O O . ASN A 1 345 ? 5.218 9.601 1.841 1.00 76.00 345 ASN A O 1
ATOM 2722 N N . PRO A 1 346 ? 4.439 9.642 3.954 1.00 78.19 346 PRO A N 1
ATOM 2723 C CA . PRO A 1 346 ? 4.464 9.314 5.381 1.00 78.19 346 PRO A CA 1
ATOM 2724 C C . PRO A 1 346 ? 4.033 7.877 5.711 1.00 78.19 346 PRO A C 1
ATOM 2726 O O . PRO A 1 346 ? 3.366 7.209 4.922 1.00 78.19 346 PRO A O 1
ATOM 2729 N N . THR A 1 347 ? 4.432 7.402 6.891 1.00 76.69 347 THR A N 1
ATOM 2730 C CA . THR A 1 347 ? 4.131 6.063 7.419 1.00 76.69 347 THR A CA 1
ATOM 2731 C C . THR A 1 347 ? 3.706 6.111 8.890 1.00 76.69 347 THR A C 1
ATOM 2733 O O . THR A 1 347 ? 3.601 7.181 9.484 1.00 76.69 347 THR A O 1
ATOM 2736 N N . PHE A 1 348 ? 3.469 4.951 9.502 1.00 78.44 348 PHE A N 1
ATOM 2737 C CA . PHE A 1 348 ? 3.106 4.812 10.911 1.00 78.44 348 PHE A CA 1
ATOM 2738 C C . PHE A 1 348 ? 4.076 3.883 11.643 1.00 78.44 348 PHE A C 1
ATOM 2740 O O . PHE A 1 348 ? 4.791 3.088 11.033 1.00 78.44 348 PHE A O 1
ATOM 2747 N N . ILE A 1 349 ? 4.080 3.954 12.973 1.00 76.06 349 ILE A N 1
ATOM 2748 C CA . ILE A 1 349 ? 4.763 2.951 13.794 1.00 76.06 349 ILE A CA 1
ATOM 2749 C C . ILE A 1 349 ? 4.180 1.565 13.514 1.00 76.06 349 ILE A C 1
ATOM 2751 O O . ILE A 1 349 ? 2.988 1.429 13.255 1.00 76.06 349 ILE A O 1
ATOM 2755 N N . ASP A 1 350 ? 5.037 0.544 13.561 1.00 77.06 350 ASP A N 1
ATOM 2756 C CA . ASP A 1 350 ? 4.716 -0.856 13.286 1.00 77.06 350 ASP A CA 1
ATOM 2757 C C . ASP A 1 350 ? 4.258 -1.150 11.849 1.00 77.06 350 ASP A C 1
ATOM 2759 O O . ASP A 1 350 ? 4.076 -2.321 11.501 1.00 77.06 350 ASP A O 1
ATOM 2763 N N . ALA A 1 351 ? 4.148 -0.129 10.994 1.00 76.38 351 ALA A N 1
ATOM 2764 C CA . ALA A 1 351 ? 3.897 -0.308 9.577 1.00 76.38 351 ALA A CA 1
ATOM 2765 C C . ALA A 1 351 ? 5.077 -1.015 8.903 1.00 76.38 351 ALA A C 1
ATOM 2767 O O . ALA A 1 351 ? 6.238 -0.882 9.305 1.00 76.38 351 ALA A O 1
ATOM 2768 N N . VAL A 1 352 ? 4.760 -1.759 7.849 1.00 81.88 352 VAL A N 1
ATOM 2769 C CA . VAL A 1 352 ? 5.756 -2.313 6.938 1.00 81.88 352 VAL A CA 1
ATOM 2770 C C . VAL A 1 352 ? 5.995 -1.294 5.833 1.00 81.88 352 VAL A C 1
ATOM 2772 O O . VAL A 1 352 ? 5.040 -0.827 5.214 1.00 81.88 352 VAL A O 1
ATOM 2775 N N . ILE A 1 353 ? 7.258 -0.940 5.616 1.00 87.12 353 ILE A N 1
ATOM 2776 C CA . ILE A 1 353 ? 7.691 -0.042 4.546 1.00 87.12 353 ILE A CA 1
ATOM 2777 C C . ILE A 1 353 ? 8.733 -0.739 3.675 1.00 87.12 353 ILE A C 1
ATOM 2779 O O . ILE A 1 353 ? 9.518 -1.555 4.166 1.00 87.12 353 ILE A O 1
ATOM 2783 N N . ASP A 1 354 ? 8.773 -0.350 2.411 1.00 90.88 354 ASP A N 1
ATOM 2784 C CA . ASP A 1 354 ? 9.824 -0.691 1.470 1.00 90.88 354 ASP A CA 1
ATOM 2785 C C . ASP A 1 354 ? 10.800 0.481 1.328 1.00 90.88 354 ASP A C 1
ATOM 2787 O O . ASP A 1 354 ? 10.415 1.644 1.180 1.00 90.88 354 ASP A O 1
ATOM 2791 N N . ILE A 1 355 ? 12.087 0.161 1.389 1.00 93.81 355 ILE A N 1
ATOM 2792 C CA . ILE A 1 355 ? 13.198 1.066 1.125 1.00 93.81 355 ILE A CA 1
ATOM 2793 C C . ILE A 1 355 ? 13.830 0.599 -0.183 1.00 93.81 355 ILE A C 1
ATOM 2795 O O . ILE A 1 355 ? 14.441 -0.469 -0.233 1.00 93.81 355 ILE A O 1
ATOM 2799 N N . GLU A 1 356 ? 13.671 1.392 -1.236 1.00 91.38 356 GLU A N 1
ATOM 2800 C CA . GLU A 1 356 ? 14.274 1.153 -2.546 1.00 91.38 356 GLU A CA 1
ATOM 2801 C C . GLU A 1 356 ? 15.636 1.856 -2.630 1.00 91.38 356 GLU A C 1
ATOM 2803 O O . GLU A 1 356 ? 15.820 2.953 -2.088 1.00 91.38 356 GLU A O 1
ATOM 2808 N N . GLY A 1 357 ? 16.597 1.245 -3.319 1.00 93.25 357 GLY A N 1
ATOM 2809 C CA . GLY A 1 357 ? 17.952 1.768 -3.442 1.00 93.25 357 GLY A CA 1
ATOM 2810 C C . GLY A 1 357 ? 18.912 0.820 -4.155 1.00 93.25 357 GLY A C 1
ATOM 2811 O O . GLY A 1 357 ? 18.501 -0.029 -4.942 1.00 93.25 357 GLY A O 1
ATOM 2812 N N . ILE A 1 358 ? 20.207 0.971 -3.877 1.00 93.12 358 ILE A N 1
ATOM 2813 C CA . ILE A 1 358 ? 21.268 0.065 -4.338 1.00 93.12 358 ILE A CA 1
ATOM 2814 C C . ILE A 1 358 ? 22.239 -0.242 -3.200 1.00 93.12 358 ILE A C 1
ATOM 2816 O O . ILE A 1 358 ? 22.381 0.545 -2.267 1.00 93.12 358 ILE A O 1
ATOM 2820 N N . GLY A 1 359 ? 22.943 -1.372 -3.302 1.00 93.75 359 GLY A N 1
ATOM 2821 C CA . GLY A 1 359 ? 24.019 -1.739 -2.372 1.00 93.75 359 GLY A CA 1
ATOM 2822 C C . GLY A 1 359 ? 23.559 -2.454 -1.105 1.00 93.75 359 GLY A C 1
ATOM 2823 O O . GLY A 1 359 ? 24.371 -2.690 -0.210 1.00 93.75 359 GLY A O 1
ATOM 2824 N N . PHE A 1 360 ? 22.282 -2.824 -1.035 1.00 96.25 360 PHE A N 1
ATOM 2825 C CA . PHE A 1 360 ? 21.740 -3.660 0.027 1.00 96.25 360 PHE A CA 1
ATOM 2826 C C . PHE A 1 360 ? 22.284 -5.093 -0.049 1.00 96.25 360 PHE A C 1
ATOM 2828 O O . PHE A 1 360 ? 22.640 -5.594 -1.118 1.00 96.25 360 PHE A O 1
ATOM 2835 N N . SER A 1 361 ? 22.344 -5.778 1.093 1.00 96.06 361 SER A N 1
ATOM 2836 C CA . SER A 1 361 ? 22.707 -7.197 1.141 1.00 96.06 361 SER A CA 1
ATOM 2837 C C . SER A 1 361 ? 21.482 -8.090 0.934 1.00 96.06 361 SER A C 1
ATOM 2839 O O . SER A 1 361 ? 20.424 -7.862 1.520 1.00 96.06 361 SER A O 1
ATOM 2841 N N . TYR A 1 362 ? 21.639 -9.191 0.195 1.00 94.62 362 TYR A N 1
ATOM 2842 C CA . TYR A 1 362 ? 20.642 -10.273 0.130 1.00 94.62 362 TYR A CA 1
ATOM 2843 C C . TYR A 1 362 ? 20.434 -11.000 1.469 1.00 94.62 362 TYR A C 1
ATOM 2845 O O . TYR A 1 362 ? 19.523 -11.814 1.594 1.00 94.62 362 TYR A O 1
ATOM 2853 N N . ILE A 1 363 ? 21.286 -10.749 2.465 1.00 93.38 363 ILE A N 1
ATOM 2854 C CA . ILE A 1 363 ? 21.192 -11.360 3.786 1.00 93.38 363 ILE A CA 1
ATOM 2855 C C . ILE A 1 363 ? 20.592 -10.336 4.756 1.00 93.38 363 ILE A C 1
ATOM 2857 O O . ILE A 1 363 ? 21.232 -9.342 5.094 1.00 93.38 363 ILE A O 1
ATOM 2861 N N . ASN A 1 364 ? 19.374 -10.595 5.246 1.00 92.88 364 ASN A N 1
ATOM 2862 C CA . ASN A 1 364 ? 18.621 -9.663 6.097 1.00 92.88 364 ASN A CA 1
ATOM 2863 C C . ASN A 1 364 ? 19.447 -9.069 7.254 1.00 92.88 364 ASN A C 1
ATOM 2865 O O . ASN A 1 364 ? 19.375 -7.871 7.504 1.00 92.88 364 ASN A O 1
ATOM 2869 N N . ASN A 1 365 ? 20.232 -9.889 7.963 1.00 93.31 365 ASN A N 1
ATOM 2870 C CA . ASN A 1 365 ? 20.971 -9.459 9.157 1.00 93.31 365 ASN A CA 1
ATOM 2871 C C . ASN A 1 365 ? 22.231 -8.621 8.860 1.00 93.31 365 ASN A C 1
ATOM 2873 O O . ASN A 1 365 ? 22.795 -8.051 9.795 1.00 93.31 365 ASN A O 1
ATOM 2877 N N . GLU A 1 366 ? 22.647 -8.527 7.596 1.00 96.88 366 GLU A N 1
ATOM 2878 C CA . GLU A 1 366 ? 23.733 -7.650 7.148 1.00 96.88 366 GLU A CA 1
ATOM 2879 C C . GLU A 1 366 ? 23.248 -6.231 6.828 1.00 96.88 366 GLU A C 1
ATOM 2881 O O . GLU A 1 366 ? 24.071 -5.327 6.686 1.00 96.88 366 GLU A O 1
ATOM 2886 N N . ASN A 1 367 ? 21.931 -6.027 6.743 1.00 97.62 367 ASN A N 1
ATOM 2887 C CA . ASN A 1 367 ? 21.318 -4.713 6.609 1.00 97.62 367 ASN A CA 1
ATOM 2888 C C . ASN A 1 367 ? 20.882 -4.230 7.998 1.00 97.62 367 ASN A C 1
ATOM 2890 O O . ASN A 1 367 ? 20.034 -4.840 8.656 1.00 97.62 367 ASN A O 1
ATOM 2894 N N . ILE A 1 368 ? 21.467 -3.133 8.470 1.00 98.19 368 ILE A N 1
ATOM 2895 C CA . ILE A 1 368 ? 21.084 -2.497 9.731 1.00 98.19 368 ILE A CA 1
ATOM 2896 C C . ILE A 1 368 ? 20.276 -1.255 9.382 1.00 98.19 368 ILE A C 1
ATOM 2898 O O . ILE A 1 368 ? 20.823 -0.302 8.842 1.00 98.19 368 ILE A O 1
ATOM 2902 N N . VAL A 1 369 ? 18.976 -1.285 9.671 1.00 98.38 369 VAL A N 1
ATOM 2903 C CA . VAL A 1 369 ? 18.080 -0.148 9.442 1.00 98.38 369 VAL A CA 1
ATOM 2904 C C . VAL A 1 369 ? 17.723 0.488 10.779 1.00 98.38 369 VAL A C 1
ATOM 2906 O O . VAL A 1 369 ? 17.266 -0.206 11.691 1.00 98.38 369 VAL A O 1
ATOM 2909 N N . THR A 1 370 ? 17.935 1.796 10.892 1.00 98.38 370 THR A N 1
ATOM 2910 C CA . THR A 1 370 ? 17.847 2.542 12.150 1.00 98.38 370 THR A CA 1
ATOM 2911 C C . THR A 1 370 ? 16.982 3.788 11.989 1.00 98.38 370 THR A C 1
ATOM 2913 O O . THR A 1 370 ? 17.187 4.590 11.080 1.00 98.38 370 THR A O 1
ATOM 2916 N N . PHE A 1 371 ? 16.031 3.937 12.907 1.00 97.75 371 PHE A N 1
ATOM 2917 C CA . PHE A 1 371 ? 15.191 5.115 13.122 1.00 97.75 371 PHE A CA 1
ATOM 2918 C C . PHE A 1 371 ? 15.662 5.859 14.376 1.00 97.75 371 PHE A C 1
ATOM 2920 O O . PHE A 1 371 ? 16.528 5.363 15.097 1.00 97.75 371 PHE A O 1
ATOM 2927 N N . PHE A 1 372 ? 15.055 7.004 14.686 1.00 96.00 372 PHE A N 1
ATOM 2928 C CA . PHE A 1 372 ? 15.327 7.741 15.922 1.00 96.00 372 PHE A CA 1
ATOM 2929 C C . PHE A 1 372 ? 14.072 7.898 16.776 1.00 96.00 372 PHE A C 1
ATOM 2931 O O . PHE A 1 372 ? 12.962 8.009 16.254 1.00 96.00 372 PHE A O 1
ATOM 2938 N N . ASP A 1 373 ? 14.247 7.897 18.097 1.00 90.56 373 ASP A N 1
ATOM 2939 C CA . ASP A 1 373 ? 13.196 8.257 19.048 1.00 90.56 373 ASP A CA 1
ATOM 2940 C C . ASP A 1 373 ? 13.145 9.779 19.298 1.00 90.56 373 ASP A C 1
ATOM 2942 O O . ASP A 1 373 ? 13.971 10.558 18.818 1.00 90.56 373 ASP A O 1
ATOM 2946 N N . LYS A 1 374 ? 12.180 10.225 20.110 1.00 88.31 374 LYS A N 1
ATOM 2947 C CA . LYS A 1 374 ? 12.015 11.644 20.485 1.00 88.31 374 LYS A CA 1
ATOM 2948 C C . LYS A 1 374 ? 13.201 12.258 21.248 1.00 88.31 374 LYS A C 1
ATOM 2950 O O . LYS A 1 374 ? 13.215 13.466 21.471 1.00 88.31 374 LYS A O 1
ATOM 2955 N N . PHE A 1 375 ? 14.141 11.438 21.708 1.00 90.06 375 PHE A N 1
ATOM 2956 C CA . PHE A 1 375 ? 15.351 11.848 22.416 1.00 90.06 375 PHE A CA 1
ATOM 2957 C C . PHE A 1 375 ? 16.603 11.718 21.539 1.00 90.06 375 PHE A C 1
ATOM 2959 O O . PHE A 1 375 ? 17.710 11.904 22.045 1.00 90.06 375 PHE A O 1
ATOM 2966 N N . ASN A 1 376 ? 16.431 11.444 20.241 1.00 92.06 376 ASN A N 1
ATOM 2967 C CA . ASN A 1 376 ? 17.500 11.241 19.270 1.00 92.06 376 ASN A CA 1
ATOM 2968 C C . ASN A 1 376 ? 18.372 10.000 19.553 1.00 92.06 376 ASN A C 1
ATOM 2970 O O . ASN A 1 376 ? 19.541 9.964 19.168 1.00 92.06 376 ASN A O 1
ATOM 2974 N N . ASN A 1 377 ? 17.819 8.981 20.219 1.00 95.38 377 ASN A N 1
ATOM 2975 C CA . ASN A 1 377 ? 18.461 7.673 20.335 1.00 95.38 377 ASN A CA 1
ATOM 2976 C C . ASN A 1 377 ? 18.106 6.797 19.134 1.00 95.38 377 ASN A C 1
ATOM 2978 O O . ASN A 1 377 ? 16.983 6.842 18.633 1.00 95.38 377 ASN A O 1
ATOM 2982 N N . GLU A 1 378 ? 19.049 5.953 18.725 1.00 97.06 378 GLU A N 1
ATOM 2983 C CA . GLU A 1 378 ? 18.852 4.982 17.653 1.00 97.06 378 GLU A CA 1
ATOM 2984 C C . GLU A 1 378 ? 17.882 3.865 18.065 1.00 97.06 378 GLU A C 1
ATOM 2986 O O . GLU A 1 378 ? 18.054 3.201 19.089 1.00 97.06 378 GLU A O 1
ATOM 2991 N N . VAL A 1 379 ? 16.880 3.622 17.222 1.00 96.25 379 VAL A N 1
ATOM 2992 C CA . VAL A 1 379 ? 15.900 2.545 17.353 1.00 96.25 379 VAL A CA 1
ATOM 2993 C C . VAL A 1 379 ? 16.001 1.648 16.125 1.00 96.25 379 VAL A C 1
ATOM 2995 O O . VAL A 1 379 ? 15.646 2.034 15.010 1.00 96.25 379 VAL A O 1
ATOM 2998 N N . ARG A 1 380 ? 16.503 0.427 16.318 1.00 97.00 380 ARG A N 1
ATOM 2999 C CA . ARG A 1 380 ? 16.721 -0.520 15.220 1.00 97.00 380 ARG A CA 1
ATOM 3000 C C . ARG A 1 380 ? 15.400 -1.113 14.725 1.00 97.00 380 ARG A C 1
ATOM 3002 O O . ARG A 1 380 ? 14.619 -1.650 15.508 1.00 97.00 380 ARG A O 1
ATOM 3009 N N . ALA A 1 381 ? 15.190 -1.067 13.415 1.00 96.44 381 ALA A N 1
ATOM 3010 C CA . ALA A 1 381 ? 14.066 -1.698 12.740 1.00 96.44 381 ALA A CA 1
ATOM 3011 C C . ALA A 1 381 ? 14.299 -3.195 12.503 1.00 96.44 381 ALA A C 1
ATOM 3013 O O . ALA A 1 381 ? 15.433 -3.680 12.435 1.00 96.44 381 ALA A O 1
ATOM 3014 N N . THR A 1 382 ? 13.202 -3.932 12.329 1.00 94.50 382 THR A N 1
ATOM 3015 C CA . THR A 1 382 ? 13.256 -5.341 11.918 1.00 94.50 382 THR A CA 1
ATOM 3016 C C . THR A 1 382 ? 13.225 -5.430 10.397 1.00 94.50 382 THR A C 1
ATOM 3018 O O . THR A 1 382 ? 12.259 -4.984 9.783 1.00 94.50 382 THR A O 1
ATOM 3021 N N . VAL A 1 383 ? 14.255 -6.029 9.794 1.00 96.81 383 VAL A N 1
ATOM 3022 C CA . VAL A 1 383 ? 14.296 -6.319 8.352 1.00 96.81 383 VAL A CA 1
ATOM 3023 C C . VAL A 1 383 ? 13.535 -7.618 8.082 1.00 96.81 383 VAL A C 1
ATOM 3025 O O . VAL A 1 383 ? 13.938 -8.684 8.550 1.00 96.81 383 VAL A O 1
ATOM 3028 N N . ILE A 1 384 ? 12.427 -7.515 7.349 1.00 92.50 384 ILE A N 1
ATOM 3029 C CA . ILE A 1 384 ? 11.528 -8.625 7.003 1.00 92.50 384 ILE A CA 1
ATOM 3030 C C . ILE A 1 384 ? 12.093 -9.399 5.810 1.00 92.50 384 ILE A C 1
ATOM 3032 O O . ILE A 1 384 ? 12.238 -10.621 5.868 1.00 92.50 384 ILE A O 1
ATOM 3036 N N . SER A 1 385 ? 12.474 -8.685 4.753 1.00 92.06 385 SER A N 1
ATOM 3037 C CA . SER A 1 385 ? 13.112 -9.247 3.561 1.00 92.06 385 SER A CA 1
ATOM 3038 C C . SER A 1 385 ? 14.123 -8.276 2.976 1.00 92.06 385 SER A C 1
ATOM 3040 O O . SER A 1 385 ? 13.965 -7.060 3.094 1.00 92.06 385 SER A O 1
ATOM 3042 N N . SER A 1 386 ? 15.153 -8.819 2.331 1.00 93.56 386 SER A N 1
ATOM 3043 C CA . SER A 1 386 ? 16.160 -8.030 1.640 1.00 93.56 386 SER A CA 1
ATOM 3044 C C . SER A 1 386 ? 16.501 -8.587 0.260 1.00 93.56 386 SER A C 1
ATOM 3046 O O . SER A 1 386 ? 16.515 -9.792 0.010 1.00 93.56 386 SER A O 1
ATOM 3048 N N . SER A 1 387 ? 16.792 -7.664 -0.646 1.00 91.81 387 SER A N 1
ATOM 3049 C CA . SER A 1 387 ? 17.392 -7.884 -1.959 1.00 91.81 387 SER A CA 1
ATOM 3050 C C . SER A 1 387 ? 18.445 -6.800 -2.191 1.00 91.81 387 SER A C 1
ATOM 3052 O O . SER A 1 387 ? 18.570 -5.901 -1.367 1.00 91.81 387 SER A O 1
ATOM 3054 N N . GLU A 1 388 ? 19.174 -6.831 -3.307 1.00 90.25 388 GLU A N 1
ATOM 3055 C CA . GLU A 1 388 ? 20.128 -5.761 -3.656 1.00 90.25 388 GLU A CA 1
ATOM 3056 C C . GLU A 1 388 ? 19.486 -4.382 -3.888 1.00 90.25 388 GLU A C 1
ATOM 3058 O O . GLU A 1 388 ? 20.206 -3.381 -3.870 1.00 90.25 388 GLU A O 1
ATOM 3063 N N . GLN A 1 389 ? 18.166 -4.330 -4.115 1.00 89.88 389 GLN A N 1
ATOM 3064 C CA . GLN A 1 389 ? 17.449 -3.112 -4.516 1.00 89.88 389 GLN A CA 1
ATOM 3065 C C . GLN A 1 389 ? 16.321 -2.698 -3.571 1.00 89.88 389 GLN A C 1
ATOM 3067 O O . GLN A 1 389 ? 15.940 -1.533 -3.556 1.00 89.88 389 GLN A O 1
ATOM 3072 N N . ILE A 1 390 ? 15.773 -3.634 -2.797 1.00 92.88 390 ILE A N 1
ATOM 3073 C CA . ILE A 1 390 ? 14.627 -3.397 -1.915 1.00 92.88 390 ILE A CA 1
ATOM 3074 C C . ILE A 1 390 ? 14.886 -4.043 -0.556 1.00 92.88 390 ILE A C 1
ATOM 3076 O O . ILE A 1 390 ? 15.203 -5.237 -0.483 1.00 92.88 390 ILE A O 1
ATOM 3080 N N . LEU A 1 391 ? 14.703 -3.262 0.509 1.00 93.75 391 LEU A N 1
ATOM 3081 C CA . LEU A 1 391 ? 14.551 -3.740 1.881 1.00 93.75 391 LEU A CA 1
ATOM 3082 C C . LEU A 1 391 ? 13.110 -3.533 2.332 1.00 93.75 391 LEU A C 1
ATOM 3084 O O . LEU A 1 391 ? 12.628 -2.407 2.330 1.00 93.75 391 LEU A O 1
ATOM 3088 N N . THR A 1 392 ? 12.467 -4.587 2.812 1.00 94.31 392 THR A N 1
ATOM 3089 C CA . THR A 1 392 ? 11.168 -4.482 3.481 1.00 94.31 392 THR A CA 1
ATOM 3090 C C . THR A 1 392 ? 11.409 -4.509 4.982 1.00 94.31 392 THR A C 1
ATOM 3092 O O . THR A 1 392 ? 11.981 -5.471 5.507 1.00 94.31 392 THR A O 1
ATOM 3095 N N . VAL A 1 393 ? 11.003 -3.459 5.693 1.00 94.19 393 VAL A N 1
ATOM 3096 C CA . VAL A 1 393 ? 11.277 -3.292 7.127 1.00 94.19 393 VAL A CA 1
ATOM 3097 C C . VAL A 1 393 ? 10.021 -2.928 7.904 1.00 94.19 393 VAL A C 1
ATOM 3099 O O . VAL A 1 393 ? 9.116 -2.281 7.385 1.00 94.19 393 VAL A O 1
ATOM 3102 N N . LYS A 1 394 ? 9.975 -3.318 9.179 1.00 89.75 394 LYS A N 1
ATOM 3103 C CA . LYS A 1 394 ? 8.940 -2.873 10.116 1.00 89.75 394 LYS A CA 1
ATOM 3104 C C . LYS A 1 394 ? 9.419 -1.635 10.871 1.00 89.75 394 LYS A C 1
ATOM 3106 O O . LYS A 1 394 ? 10.458 -1.702 11.535 1.00 89.75 394 LYS A O 1
ATOM 3111 N N . VAL A 1 395 ? 8.660 -0.541 10.803 1.00 87.06 395 VAL A N 1
ATOM 3112 C CA . VAL A 1 395 ? 8.930 0.693 11.559 1.00 87.06 395 VAL A CA 1
ATOM 3113 C C . VAL A 1 395 ? 8.873 0.374 13.058 1.00 87.06 395 VAL A C 1
ATOM 3115 O O . VAL A 1 395 ? 7.853 -0.135 13.525 1.00 87.06 395 VAL A O 1
ATOM 3118 N N . PRO A 1 396 ? 9.938 0.625 13.836 1.00 91.25 396 PRO A N 1
ATOM 3119 C CA . PRO A 1 396 ? 9.988 0.179 15.219 1.00 91.25 396 PRO A CA 1
ATOM 3120 C C . PRO A 1 396 ? 9.140 1.059 16.144 1.00 91.25 396 PRO A C 1
ATOM 3122 O O . PRO A 1 396 ? 8.965 2.260 15.924 1.00 91.25 396 PRO A O 1
ATOM 3125 N N . THR A 1 397 ? 8.647 0.463 17.230 1.00 82.94 397 THR A N 1
ATOM 3126 C CA . THR A 1 397 ? 7.941 1.185 18.292 1.00 82.94 397 THR A CA 1
ATOM 3127 C C . THR A 1 397 ? 8.824 2.285 18.888 1.00 82.94 397 THR A C 1
ATOM 3129 O O . THR A 1 397 ? 9.989 2.060 19.204 1.00 82.94 397 THR A O 1
ATOM 3132 N N . GLY A 1 398 ? 8.258 3.481 19.060 1.00 81.50 398 GLY A N 1
ATOM 3133 C CA . GLY A 1 398 ? 8.961 4.655 19.585 1.00 81.50 398 GLY A CA 1
ATOM 3134 C C . GLY A 1 398 ? 9.672 5.525 18.542 1.00 81.50 398 GLY A C 1
ATOM 3135 O O . GLY A 1 398 ? 10.128 6.607 18.911 1.00 81.50 398 GLY A O 1
ATOM 3136 N N . ALA A 1 399 ? 9.725 5.110 17.271 1.00 90.31 399 ALA A N 1
ATOM 3137 C CA . ALA A 1 399 ? 10.265 5.931 16.189 1.00 90.31 399 ALA A CA 1
ATOM 3138 C C . ALA A 1 399 ? 9.461 7.230 15.981 1.00 90.31 399 ALA A C 1
ATOM 3140 O O . ALA A 1 399 ? 8.234 7.248 16.091 1.00 90.31 399 ALA A O 1
ATOM 3141 N N . VAL A 1 400 ? 10.146 8.321 15.648 1.00 89.25 400 VAL A N 1
ATOM 3142 C CA . VAL A 1 400 ? 9.533 9.604 15.266 1.00 89.25 400 VAL A CA 1
ATOM 3143 C C . VAL A 1 400 ? 9.991 10.028 13.870 1.00 89.25 400 VAL A C 1
ATOM 3145 O O . VAL A 1 400 ? 10.938 9.461 13.328 1.00 89.25 400 VAL A O 1
ATOM 3148 N N . SER A 1 401 ? 9.316 11.018 13.277 1.00 92.38 401 SER A N 1
ATOM 3149 C CA . SER A 1 401 ? 9.759 11.627 12.017 1.00 92.38 401 SER A CA 1
ATOM 3150 C C . SER A 1 401 ? 11.190 12.152 12.139 1.00 92.38 401 SER A C 1
ATOM 3152 O O . SER A 1 401 ? 11.532 12.788 13.139 1.00 92.38 401 SER A O 1
ATOM 3154 N N . GLY A 1 402 ? 12.007 11.929 11.113 1.00 95.00 402 GLY A N 1
ATOM 3155 C CA . GLY A 1 402 ? 13.414 12.315 11.118 1.00 95.00 402 GLY A CA 1
ATOM 3156 C C . GLY A 1 402 ? 14.246 11.470 10.165 1.00 95.00 402 GLY A C 1
ATOM 3157 O O . GLY A 1 402 ? 13.743 10.993 9.146 1.00 95.00 402 GLY A O 1
ATOM 3158 N N . ASP A 1 403 ? 15.519 11.299 10.504 1.00 97.25 403 ASP A N 1
ATOM 3159 C CA . ASP A 1 403 ? 16.453 10.519 9.700 1.00 97.25 403 ASP A CA 1
ATOM 3160 C C . ASP A 1 403 ? 16.124 9.017 9.759 1.00 97.25 403 ASP A C 1
ATOM 3162 O O . ASP A 1 403 ? 15.796 8.451 10.802 1.00 97.25 403 ASP A O 1
ATOM 3166 N N . LEU A 1 404 ? 16.269 8.356 8.619 1.00 97.88 404 LEU A N 1
ATOM 3167 C CA . LEU A 1 404 ? 16.269 6.911 8.454 1.00 97.88 404 LEU A CA 1
ATOM 3168 C C . LEU A 1 404 ? 17.639 6.514 7.911 1.00 97.88 404 LEU A C 1
ATOM 3170 O O . LEU A 1 404 ? 18.033 6.958 6.829 1.00 97.88 404 LEU A O 1
ATOM 3174 N N . LYS A 1 405 ? 18.359 5.668 8.647 1.00 98.31 405 LYS A N 1
ATOM 3175 C CA . LYS A 1 405 ? 19.687 5.185 8.258 1.00 98.31 405 LYS A CA 1
ATOM 3176 C C . LYS A 1 405 ? 19.641 3.730 7.835 1.00 98.31 405 LYS A C 1
ATOM 3178 O O . LYS A 1 405 ? 18.979 2.914 8.475 1.00 98.31 405 LYS A O 1
ATOM 3183 N N . VAL A 1 406 ? 20.396 3.404 6.796 1.00 98.38 406 VAL A N 1
ATOM 3184 C CA . VAL A 1 406 ? 20.700 2.034 6.391 1.00 98.38 406 VAL A CA 1
ATOM 3185 C C . VAL A 1 406 ? 22.213 1.873 6.387 1.00 98.38 406 VAL A C 1
ATOM 3187 O O . VAL A 1 406 ? 22.912 2.605 5.689 1.00 98.38 406 VAL A O 1
ATOM 3190 N N . ASN A 1 407 ? 22.720 0.903 7.143 1.00 98.06 407 ASN A N 1
ATOM 3191 C CA . ASN A 1 407 ? 24.124 0.513 7.132 1.00 98.06 407 ASN A CA 1
ATOM 3192 C C . ASN A 1 407 ? 24.268 -0.905 6.575 1.00 98.06 407 ASN A C 1
ATOM 3194 O O . ASN A 1 407 ? 23.568 -1.830 6.995 1.00 98.06 407 ASN A O 1
ATOM 3198 N N . VAL A 1 408 ? 25.220 -1.075 5.660 1.00 97.12 408 VAL A N 1
ATOM 3199 C CA . VAL A 1 408 ? 25.612 -2.373 5.101 1.00 97.12 408 VAL A CA 1
ATOM 3200 C C . VAL A 1 408 ? 27.128 -2.459 5.174 1.00 97.12 408 VAL A C 1
ATOM 3202 O O . VAL A 1 408 ? 27.843 -1.778 4.438 1.00 97.12 408 VAL A O 1
ATOM 3205 N N . LYS A 1 409 ? 27.637 -3.297 6.083 1.00 93.31 409 LYS A N 1
ATOM 3206 C CA . LYS A 1 409 ? 29.070 -3.357 6.429 1.00 93.31 409 LYS A CA 1
ATOM 3207 C C . LYS A 1 409 ? 29.589 -1.975 6.868 1.00 93.31 409 LYS A C 1
ATOM 3209 O O . LYS A 1 409 ? 29.129 -1.466 7.881 1.00 93.31 409 LYS A O 1
ATOM 3214 N N . GLU A 1 410 ? 30.541 -1.395 6.136 1.00 92.69 410 GLU A N 1
ATOM 3215 C CA . GLU A 1 410 ? 31.142 -0.080 6.422 1.00 92.69 410 GLU A CA 1
ATOM 3216 C C . GLU A 1 410 ? 30.458 1.073 5.667 1.00 92.69 410 GLU A C 1
ATOM 3218 O O . GLU A 1 410 ? 30.864 2.224 5.808 1.00 92.69 410 GLU A O 1
ATOM 3223 N N . LEU A 1 411 ? 29.440 0.780 4.852 1.00 95.94 411 LEU A N 1
ATOM 3224 C CA . LEU A 1 411 ? 28.712 1.787 4.085 1.00 95.94 411 LEU A CA 1
ATOM 3225 C C . LEU A 1 411 ? 27.478 2.263 4.854 1.00 95.94 411 LEU A C 1
ATOM 3227 O O . LEU A 1 411 ? 26.805 1.471 5.517 1.00 95.94 411 LEU A O 1
ATOM 3231 N N . GLU A 1 412 ? 27.167 3.551 4.720 1.00 97.00 412 GLU A N 1
ATOM 3232 C CA . GLU A 1 412 ? 25.994 4.202 5.305 1.00 97.00 412 GLU A CA 1
ATOM 3233 C C . GLU A 1 412 ? 25.242 4.990 4.231 1.00 97.00 412 GLU A C 1
ATOM 3235 O O . GLU A 1 412 ? 25.852 5.717 3.448 1.00 97.00 412 GLU A O 1
ATOM 3240 N N . ALA A 1 413 ? 23.917 4.868 4.232 1.00 96.62 413 ALA A N 1
ATOM 3241 C CA . ALA A 1 413 ? 23.015 5.743 3.503 1.00 96.62 413 ALA A CA 1
ATOM 3242 C C . ALA A 1 413 ? 21.968 6.318 4.460 1.00 96.62 413 ALA A C 1
ATOM 3244 O O . ALA A 1 413 ? 21.462 5.618 5.339 1.00 96.62 413 ALA A O 1
ATOM 3245 N N . VAL A 1 414 ? 21.640 7.596 4.274 1.00 97.12 414 VAL A N 1
ATOM 3246 C CA . VAL A 1 414 ? 20.688 8.334 5.110 1.00 97.12 414 VAL A CA 1
ATOM 3247 C C . VAL A 1 414 ? 19.621 8.959 4.220 1.00 97.12 414 VAL A C 1
ATOM 3249 O O . VAL A 1 414 ? 19.928 9.508 3.163 1.00 97.12 414 VAL A O 1
ATOM 3252 N N . THR A 1 415 ? 18.370 8.878 4.652 1.00 95.94 415 THR A N 1
ATOM 3253 C CA . THR A 1 415 ? 17.227 9.576 4.053 1.00 95.94 415 THR A CA 1
ATOM 3254 C C . THR A 1 415 ? 16.310 10.095 5.160 1.00 95.94 415 THR A C 1
ATOM 3256 O O . THR A 1 415 ? 16.601 9.887 6.335 1.00 95.94 415 THR A O 1
ATOM 3259 N N . SER A 1 416 ? 15.212 10.765 4.821 1.00 94.88 416 SER A N 1
ATOM 3260 C CA . SER A 1 416 ? 14.210 11.207 5.793 1.00 94.88 416 SER A CA 1
ATOM 3261 C C . SER A 1 416 ? 12.919 10.399 5.692 1.00 94.88 416 SER A C 1
ATOM 3263 O O . SER A 1 416 ? 12.528 9.924 4.622 1.00 94.88 416 SER A O 1
ATOM 3265 N N . ILE A 1 417 ? 12.231 10.262 6.823 1.00 92.69 417 ILE A N 1
ATOM 3266 C CA . ILE A 1 417 ? 10.916 9.636 6.902 1.00 92.69 417 ILE A CA 1
ATOM 3267 C C . ILE A 1 417 ? 9.972 10.462 7.771 1.00 92.69 417 ILE A C 1
ATOM 3269 O O . ILE A 1 417 ? 10.355 10.999 8.813 1.00 92.69 417 ILE A O 1
ATOM 3273 N N . GLU A 1 418 ? 8.720 10.556 7.341 1.00 89.19 418 GLU A N 1
ATOM 3274 C CA . GLU A 1 418 ? 7.639 11.143 8.117 1.00 89.19 418 GLU A CA 1
ATOM 3275 C C . GLU A 1 418 ? 6.820 10.029 8.780 1.00 89.19 418 GLU A C 1
ATOM 3277 O O . GLU A 1 418 ? 6.309 9.131 8.112 1.00 89.19 418 GLU A O 1
ATOM 3282 N N . ILE A 1 419 ? 6.700 10.078 10.109 1.00 83.81 419 ILE A N 1
ATOM 3283 C CA . ILE A 1 419 ? 5.873 9.166 10.901 1.00 83.81 419 ILE A CA 1
ATOM 3284 C C . ILE A 1 419 ? 4.655 9.938 11.403 1.00 83.81 419 ILE A C 1
ATOM 3286 O O . ILE A 1 419 ? 4.751 10.783 12.296 1.00 83.81 419 ILE A O 1
ATOM 3290 N N . SER A 1 420 ? 3.497 9.639 10.826 1.00 80.31 420 SER A N 1
ATOM 3291 C CA . SER A 1 420 ? 2.239 10.298 11.150 1.00 80.31 420 SER A CA 1
ATOM 3292 C C . SER A 1 420 ? 1.701 9.882 12.523 1.00 80.31 420 SER A C 1
ATOM 3294 O O . SER A 1 420 ? 1.821 8.736 12.965 1.00 80.31 420 SER A O 1
ATOM 3296 N N . GLN A 1 421 ? 1.058 10.839 13.192 1.00 73.62 421 GLN A N 1
ATOM 3297 C CA . GLN A 1 421 ? 0.296 10.661 14.430 1.00 73.62 421 GLN A CA 1
ATOM 3298 C C . GLN A 1 421 ? -1.146 11.115 14.192 1.00 73.62 421 GLN A C 1
ATOM 3300 O O . GLN A 1 421 ? -1.394 11.930 13.306 1.00 73.62 421 GLN A O 1
ATOM 3305 N N . THR A 1 422 ? -2.091 10.609 14.983 1.00 75.81 422 THR A N 1
ATOM 3306 C CA . THR A 1 422 ? -3.486 11.060 14.952 1.00 75.81 422 THR A CA 1
ATOM 3307 C C . THR A 1 422 ? -3.907 11.598 16.316 1.00 75.81 422 THR A C 1
ATOM 3309 O O . THR A 1 422 ? -3.176 11.514 17.306 1.00 75.81 422 THR A O 1
ATOM 3312 N N . GLU A 1 423 ? -5.088 12.192 16.376 1.00 85.44 423 GLU A N 1
ATOM 3313 C CA . GLU A 1 423 ? -5.717 12.571 17.631 1.00 85.44 423 GLU A CA 1
ATOM 3314 C C . GLU A 1 423 ? -6.811 11.553 17.980 1.00 85.44 423 GLU A C 1
ATOM 3316 O O . GLU A 1 423 ? -7.398 10.896 17.125 1.00 85.44 423 GLU A O 1
ATOM 3321 N N . MET A 1 424 ? -7.079 11.401 19.266 1.00 89.81 424 MET A N 1
ATOM 3322 C CA . MET A 1 424 ? -8.209 10.652 19.792 1.00 89.81 424 MET A CA 1
ATOM 3323 C C . MET A 1 424 ? -8.838 11.497 20.889 1.00 89.81 424 MET A C 1
ATOM 3325 O O . MET A 1 424 ? -8.131 12.068 21.725 1.00 89.81 424 MET A O 1
ATOM 3329 N N . ILE A 1 425 ? -10.164 11.572 20.901 1.00 92.81 425 ILE A N 1
ATOM 3330 C CA . ILE A 1 425 ? -10.908 12.156 22.014 1.00 92.81 425 ILE A CA 1
ATOM 3331 C C . ILE A 1 425 ? -11.690 11.029 22.670 1.00 92.81 425 ILE A C 1
ATOM 3333 O O . ILE A 1 425 ? -12.330 10.243 21.982 1.00 92.81 425 ILE A O 1
ATOM 3337 N N . PHE A 1 426 ? -11.641 10.938 23.992 1.00 94.62 426 PHE A N 1
ATOM 3338 C CA . PHE A 1 426 ? -12.467 9.996 24.734 1.00 94.62 426 PHE A CA 1
ATOM 3339 C C . PHE A 1 426 ? -13.117 10.677 25.929 1.00 94.62 426 PHE A C 1
ATOM 3341 O O . PHE A 1 426 ? -12.542 11.597 26.517 1.00 94.62 426 PHE A O 1
ATOM 3348 N N . THR A 1 427 ? -14.310 10.213 26.280 1.00 94.94 427 THR A N 1
ATOM 3349 C CA . THR A 1 427 ? -15.045 10.642 27.469 1.00 94.94 427 THR A CA 1
ATOM 3350 C C . THR A 1 427 ? -15.357 9.422 28.311 1.00 94.94 427 THR A C 1
ATOM 3352 O O . THR A 1 427 ? -15.765 8.398 27.771 1.00 94.94 427 THR A O 1
ATOM 3355 N N . PHE A 1 428 ? -15.157 9.512 29.620 1.00 94.44 428 PHE A N 1
ATOM 3356 C CA . PHE A 1 428 ? -15.435 8.425 30.554 1.00 94.44 428 PHE A CA 1
ATOM 3357 C C . PHE A 1 428 ? -16.000 8.962 31.866 1.00 94.44 428 PHE A C 1
ATOM 3359 O O . PHE A 1 428 ? -15.830 10.144 32.173 1.00 94.44 428 PHE A O 1
ATOM 3366 N N . GLY A 1 429 ? -16.647 8.098 32.643 1.00 92.56 429 GLY A N 1
ATOM 3367 C CA . GLY A 1 429 ? -17.168 8.471 33.952 1.00 92.56 429 GLY A CA 1
ATOM 3368 C C . GLY A 1 429 ? -18.235 7.527 34.487 1.00 92.56 429 GLY A C 1
ATOM 3369 O O . GLY A 1 429 ? -18.339 6.375 34.059 1.00 92.56 429 GLY A O 1
ATOM 3370 N N . ASP A 1 430 ? -19.003 8.044 35.439 1.00 90.75 430 ASP A N 1
ATOM 3371 C CA . ASP A 1 430 ? -20.040 7.339 36.187 1.00 90.75 430 ASP A CA 1
ATOM 3372 C C . ASP A 1 430 ? -21.399 7.428 35.477 1.00 90.75 430 ASP A C 1
ATOM 3374 O O . ASP A 1 430 ? -21.919 8.522 35.262 1.00 90.75 430 ASP A O 1
ATOM 3378 N N . ASN A 1 431 ? -21.986 6.274 35.141 1.00 87.19 431 ASN A N 1
ATOM 3379 C CA . ASN A 1 431 ? -23.302 6.131 34.503 1.00 87.19 431 ASN A CA 1
ATOM 3380 C C . ASN A 1 431 ? -24.424 5.703 35.478 1.00 87.19 431 ASN A C 1
ATOM 3382 O O . ASN A 1 431 ? -25.486 5.237 35.057 1.00 87.19 431 ASN A O 1
ATOM 3386 N N . GLY A 1 432 ? -24.168 5.767 36.783 1.00 82.75 432 GLY A N 1
ATOM 3387 C CA . GLY A 1 432 ? -25.085 5.410 37.858 1.00 82.75 432 GLY A CA 1
ATOM 3388 C C . GLY A 1 432 ? -26.124 6.485 38.167 1.00 82.75 432 GLY A C 1
ATOM 3389 O O . GLY A 1 432 ? -26.126 7.586 37.633 1.00 82.75 432 GLY A O 1
ATOM 3390 N N . ASN A 1 433 ? -27.059 6.182 39.070 1.00 82.06 433 ASN A N 1
ATOM 3391 C CA . ASN A 1 433 ? -28.025 7.187 39.544 1.00 82.06 433 ASN A CA 1
ATOM 3392 C C . ASN A 1 433 ? -27.456 8.064 40.668 1.00 82.06 433 ASN A C 1
ATOM 3394 O O . ASN A 1 433 ? -27.985 9.141 40.936 1.00 82.06 433 ASN A O 1
ATOM 3398 N N . LEU A 1 434 ? -26.399 7.596 41.324 1.00 81.06 434 LEU A N 1
ATOM 3399 C CA . LEU A 1 434 ? -25.634 8.320 42.331 1.00 81.06 434 LEU A CA 1
ATOM 3400 C C . LEU A 1 434 ? -24.359 8.857 41.668 1.00 81.06 434 LEU A C 1
ATOM 3402 O O . LEU A 1 434 ? -24.003 8.371 40.603 1.00 81.06 434 LEU A O 1
ATOM 3406 N N . GLU A 1 435 ? -23.806 9.947 42.201 1.00 84.44 435 GLU A N 1
ATOM 3407 C CA . GLU A 1 435 ? -22.568 10.598 41.732 1.00 84.44 435 GLU A CA 1
ATOM 3408 C C . GLU A 1 435 ? -21.438 10.235 42.688 1.00 84.44 435 GLU A C 1
ATOM 3410 O O . GLU A 1 435 ? -20.961 11.072 43.457 1.00 84.44 435 GLU A O 1
ATOM 3415 N N . ASP A 1 436 ? -21.096 8.959 42.737 1.00 86.31 436 ASP A N 1
ATOM 3416 C CA . ASP A 1 436 ? -20.217 8.408 43.765 1.00 86.31 436 ASP A CA 1
ATOM 3417 C C . ASP A 1 436 ? -19.100 7.522 43.221 1.00 86.31 436 ASP A C 1
ATOM 3419 O O . ASP A 1 436 ? -18.133 7.285 43.954 1.00 86.31 436 ASP A O 1
ATOM 3423 N N . ASP A 1 437 ? -19.157 7.152 41.939 1.00 89.44 437 ASP A N 1
ATOM 3424 C CA . ASP A 1 437 ? -18.089 6.406 41.288 1.00 89.44 437 ASP A CA 1
ATOM 3425 C C . ASP A 1 437 ? -17.042 7.330 40.645 1.00 89.44 437 ASP A C 1
ATOM 3427 O O . ASP A 1 437 ? -17.350 8.359 40.040 1.00 89.44 437 ASP A O 1
ATOM 3431 N N . SER A 1 438 ? -15.766 6.952 40.739 1.00 93.75 438 SER A N 1
ATOM 3432 C CA . SER A 1 438 ? -14.675 7.622 40.027 1.00 93.75 438 SER A CA 1
ATOM 3433 C C . SER A 1 438 ? -13.682 6.629 39.435 1.00 93.75 438 SER A C 1
ATOM 3435 O O . SER A 1 438 ? -13.440 5.559 39.999 1.00 93.75 438 SER A O 1
ATOM 3437 N N . PHE A 1 439 ? -13.092 6.977 38.289 1.00 95.69 439 PHE A N 1
ATOM 3438 C CA . PHE A 1 439 ? -12.352 6.035 37.449 1.00 95.69 439 PHE A CA 1
ATOM 3439 C C . PHE A 1 439 ? -11.008 6.588 36.965 1.00 95.69 439 PHE A C 1
ATOM 3441 O O . PHE A 1 439 ? -10.829 7.790 36.799 1.00 95.69 439 PHE A O 1
ATOM 3448 N N . GLN A 1 440 ? -10.071 5.690 36.671 1.00 97.12 440 GLN A N 1
ATOM 3449 C CA . GLN A 1 440 ? -8.788 5.969 36.031 1.00 97.12 440 GLN A CA 1
ATOM 3450 C C . GLN A 1 440 ? -8.722 5.279 34.670 1.00 97.12 440 GLN A C 1
ATOM 3452 O O . GLN A 1 440 ? -9.020 4.090 34.570 1.00 97.12 440 GLN A O 1
ATOM 3457 N N . VAL A 1 441 ? -8.254 5.991 33.644 1.00 97.12 441 VAL A N 1
ATOM 3458 C CA . VAL A 1 441 ? -7.991 5.435 32.312 1.00 97.12 441 VAL A CA 1
ATOM 3459 C C . VAL A 1 441 ? -6.494 5.223 32.117 1.00 97.12 441 VAL A C 1
ATOM 3461 O O . VAL A 1 441 ? -5.693 6.159 32.217 1.00 97.12 441 VAL A O 1
ATOM 3464 N N . LYS A 1 442 ? -6.115 3.992 31.768 1.00 96.38 442 LYS A N 1
ATOM 3465 C CA . LYS A 1 442 ? -4.784 3.652 31.258 1.00 96.38 442 LYS A CA 1
ATOM 3466 C C . LYS A 1 442 ? -4.864 3.217 29.803 1.00 96.38 442 LYS A C 1
ATOM 3468 O O . LYS A 1 442 ? -5.772 2.478 29.443 1.00 96.38 442 LYS A O 1
ATOM 3473 N N . ILE A 1 443 ? -3.892 3.619 28.989 1.00 92.56 443 ILE A N 1
ATOM 3474 C CA . ILE A 1 443 ? -3.742 3.159 27.603 1.00 92.56 443 ILE A CA 1
ATOM 3475 C C . ILE A 1 443 ? -2.342 2.576 27.433 1.00 92.56 443 ILE A C 1
ATOM 3477 O O . ILE A 1 443 ? -1.351 3.216 27.790 1.00 92.56 443 ILE A O 1
ATOM 3481 N N . ASP A 1 444 ? -2.266 1.337 26.945 1.00 86.94 444 ASP A N 1
ATOM 3482 C CA . ASP A 1 444 ? -1.034 0.545 26.826 1.00 86.94 444 ASP A CA 1
ATOM 3483 C C . ASP A 1 444 ? -0.229 0.513 28.146 1.00 86.94 444 ASP A C 1
ATOM 3485 O O . ASP A 1 444 ? 0.997 0.594 28.169 1.00 86.94 444 ASP A O 1
ATOM 3489 N N . GLY A 1 445 ? -0.943 0.446 29.277 1.00 87.31 445 GLY A N 1
ATOM 3490 C CA . GLY A 1 445 ? -0.372 0.422 30.630 1.00 87.31 445 GLY A CA 1
ATOM 3491 C C . GLY A 1 445 ? -0.019 1.791 31.227 1.00 87.31 445 GLY A C 1
ATOM 3492 O O . GLY A 1 445 ? 0.213 1.873 32.434 1.00 87.31 445 GLY A O 1
ATOM 3493 N N . ASN A 1 446 ? -0.039 2.871 30.441 1.00 86.06 446 ASN A N 1
ATOM 3494 C CA . ASN A 1 446 ? 0.266 4.223 30.915 1.00 86.06 446 ASN A CA 1
ATOM 3495 C C . ASN A 1 446 ? -0.994 4.927 31.417 1.00 86.06 446 ASN A C 1
ATOM 3497 O O . ASN A 1 446 ? -2.002 4.940 30.718 1.00 86.06 446 ASN A O 1
ATOM 3501 N N . GLN A 1 447 ? -0.936 5.553 32.594 1.00 93.75 447 GLN A N 1
ATOM 3502 C CA . GLN A 1 447 ? -2.024 6.400 33.093 1.00 93.75 447 GLN A CA 1
ATOM 3503 C C . GLN A 1 447 ? -2.181 7.640 32.210 1.00 93.75 447 GLN A C 1
ATOM 3505 O O . GLN A 1 447 ? -1.230 8.401 32.035 1.00 93.75 447 GLN A O 1
ATOM 3510 N N . ILE A 1 448 ? -3.384 7.828 31.662 1.00 95.06 448 ILE A N 1
ATOM 3511 C CA . ILE A 1 448 ? -3.702 8.931 30.748 1.00 95.06 448 ILE A CA 1
ATOM 3512 C C . ILE A 1 448 ? -4.510 10.017 31.451 1.00 95.06 448 ILE A C 1
ATOM 3514 O O . ILE A 1 448 ? -4.201 11.201 31.301 1.00 95.06 448 ILE A O 1
ATOM 3518 N N . ASP A 1 449 ? -5.552 9.627 32.188 1.00 96.06 449 ASP A N 1
ATOM 3519 C CA . ASP A 1 449 ? -6.418 10.558 32.914 1.00 96.06 449 ASP A CA 1
ATOM 3520 C C . ASP A 1 449 ? -7.203 9.844 34.026 1.00 96.06 449 ASP A C 1
ATOM 3522 O O . ASP A 1 449 ? -7.256 8.613 34.067 1.00 96.06 449 ASP A O 1
ATOM 3526 N N . GLU A 1 450 ? -7.818 10.613 34.920 1.00 95.94 450 GLU A N 1
ATOM 3527 C CA . GLU A 1 450 ? -8.680 10.115 35.997 1.00 95.94 450 GLU A CA 1
ATOM 3528 C C . GLU A 1 450 ? -9.796 11.110 36.331 1.00 95.94 450 GLU A C 1
ATOM 3530 O O . GLU A 1 450 ? -9.598 12.320 36.212 1.00 95.94 450 GLU A O 1
ATOM 3535 N N . SER A 1 451 ? -10.965 10.602 36.731 1.00 92.94 451 SER A N 1
ATOM 3536 C CA . SER A 1 451 ? -12.072 11.412 37.237 1.00 92.94 451 SER A CA 1
ATOM 3537 C C . SER A 1 451 ? -11.992 11.573 38.755 1.00 92.94 451 SER A C 1
ATOM 3539 O O . SER A 1 451 ? -11.511 10.698 39.483 1.00 92.94 451 SER A O 1
ATOM 3541 N N . LEU A 1 452 ? -12.461 12.717 39.243 1.00 89.19 452 LEU A N 1
ATOM 3542 C CA . LEU A 1 452 ? -12.589 12.996 40.669 1.00 89.19 452 LEU A CA 1
ATOM 3543 C C . LEU A 1 452 ? -13.836 12.314 41.252 1.00 89.19 452 LEU A C 1
ATOM 3545 O O . LEU A 1 452 ? -14.785 11.999 40.538 1.00 89.19 452 LEU A O 1
ATOM 3549 N N . ALA A 1 453 ? -13.858 12.120 42.572 1.00 81.12 453 ALA A N 1
ATOM 3550 C CA . ALA A 1 453 ? -15.058 11.650 43.265 1.00 81.12 453 ALA A CA 1
ATOM 3551 C C . ALA A 1 453 ? -16.227 12.628 43.038 1.00 81.12 453 ALA A C 1
ATOM 3553 O O . ALA A 1 453 ? -16.097 13.824 43.314 1.00 81.12 453 ALA A O 1
ATOM 3554 N N . GLY A 1 454 ? -17.351 12.116 42.528 1.00 77.00 454 GLY A N 1
ATOM 3555 C CA . GLY A 1 454 ? -18.527 12.906 42.148 1.00 77.00 454 GLY A CA 1
ATOM 3556 C C . GLY A 1 454 ? -18.452 13.582 40.772 1.00 77.00 454 GLY A C 1
ATOM 3557 O O . GLY A 1 454 ? -19.368 14.316 40.406 1.00 77.00 454 GLY A O 1
ATOM 3558 N N . GLU A 1 455 ? -17.392 13.362 39.988 1.00 84.81 455 GLU A N 1
ATOM 3559 C CA . GLU A 1 455 ? -17.308 13.835 38.602 1.00 84.81 455 GLU A CA 1
ATOM 3560 C C . GLU A 1 455 ? -17.998 12.837 37.659 1.00 84.81 455 GLU A C 1
ATOM 3562 O O . GLU A 1 455 ? -17.478 11.756 37.387 1.00 84.81 455 GLU A O 1
ATOM 3567 N N . ARG A 1 456 ? -19.169 13.229 37.134 1.00 86.44 456 ARG A N 1
ATOM 3568 C CA . ARG A 1 456 ? -19.990 12.407 36.227 1.00 86.44 456 ARG A CA 1
ATOM 3569 C C . ARG A 1 456 ? -19.293 12.007 34.941 1.00 86.44 456 ARG A C 1
ATOM 3571 O O . ARG A 1 456 ? -19.422 10.873 34.498 1.00 86.44 456 ARG A O 1
ATOM 3578 N N . GLU A 1 457 ? -18.608 12.952 34.316 1.00 90.81 457 GLU A N 1
ATOM 3579 C CA . GLU A 1 457 ? -17.981 12.750 33.021 1.00 90.81 457 GLU A CA 1
ATOM 3580 C C . GLU A 1 457 ? -16.695 13.552 32.920 1.00 90.81 457 GLU A C 1
ATOM 3582 O O . GLU A 1 457 ? -16.590 14.670 33.428 1.00 90.81 457 GLU A O 1
ATOM 3587 N N . ARG A 1 458 ? -15.729 12.990 32.202 1.00 92.62 458 ARG A N 1
ATOM 3588 C CA . ARG A 1 458 ? -14.459 13.636 31.921 1.00 92.62 458 ARG A CA 1
ATOM 3589 C C . ARG A 1 458 ? -14.033 13.360 30.494 1.00 92.62 458 ARG A C 1
ATOM 3591 O O . ARG A 1 458 ? -13.964 12.207 30.081 1.00 92.62 458 ARG A O 1
ATOM 3598 N N . THR A 1 459 ? -13.727 14.421 29.749 1.00 94.25 459 THR A N 1
ATOM 3599 C CA . THR A 1 459 ? -13.312 14.340 28.342 1.00 94.25 459 THR A CA 1
ATOM 3600 C C . THR A 1 459 ? -11.838 14.687 28.188 1.00 94.25 459 THR A C 1
ATOM 3602 O O . THR A 1 459 ? -11.391 15.741 28.645 1.00 94.25 459 THR A O 1
ATOM 3605 N N . LYS A 1 460 ? -11.091 13.839 27.480 1.00 94.12 460 LYS A N 1
ATOM 3606 C CA . LYS A 1 460 ? -9.665 14.016 27.220 1.00 94.12 460 LYS A CA 1
ATOM 3607 C C . LYS A 1 460 ? -9.360 13.924 25.734 1.00 94.12 460 LYS A C 1
ATOM 3609 O O . LYS A 1 460 ? -9.772 12.989 25.055 1.00 94.12 460 LYS A O 1
ATOM 3614 N N . LYS A 1 461 ? -8.568 14.883 25.254 1.00 92.00 461 LYS A N 1
ATOM 3615 C CA . LYS A 1 461 ? -7.912 14.836 23.947 1.00 92.00 461 LYS A CA 1
ATOM 3616 C C . LYS A 1 461 ? -6.493 14.293 24.105 1.00 92.00 461 LYS A C 1
ATOM 3618 O O . LYS A 1 461 ? -5.753 14.753 24.979 1.00 92.00 461 LYS A O 1
ATOM 3623 N N . LEU A 1 462 ? -6.126 13.334 23.264 1.00 89.94 462 LEU A N 1
ATOM 3624 C CA . LEU A 1 462 ? -4.838 12.653 23.277 1.00 89.94 462 LEU A CA 1
ATOM 3625 C C . LEU A 1 462 ? -4.285 12.559 21.852 1.00 89.94 462 LEU A C 1
ATOM 3627 O O . LEU A 1 462 ? -4.946 12.025 20.969 1.00 89.94 462 LEU A O 1
ATOM 3631 N N . THR A 1 463 ? -3.061 13.034 21.633 1.00 84.94 463 THR A N 1
ATOM 3632 C CA . THR A 1 463 ? -2.307 12.698 20.418 1.00 84.94 463 THR A CA 1
ATOM 3633 C C . THR A 1 463 ? -1.736 11.297 20.588 1.00 84.94 463 THR A C 1
ATOM 3635 O O . THR A 1 463 ? -1.013 11.030 21.550 1.00 84.94 463 THR A O 1
ATOM 3638 N N . ILE A 1 464 ? -2.095 10.390 19.687 1.00 81.44 464 ILE A N 1
ATOM 3639 C CA . ILE A 1 464 ? -1.772 8.969 19.773 1.00 81.44 464 ILE A CA 1
ATOM 3640 C C . ILE A 1 464 ? -1.461 8.415 18.384 1.00 81.44 464 ILE A C 1
ATOM 3642 O O . ILE A 1 464 ? -1.864 8.952 17.357 1.00 81.44 464 ILE A O 1
ATOM 3646 N N . GLN A 1 465 ? -0.704 7.330 18.338 1.00 73.81 465 GLN A N 1
ATOM 3647 C CA . GLN A 1 465 ? -0.452 6.623 17.088 1.00 73.81 465 GLN A CA 1
ATOM 3648 C C . GLN A 1 465 ? -1.670 5.774 16.703 1.00 73.81 465 GLN A C 1
ATOM 3650 O O . GLN A 1 465 ? -2.220 5.111 17.591 1.00 73.81 465 GLN A O 1
ATOM 3655 N N . PRO A 1 466 ? -2.066 5.763 15.414 1.00 76.31 466 PRO A N 1
ATOM 3656 C CA . PRO A 1 466 ? -3.060 4.823 14.913 1.00 76.31 466 PRO A CA 1
ATOM 3657 C C . PRO A 1 466 ? -2.671 3.367 15.198 1.00 76.31 466 PRO A C 1
ATOM 3659 O O . PRO A 1 466 ? -1.492 3.045 15.353 1.00 76.31 466 PRO A O 1
ATOM 3662 N N . GLY A 1 467 ? -3.663 2.483 15.237 1.00 74.25 467 GLY A N 1
ATOM 3663 C CA . GLY A 1 467 ? -3.497 1.054 15.492 1.00 74.25 467 GLY A CA 1
ATOM 3664 C C . GLY A 1 467 ? -4.208 0.577 16.754 1.00 74.25 467 GLY A C 1
ATOM 3665 O O . GLY A 1 467 ? -4.976 1.312 17.378 1.00 74.25 467 GLY A O 1
ATOM 3666 N N . GLU A 1 468 ? -3.974 -0.686 17.104 1.00 84.25 468 GLU A N 1
ATOM 3667 C CA . GLU A 1 468 ? -4.601 -1.311 18.266 1.00 84.25 468 GLU A CA 1
ATOM 3668 C C . GLU A 1 468 ? -4.000 -0.807 19.580 1.00 84.25 468 GLU A C 1
ATOM 3670 O O . GLU A 1 468 ? -2.780 -0.671 19.718 1.00 84.25 468 GLU A O 1
ATOM 3675 N N . LYS A 1 469 ? -4.871 -0.542 20.554 1.00 87.56 469 LYS A N 1
ATOM 3676 C CA . LYS A 1 469 ? -4.531 -0.046 21.887 1.00 87.56 469 LYS A CA 1
ATOM 3677 C C . LYS A 1 469 ? -5.307 -0.811 22.944 1.00 87.56 469 LYS A C 1
ATOM 3679 O O . LYS A 1 469 ? -6.488 -1.107 22.760 1.00 87.56 469 LYS A O 1
ATOM 3684 N N . ARG A 1 470 ? -4.654 -1.096 24.072 1.00 93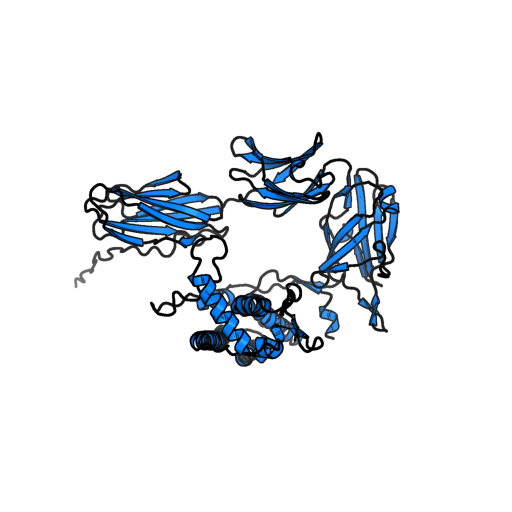.56 470 ARG A N 1
ATOM 3685 C CA . ARG A 1 470 ? -5.324 -1.659 25.254 1.00 93.56 470 ARG A CA 1
ATOM 3686 C C . ARG A 1 470 ? -5.712 -0.537 26.193 1.00 93.56 470 ARG A C 1
ATOM 3688 O O . ARG A 1 470 ? -4.838 0.154 26.714 1.00 93.56 470 ARG A O 1
ATOM 3695 N N . VAL A 1 471 ? -7.006 -0.374 26.423 1.00 96.62 471 VAL A N 1
ATOM 3696 C CA . VAL A 1 471 ? -7.553 0.605 27.361 1.00 96.62 471 VAL A CA 1
ATOM 3697 C C . VAL A 1 471 ? -7.994 -0.125 28.617 1.00 96.62 471 VAL A C 1
ATOM 3699 O O . VAL A 1 471 ? -8.758 -1.077 28.536 1.00 96.62 471 VAL A O 1
ATOM 3702 N N . LYS A 1 472 ? -7.542 0.326 29.784 1.00 97.44 472 LYS A N 1
ATOM 3703 C CA . LYS A 1 472 ? -8.027 -0.154 31.079 1.00 97.44 472 LYS A CA 1
ATOM 3704 C C . LYS A 1 472 ? -8.740 0.966 31.804 1.00 97.44 472 LYS A C 1
ATOM 3706 O O . LYS A 1 472 ? -8.166 2.044 31.962 1.00 97.44 472 LYS A O 1
ATOM 3711 N N . LEU A 1 473 ? -9.958 0.692 32.252 1.00 96.12 473 LEU A N 1
ATOM 3712 C CA . LEU A 1 473 ? -10.711 1.560 33.143 1.00 96.12 473 LEU A CA 1
ATOM 3713 C C . LEU A 1 473 ? -10.727 0.922 34.532 1.00 96.12 473 LEU A C 1
ATOM 3715 O O . LEU A 1 473 ? -11.172 -0.211 34.692 1.00 96.12 473 LEU A O 1
ATOM 3719 N N . ILE A 1 474 ? -10.203 1.642 35.517 1.00 96.19 474 ILE A N 1
ATOM 3720 C CA . ILE A 1 474 ? -9.997 1.148 36.880 1.00 96.19 474 ILE A CA 1
ATOM 3721 C C . ILE A 1 474 ? -10.832 1.998 37.834 1.00 96.19 474 ILE A C 1
ATOM 3723 O O . ILE A 1 474 ? -10.754 3.223 37.780 1.00 96.19 474 ILE A O 1
ATOM 3727 N N . GLY A 1 475 ? -11.608 1.371 38.715 1.00 93.56 475 GLY A N 1
ATOM 3728 C CA . GLY A 1 475 ? -12.359 2.070 39.759 1.00 93.56 475 GLY A CA 1
ATOM 3729 C C . GLY A 1 475 ? -11.418 2.607 40.838 1.00 93.56 475 GLY A C 1
ATOM 3730 O O . GLY A 1 475 ? -10.640 1.849 41.420 1.00 93.56 475 GLY A O 1
ATOM 3731 N N . ILE A 1 476 ? -11.468 3.911 41.102 1.00 92.94 476 ILE A N 1
ATOM 3732 C CA . ILE A 1 476 ? -10.711 4.569 42.177 1.00 92.94 476 ILE A CA 1
ATOM 3733 C C . ILE A 1 476 ? -11.565 4.617 43.445 1.00 92.94 476 ILE A C 1
ATOM 3735 O O . ILE A 1 476 ? -11.134 4.155 44.499 1.00 92.94 476 ILE A O 1
ATOM 3739 N N . THR A 1 477 ? -12.779 5.160 43.332 1.00 90.75 477 THR A N 1
ATOM 3740 C CA . THR A 1 477 ? -13.753 5.259 44.425 1.00 90.75 477 THR A CA 1
ATOM 3741 C C . THR A 1 477 ? -15.049 4.640 43.931 1.00 90.75 477 THR A C 1
ATOM 3743 O O . THR A 1 477 ? -15.596 5.143 42.964 1.00 90.75 477 THR A O 1
ATOM 3746 N N . VAL A 1 478 ? -15.486 3.537 44.544 1.00 90.25 478 VAL A N 1
ATOM 3747 C CA . VAL A 1 478 ? -16.750 2.840 44.233 1.00 90.25 478 VAL A CA 1
ATOM 3748 C C . VAL A 1 478 ? -17.327 2.307 45.558 1.00 90.25 478 VAL A C 1
ATOM 3750 O O . VAL A 1 478 ? -16.974 1.201 45.988 1.00 90.25 478 VAL A O 1
ATOM 3753 N N . PRO A 1 479 ? -18.090 3.127 46.306 1.00 88.19 479 PRO A N 1
ATOM 3754 C CA . PRO A 1 479 ? -18.386 2.881 47.724 1.00 88.19 479 PRO A CA 1
ATOM 3755 C C . PRO A 1 479 ? -19.252 1.651 48.007 1.00 88.19 479 PRO A C 1
ATOM 3757 O O . PRO A 1 479 ? -19.128 1.048 49.075 1.00 88.19 479 PRO A O 1
ATOM 3760 N N . ASP A 1 480 ? -20.129 1.289 47.075 1.00 89.31 480 ASP A N 1
ATOM 3761 C CA . ASP A 1 480 ? -21.136 0.234 47.217 1.00 89.31 480 ASP A CA 1
ATOM 3762 C C . ASP A 1 480 ? -20.753 -1.073 46.495 1.00 89.31 480 ASP A C 1
ATOM 3764 O O . ASP A 1 480 ? -21.593 -1.956 46.313 1.00 89.31 480 ASP A O 1
ATOM 3768 N N . GLN A 1 481 ? -19.477 -1.194 46.099 1.00 92.31 481 GLN A N 1
ATOM 3769 C CA . GLN A 1 481 ? -18.920 -2.336 45.363 1.00 92.31 481 GLN A CA 1
ATOM 3770 C C . GLN A 1 481 ? -19.647 -2.620 44.038 1.00 92.31 481 GLN A C 1
ATOM 3772 O O . GLN A 1 481 ? -19.711 -3.758 43.561 1.00 92.31 481 GLN A O 1
ATOM 3777 N N . ARG A 1 482 ? -20.194 -1.569 43.429 1.00 91.12 482 ARG A N 1
ATOM 3778 C CA . ARG A 1 482 ? -20.936 -1.627 42.181 1.00 91.12 482 ARG A CA 1
ATOM 3779 C C . ARG A 1 482 ? -20.500 -0.482 41.285 1.00 91.12 482 ARG A C 1
ATOM 3781 O O . ARG A 1 482 ? -20.972 0.635 41.398 1.00 91.12 482 ARG A O 1
ATOM 3788 N N . ALA A 1 483 ? -19.617 -0.793 40.346 1.00 90.38 483 ALA A N 1
ATOM 3789 C CA . ALA A 1 483 ? -19.143 0.189 39.388 1.00 90.38 483 ALA A CA 1
ATOM 3790 C C . ALA A 1 483 ? -20.186 0.386 38.289 1.00 90.38 483 ALA A C 1
ATOM 3792 O O . ALA A 1 483 ? -20.553 -0.566 37.590 1.00 90.38 483 ALA A O 1
ATOM 3793 N N . THR A 1 484 ? -20.629 1.622 38.096 1.00 90.94 484 THR A N 1
ATOM 3794 C CA . THR A 1 484 ? -21.511 1.998 36.994 1.00 90.94 484 THR A CA 1
ATOM 3795 C C . THR A 1 484 ? -20.748 2.915 36.058 1.00 90.94 484 THR A C 1
ATOM 3797 O O . THR A 1 484 ? -20.620 4.100 36.314 1.00 90.94 484 THR A O 1
ATOM 3800 N N . TYR A 1 485 ? -20.208 2.383 34.964 1.00 92.00 485 TYR A N 1
ATOM 3801 C CA . TYR A 1 485 ? -19.248 3.129 34.152 1.00 92.00 485 TYR A CA 1
ATOM 3802 C C . TYR A 1 485 ? -19.717 3.348 32.716 1.00 92.00 485 TYR A C 1
ATOM 3804 O O . TYR A 1 485 ? -20.543 2.604 32.170 1.00 92.00 485 TYR A O 1
ATOM 3812 N N . PHE A 1 486 ? -19.123 4.347 32.073 1.00 92.50 486 PHE A N 1
ATOM 3813 C CA . PHE A 1 486 ? -19.089 4.461 30.623 1.00 92.50 486 PHE A CA 1
ATOM 3814 C C . PHE A 1 486 ? -17.727 4.972 30.137 1.00 92.50 486 PHE A C 1
ATOM 3816 O O . PHE A 1 486 ? -17.023 5.687 30.848 1.00 92.50 486 PHE A O 1
ATOM 3823 N N . ILE A 1 487 ? -17.367 4.607 28.909 1.00 94.38 487 ILE A N 1
ATOM 3824 C CA . ILE A 1 487 ? -16.271 5.174 28.131 1.00 94.38 487 ILE A CA 1
ATOM 3825 C C . ILE A 1 487 ? -16.669 5.195 26.652 1.00 94.38 487 ILE A C 1
ATOM 3827 O O . ILE A 1 487 ? -17.075 4.182 26.090 1.00 94.38 487 ILE A O 1
ATOM 3831 N N . CYS A 1 488 ? -16.568 6.351 26.012 1.00 93.00 488 CYS A N 1
ATOM 3832 C CA . CYS A 1 488 ? -16.836 6.542 24.591 1.00 93.00 488 CYS A CA 1
ATOM 3833 C C . CYS A 1 488 ? -15.656 7.248 23.924 1.00 93.00 488 CYS A C 1
ATOM 3835 O O . CYS A 1 488 ? -14.884 7.956 24.573 1.00 93.00 488 CYS A O 1
ATOM 3837 N N . PHE A 1 489 ? -15.520 7.050 22.617 1.00 94.19 489 PHE A N 1
ATOM 3838 C CA . PHE A 1 489 ? -14.387 7.519 21.829 1.00 94.19 489 PHE A CA 1
ATOM 3839 C C . PHE A 1 489 ? -14.869 8.344 20.632 1.00 94.19 489 PHE A C 1
ATOM 3841 O O . PHE A 1 489 ? -16.041 8.285 20.256 1.00 94.19 489 PHE A O 1
ATOM 3848 N N . SER A 1 490 ? -13.978 9.140 20.048 1.00 90.12 490 SER A N 1
ATOM 3849 C CA . SER A 1 490 ? -14.195 9.850 18.788 1.00 90.12 490 SER A CA 1
ATOM 3850 C C . SER A 1 490 ? -14.474 8.883 17.634 1.00 90.12 490 SER A C 1
ATOM 3852 O O . SER A 1 490 ? -14.139 7.703 17.698 1.00 90.12 490 SER A O 1
ATOM 3854 N N . ASN A 1 491 ? -15.086 9.390 16.561 1.00 85.25 491 ASN A N 1
ATOM 3855 C CA . ASN A 1 491 ? -15.466 8.624 15.365 1.00 85.25 491 ASN A CA 1
ATOM 3856 C C . ASN A 1 491 ? -14.324 7.821 14.718 1.00 85.25 491 ASN A C 1
ATOM 3858 O O . ASN A 1 491 ? -14.588 6.856 14.013 1.00 85.25 491 ASN A O 1
ATOM 3862 N N . ASN A 1 492 ? -13.072 8.218 14.932 1.00 84.62 492 ASN A N 1
ATOM 3863 C CA . ASN A 1 492 ? -11.902 7.530 14.404 1.00 84.62 492 ASN A CA 1
ATOM 3864 C C . ASN A 1 492 ? -11.440 6.356 15.286 1.00 84.62 492 ASN A C 1
ATOM 3866 O O . ASN A 1 492 ? -10.307 5.913 15.136 1.00 84.62 492 ASN A O 1
ATOM 3870 N N . VAL A 1 493 ? -12.250 5.872 16.230 1.00 87.00 493 VAL A N 1
ATOM 3871 C CA . VAL A 1 493 ? -11.890 4.755 17.110 1.00 87.00 493 VAL A CA 1
ATOM 3872 C C . VAL A 1 493 ? -12.921 3.640 17.026 1.00 87.00 493 VAL A C 1
ATOM 3874 O O . VAL A 1 493 ? -14.076 3.816 17.411 1.00 87.00 493 VAL A O 1
ATOM 3877 N N . ASP A 1 494 ? -12.462 2.459 16.625 1.00 89.00 494 ASP A N 1
ATOM 3878 C CA . ASP A 1 494 ? -13.250 1.232 16.668 1.00 89.00 494 ASP A CA 1
ATOM 3879 C C . ASP A 1 494 ? -13.008 0.505 17.992 1.00 89.00 494 ASP A C 1
ATOM 3881 O O . ASP A 1 494 ? -11.865 0.260 18.378 1.00 89.00 494 ASP A O 1
ATOM 3885 N N . VAL A 1 495 ? -14.068 0.096 18.686 1.00 88.00 495 VAL A N 1
ATOM 3886 C CA . VAL A 1 495 ? -13.940 -0.798 19.846 1.00 88.00 495 VAL A CA 1
ATOM 3887 C C . VAL A 1 495 ? -13.968 -2.238 19.343 1.00 88.00 495 VAL A C 1
ATOM 3889 O O . VAL A 1 495 ? -15.006 -2.732 18.907 1.00 88.00 495 VAL A O 1
ATOM 3892 N N . LEU A 1 496 ? -12.815 -2.906 19.381 1.00 79.19 496 LEU A N 1
ATOM 3893 C CA . LEU A 1 496 ? -12.648 -4.279 18.900 1.00 79.19 496 LEU A CA 1
ATOM 3894 C C . LEU A 1 496 ? -13.141 -5.309 19.923 1.00 79.19 496 LEU A C 1
ATOM 3896 O O . LEU A 1 496 ? -13.715 -6.329 19.545 1.00 79.19 496 LEU A O 1
ATOM 3900 N N . SER A 1 497 ? -12.927 -5.049 21.216 1.00 85.44 497 SER A N 1
ATOM 3901 C CA . SER A 1 497 ? -13.419 -5.891 22.310 1.00 85.44 497 SER A CA 1
ATOM 3902 C C . SER A 1 497 ? -13.597 -5.106 23.609 1.00 85.44 497 SER A C 1
ATOM 3904 O O . SER A 1 497 ? -12.984 -4.057 23.806 1.00 85.44 497 SER A O 1
ATOM 3906 N N . GLY A 1 498 ? -14.369 -5.675 24.535 1.00 87.50 498 GLY A N 1
ATOM 3907 C CA . GLY A 1 498 ? -14.716 -5.051 25.813 1.00 87.50 498 GLY A CA 1
ATOM 3908 C C . GLY A 1 498 ? -16.074 -4.354 25.758 1.00 87.50 498 GLY A C 1
ATOM 3909 O O . GLY A 1 498 ? -16.663 -4.176 24.693 1.00 87.50 498 GLY A O 1
ATOM 3910 N N . ILE A 1 499 ? -16.592 -3.994 26.930 1.00 85.62 499 ILE A N 1
ATOM 3911 C CA . ILE A 1 499 ? -17.888 -3.328 27.067 1.00 85.62 499 ILE A CA 1
ATOM 3912 C C . ILE A 1 499 ? -17.633 -1.867 27.427 1.00 85.62 499 ILE A C 1
ATOM 3914 O O . ILE A 1 499 ? -16.923 -1.572 28.387 1.00 85.62 499 ILE A O 1
ATOM 3918 N N . THR A 1 500 ? -18.207 -0.949 26.655 1.00 90.06 500 THR A N 1
ATOM 3919 C CA . THR A 1 500 ? -18.013 0.499 26.817 1.00 90.06 500 THR A CA 1
ATOM 3920 C C . THR A 1 500 ? -18.906 1.122 27.877 1.00 90.06 500 THR A C 1
ATOM 3922 O O . THR A 1 500 ? -18.605 2.211 28.342 1.00 90.06 500 THR A O 1
ATOM 3925 N N . SER A 1 501 ? -19.986 0.463 28.295 1.00 90.50 501 SER A N 1
ATOM 3926 C CA . SER A 1 501 ? -20.768 0.888 29.454 1.00 90.50 501 SER A CA 1
ATOM 3927 C C . SER A 1 501 ? -21.485 -0.288 30.091 1.00 90.50 501 SER A C 1
ATOM 3929 O O . SER A 1 501 ? -22.153 -1.065 29.405 1.00 90.50 501 SER A O 1
ATOM 3931 N N . GLN A 1 502 ? -21.344 -0.421 31.406 1.00 87.12 502 GLN A N 1
ATOM 3932 C CA . GLN A 1 502 ? -22.013 -1.463 32.166 1.00 87.12 502 GLN A CA 1
ATOM 3933 C C . GLN A 1 502 ? -22.122 -1.078 33.639 1.00 87.12 502 GLN A C 1
ATOM 3935 O O . GLN A 1 502 ? -21.400 -0.225 34.152 1.00 87.12 502 GLN A O 1
ATOM 3940 N N . LYS A 1 503 ? -23.020 -1.781 34.319 1.00 90.94 503 LYS A N 1
ATOM 3941 C CA . LYS A 1 503 ? -23.054 -1.904 35.766 1.00 90.94 503 LYS A CA 1
ATOM 3942 C C . LYS A 1 503 ? -22.435 -3.240 36.175 1.00 90.94 503 LYS A C 1
ATOM 3944 O O . LYS A 1 503 ? -22.900 -4.281 35.705 1.00 90.94 503 LYS A O 1
ATOM 3949 N N . VAL A 1 504 ? -21.433 -3.214 37.045 1.00 88.81 504 VAL A N 1
ATOM 3950 C CA . VAL A 1 504 ? -20.672 -4.398 37.460 1.00 88.81 504 VAL A CA 1
ATOM 3951 C C . VAL A 1 504 ? -20.541 -4.426 38.979 1.00 88.81 504 VAL A C 1
ATOM 3953 O O . VAL A 1 504 ? -19.939 -3.532 39.566 1.00 88.81 504 VAL A O 1
ATOM 3956 N N . ASP A 1 505 ? -21.085 -5.470 39.601 1.00 92.06 505 ASP A N 1
ATOM 3957 C CA . ASP A 1 505 ? -20.876 -5.754 41.023 1.00 92.06 505 ASP A CA 1
ATOM 3958 C C . ASP A 1 505 ? -19.557 -6.532 41.184 1.00 92.06 505 ASP A C 1
ATOM 3960 O O . ASP A 1 505 ? -19.283 -7.445 40.398 1.00 92.06 505 ASP A O 1
ATOM 3964 N N . PHE A 1 506 ? -18.745 -6.198 42.188 1.00 88.38 506 PHE A N 1
ATOM 3965 C CA . PHE A 1 506 ? -17.471 -6.874 42.464 1.00 88.38 506 PHE A CA 1
ATOM 3966 C C . PHE A 1 506 ? -17.300 -7.201 43.960 1.00 88.38 506 PHE A C 1
ATOM 3968 O O . PHE A 1 506 ? -17.983 -6.616 44.801 1.00 88.38 506 PHE A O 1
ATOM 3975 N N . PRO A 1 507 ? -16.450 -8.179 44.329 1.00 88.94 507 PRO A N 1
ATOM 3976 C CA . PRO A 1 507 ? -16.277 -8.583 45.723 1.00 88.94 507 PRO A CA 1
ATOM 3977 C C . PRO A 1 507 ? -15.672 -7.487 46.612 1.00 88.94 507 PRO A C 1
ATOM 3979 O O . PRO A 1 507 ? -14.842 -6.686 46.183 1.00 88.94 507 PRO A O 1
ATOM 3982 N N . GLU A 1 508 ? -16.038 -7.497 47.894 1.00 86.62 508 GLU A N 1
ATOM 3983 C CA . GLU A 1 508 ? -15.436 -6.613 48.894 1.00 86.62 508 GLU A CA 1
ATOM 3984 C C . GLU A 1 508 ? -13.920 -6.866 49.006 1.00 86.62 508 GLU A C 1
ATOM 3986 O O . GLU A 1 508 ? -13.472 -8.005 49.142 1.00 86.62 508 GLU A O 1
ATOM 3991 N N . GLY A 1 509 ? -13.126 -5.793 48.957 1.00 84.75 509 GLY A N 1
ATOM 3992 C CA . GLY A 1 509 ? -11.661 -5.856 48.986 1.00 84.75 509 GLY A CA 1
ATOM 3993 C C . GLY A 1 509 ? -10.991 -6.028 47.618 1.00 84.75 509 GLY A C 1
ATOM 3994 O O . GLY A 1 509 ? -9.766 -5.928 47.545 1.00 84.75 509 GLY A O 1
ATOM 3995 N N . GLU A 1 510 ? -11.758 -6.234 46.544 1.00 89.81 510 GLU A N 1
ATOM 3996 C CA . GLU A 1 510 ? -11.255 -6.196 45.167 1.00 89.81 510 GLU A CA 1
ATOM 3997 C C . GLU A 1 510 ? -11.398 -4.795 44.554 1.00 89.81 510 GLU A C 1
ATOM 3999 O O . GLU A 1 510 ? -12.190 -3.970 45.012 1.00 89.81 510 GLU A O 1
ATOM 4004 N N . GLN A 1 511 ? -10.604 -4.513 43.519 1.00 90.62 511 GLN A N 1
ATOM 4005 C CA . GLN A 1 511 ? -10.694 -3.278 42.744 1.00 90.62 511 GLN A CA 1
ATOM 4006 C C . GLN A 1 511 ? -11.394 -3.565 41.418 1.00 90.62 511 GLN A C 1
ATOM 4008 O O . GLN A 1 511 ? -11.021 -4.498 40.708 1.00 90.62 511 GLN A O 1
ATOM 4013 N N . PHE A 1 512 ? -12.383 -2.744 41.069 1.00 92.62 512 PHE A N 1
ATOM 4014 C CA . PHE A 1 512 ? -13.007 -2.805 39.752 1.00 92.62 512 PHE A CA 1
ATOM 4015 C C . PHE A 1 512 ? -11.985 -2.497 38.648 1.00 92.62 512 PHE A C 1
ATOM 4017 O O . PHE A 1 512 ? -11.303 -1.471 38.692 1.00 92.62 512 PHE A O 1
ATOM 4024 N N . GLU A 1 513 ? -11.928 -3.355 37.632 1.00 94.25 513 GLU A N 1
ATOM 4025 C CA . GLU A 1 513 ? -11.136 -3.156 36.421 1.00 94.25 513 GLU A CA 1
ATOM 4026 C C . GLU A 1 513 ? -11.879 -3.740 35.215 1.00 94.25 513 GLU A C 1
ATOM 4028 O O . GLU A 1 513 ? -12.384 -4.863 35.264 1.00 94.25 513 GLU A O 1
ATOM 4033 N N . VAL A 1 514 ? -11.908 -2.994 34.111 1.00 93.62 514 VAL A N 1
ATOM 4034 C CA . VAL A 1 514 ? -12.335 -3.497 32.803 1.00 93.62 514 VAL A CA 1
ATOM 4035 C C . VAL A 1 514 ? -11.309 -3.133 31.738 1.00 93.62 514 VAL A C 1
ATOM 4037 O O . VAL A 1 514 ? -10.730 -2.045 31.752 1.00 93.62 514 VAL A O 1
ATOM 4040 N N . GLU A 1 515 ? -11.087 -4.053 30.804 1.00 94.88 515 GLU A N 1
ATOM 4041 C CA . GLU A 1 515 ? -10.162 -3.884 29.689 1.00 94.88 515 GLU A CA 1
ATOM 4042 C C . GLU A 1 515 ? -10.924 -3.863 28.358 1.00 94.88 515 GLU A C 1
ATOM 4044 O O . GLU A 1 515 ? -11.815 -4.679 28.112 1.00 94.88 515 GLU A O 1
ATOM 4049 N N . LEU A 1 516 ? -10.556 -2.917 27.497 1.00 93.31 516 LEU A N 1
ATOM 4050 C CA . LEU A 1 516 ? -11.022 -2.794 26.126 1.00 93.31 516 LEU A CA 1
ATOM 4051 C C . LEU A 1 516 ? -9.832 -2.892 25.177 1.00 93.31 516 LEU A C 1
ATOM 4053 O O . LEU A 1 516 ? -8.742 -2.392 25.466 1.00 93.31 516 LEU A O 1
ATOM 4057 N N . VAL A 1 517 ? -10.067 -3.477 24.008 1.00 89.69 517 VAL A N 1
ATOM 4058 C CA . VAL A 1 517 ? -9.155 -3.355 22.872 1.00 89.69 517 VAL A CA 1
ATOM 4059 C C . VAL A 1 517 ? -9.822 -2.428 21.876 1.00 89.69 517 VAL A C 1
ATOM 4061 O O . VAL A 1 517 ? -10.937 -2.695 21.429 1.00 89.69 517 VAL A O 1
ATOM 4064 N N . ILE A 1 518 ? -9.154 -1.329 21.552 1.00 90.50 518 ILE A N 1
ATOM 4065 C CA . ILE A 1 518 ? -9.619 -0.359 20.561 1.00 90.50 518 ILE A CA 1
ATOM 4066 C C . ILE A 1 518 ? -8.653 -0.321 19.384 1.00 90.50 518 ILE A C 1
ATOM 4068 O O . ILE A 1 518 ? -7.480 -0.646 19.545 1.00 90.50 518 ILE A O 1
ATOM 4072 N N . LYS A 1 519 ? -9.117 0.130 18.223 1.00 87.75 519 LYS A N 1
ATOM 4073 C CA . LYS A 1 519 ? -8.288 0.480 17.075 1.00 87.75 519 LYS A CA 1
ATOM 4074 C C . LYS A 1 519 ? -8.493 1.949 16.749 1.00 87.75 519 LYS A C 1
ATOM 4076 O O . LYS A 1 519 ? -9.600 2.364 16.431 1.00 87.75 519 LYS A O 1
ATOM 4081 N N . VAL A 1 520 ? -7.423 2.730 16.831 1.00 84.31 520 VAL A N 1
ATOM 4082 C CA . VAL A 1 520 ? -7.433 4.143 16.447 1.00 84.31 520 VAL A CA 1
ATOM 4083 C C . VAL A 1 520 ? -7.095 4.249 14.959 1.00 84.31 520 VAL A C 1
ATOM 4085 O O . VAL A 1 520 ? -6.046 3.776 14.525 1.00 84.31 520 VAL A O 1
ATOM 4088 N N . ASN A 1 521 ? -7.969 4.868 14.179 1.00 80.31 521 ASN A N 1
ATOM 4089 C CA . ASN A 1 521 ? -7.822 5.100 12.748 1.00 80.31 521 ASN A CA 1
ATOM 4090 C C . ASN A 1 521 ? -7.236 6.497 12.476 1.00 80.31 521 ASN A C 1
ATOM 4092 O O . ASN A 1 521 ? -7.283 7.407 13.312 1.00 80.31 521 ASN A O 1
ATOM 4096 N N . SER A 1 522 ? -6.671 6.676 11.282 1.00 70.50 522 SER A N 1
ATOM 4097 C CA . SER A 1 522 ? -6.057 7.933 10.827 1.00 70.50 522 SER A CA 1
ATOM 4098 C C . SER A 1 522 ? -7.067 8.986 10.348 1.00 70.50 522 SER A C 1
ATOM 4100 O O . SER A 1 522 ? -6.668 9.991 9.765 1.00 70.50 522 SER A O 1
ATOM 4102 N N . ASP A 1 523 ? -8.362 8.751 10.554 1.00 71.50 523 ASP A N 1
ATOM 4103 C CA . ASP A 1 523 ? -9.431 9.632 10.089 1.00 71.50 523 ASP A CA 1
ATOM 4104 C C . ASP A 1 523 ? -9.508 10.937 10.891 1.00 71.50 523 ASP A C 1
ATOM 4106 O O . ASP A 1 523 ? -8.991 11.054 12.006 1.00 71.50 523 ASP A O 1
ATOM 4110 N N . SER A 1 524 ? -10.200 11.933 10.331 1.00 72.44 524 SER A N 1
ATOM 4111 C CA . SER A 1 524 ? -10.472 13.192 11.023 1.00 72.44 524 SER A CA 1
ATOM 4112 C C . SER A 1 524 ? -11.284 12.964 12.297 1.00 72.44 524 SER A C 1
ATOM 4114 O O . SER A 1 524 ? -12.292 12.253 12.280 1.00 72.44 524 SER A O 1
ATOM 4116 N N . VAL A 1 525 ? -10.883 13.641 13.368 1.00 80.75 525 VAL A N 1
ATOM 4117 C CA . VAL A 1 525 ? -11.425 13.445 14.713 1.00 80.75 525 VAL A CA 1
ATOM 4118 C C . VAL A 1 525 ? -12.640 14.331 14.966 1.00 80.75 525 VAL A C 1
ATOM 4120 O O . VAL A 1 525 ? -12.575 15.552 14.818 1.00 80.75 525 VAL A O 1
ATOM 4123 N N . SER A 1 526 ? -13.737 13.720 15.405 1.00 78.19 526 SER A N 1
ATOM 4124 C CA . SER A 1 526 ? -14.929 14.387 15.930 1.00 78.19 526 SER A CA 1
ATOM 4125 C C . SER A 1 526 ? -14.960 14.379 17.460 1.00 78.19 526 SER A C 1
ATOM 4127 O O . SER A 1 526 ? -14.130 13.759 18.126 1.00 78.19 526 SER A O 1
ATOM 4129 N N . ALA A 1 527 ? -15.981 15.018 18.037 1.00 79.38 527 ALA A N 1
ATOM 4130 C CA . ALA A 1 527 ? -16.356 14.753 19.424 1.00 79.38 527 ALA A CA 1
ATOM 4131 C C . ALA A 1 527 ? -16.694 13.255 19.630 1.00 79.38 527 ALA A C 1
ATOM 4133 O O . ALA A 1 527 ? -17.075 12.593 18.656 1.00 79.38 527 ALA A O 1
ATOM 4134 N N . PRO A 1 528 ? -16.570 12.721 20.862 1.00 83.88 528 PRO A N 1
ATOM 4135 C CA . PRO A 1 528 ? -16.923 11.339 21.175 1.00 83.88 528 PRO A CA 1
ATOM 4136 C C . PRO A 1 528 ? -18.347 10.976 20.746 1.00 83.88 528 PRO A C 1
ATOM 4138 O O . PRO A 1 528 ? -19.286 11.743 20.961 1.00 83.88 528 PRO A O 1
ATOM 4141 N N . VAL A 1 529 ? -18.494 9.811 20.114 1.00 76.50 529 VAL A N 1
ATOM 4142 C CA . VAL A 1 529 ? -19.762 9.300 19.576 1.00 76.50 529 VAL A CA 1
ATOM 4143 C C . VAL A 1 529 ? -20.312 8.176 20.455 1.00 76.50 529 VAL A C 1
ATOM 4145 O O . VAL A 1 529 ? -19.566 7.514 21.174 1.00 76.50 529 VAL A O 1
ATOM 4148 N N . ASN A 1 530 ? -21.628 7.943 20.399 1.00 67.69 530 ASN A N 1
ATOM 4149 C CA . ASN A 1 530 ? -22.309 6.852 21.115 1.00 67.69 530 ASN A CA 1
ATOM 4150 C C . ASN A 1 530 ? -22.097 6.843 22.643 1.00 67.69 530 ASN A C 1
ATOM 4152 O O . ASN A 1 530 ? -22.102 5.786 23.277 1.00 67.69 530 ASN A O 1
ATOM 4156 N N . CYS A 1 531 ? -21.937 8.019 23.256 1.00 69.75 531 CYS A N 1
ATOM 4157 C CA . CYS A 1 531 ? -21.908 8.154 24.709 1.00 69.75 531 CYS A CA 1
ATOM 4158 C C . CYS A 1 531 ? -23.323 7.934 25.276 1.00 69.75 531 CYS A C 1
ATOM 4160 O O . CYS A 1 531 ? -24.101 8.874 25.429 1.00 69.75 531 CYS A O 1
ATOM 4162 N N . ASN A 1 532 ? -23.675 6.682 25.574 1.00 60.31 532 ASN A N 1
ATOM 4163 C CA . ASN A 1 532 ? -24.936 6.326 26.232 1.00 60.31 532 ASN A CA 1
ATOM 4164 C C . ASN A 1 532 ? -24.852 6.613 27.739 1.00 60.31 532 ASN A C 1
ATOM 4166 O O . ASN A 1 532 ? -24.813 5.697 28.560 1.00 60.31 532 ASN A O 1
ATOM 4170 N N . TYR A 1 533 ? -24.797 7.895 28.095 1.00 62.03 533 TYR A N 1
ATOM 4171 C CA . TYR A 1 533 ? -24.895 8.346 29.478 1.00 62.03 533 TYR A CA 1
ATOM 4172 C C . TYR A 1 533 ? -26.363 8.618 29.847 1.00 62.03 533 TYR A C 1
ATOM 4174 O O . TYR A 1 533 ? -27.096 9.276 29.100 1.00 62.03 533 TYR A O 1
ATOM 4182 N N . HIS A 1 534 ? -26.807 8.135 31.009 1.00 53.03 534 HIS A N 1
ATOM 4183 C CA . HIS A 1 534 ? -28.092 8.492 31.603 1.00 53.03 534 HIS A CA 1
ATOM 4184 C C . HIS A 1 534 ? -28.056 9.951 32.077 1.00 53.03 534 HIS A C 1
ATOM 4186 O O . HIS A 1 534 ? -27.922 10.247 33.261 1.00 53.03 534 HIS A O 1
ATOM 4192 N N . SER A 1 535 ? -28.226 10.903 31.155 1.00 42.94 535 SER A N 1
ATOM 4193 C CA . SER A 1 535 ? -28.456 12.287 31.563 1.00 42.94 535 SER A CA 1
ATOM 4194 C C . SER A 1 535 ? -29.810 12.358 32.276 1.00 42.94 535 SER A C 1
ATOM 4196 O O . SER A 1 535 ? -30.855 12.104 31.670 1.00 42.94 535 SER A O 1
ATOM 4198 N N . LEU A 1 536 ? -29.813 12.699 33.565 1.00 37.59 536 LEU A N 1
ATOM 4199 C CA . LEU A 1 536 ? -31.017 13.098 34.292 1.00 37.59 536 LEU A CA 1
ATOM 4200 C C . LEU A 1 536 ? -31.552 14.418 33.699 1.00 37.59 536 LEU A C 1
ATOM 4202 O O . LEU A 1 536 ? -31.378 15.494 34.270 1.00 37.59 536 LEU A O 1
ATOM 4206 N N . GLN A 1 537 ? -32.219 14.373 32.544 1.00 37.75 537 GLN A N 1
ATOM 4207 C CA . GLN A 1 537 ? -33.030 15.497 32.082 1.00 37.75 537 GLN A CA 1
ATOM 4208 C C . GLN A 1 537 ? -34.386 15.489 32.792 1.00 37.75 537 GLN A C 1
ATOM 4210 O O . GLN A 1 537 ? -35.341 14.881 32.323 1.00 37.75 537 GLN A O 1
ATOM 4215 N N . SER A 1 538 ? -34.491 16.251 33.885 1.00 30.88 538 SER A N 1
ATOM 4216 C CA . SER A 1 538 ? -35.702 17.034 34.176 1.00 30.88 538 SER A CA 1
ATOM 4217 C C . SER A 1 538 ? -35.450 18.095 35.258 1.00 30.88 538 SER A C 1
ATOM 4219 O O . SER A 1 538 ? -35.760 17.892 36.431 1.00 30.88 538 SER A O 1
ATOM 4221 N N . LYS A 1 539 ? -34.976 19.287 34.873 1.00 31.77 539 LYS A N 1
ATOM 4222 C CA . LYS A 1 539 ? -35.403 20.513 35.569 1.00 31.77 539 LYS A CA 1
ATOM 4223 C C . LYS A 1 539 ? -36.553 21.121 34.779 1.00 31.77 539 LYS A C 1
ATOM 4225 O O . LYS A 1 539 ? -36.356 21.857 33.818 1.00 31.77 539 LYS A O 1
ATOM 4230 N N . ASN A 1 540 ? -37.759 20.764 35.213 1.00 33.16 540 ASN A N 1
ATOM 4231 C CA . ASN A 1 540 ? -39.001 21.450 34.891 1.00 33.16 540 ASN A CA 1
ATOM 4232 C C . ASN A 1 540 ? -38.822 22.966 35.058 1.00 33.16 540 ASN A C 1
ATOM 4234 O O . ASN A 1 540 ? -38.739 23.461 36.180 1.00 33.16 540 ASN A O 1
ATOM 4238 N N . ILE A 1 541 ? -38.829 23.707 33.952 1.00 32.50 541 ILE A N 1
ATOM 4239 C CA . ILE A 1 541 ? -39.275 25.100 33.946 1.00 32.50 541 ILE A CA 1
ATOM 4240 C C . ILE A 1 541 ? -40.607 25.103 33.198 1.00 32.50 541 ILE A C 1
ATOM 4242 O O . ILE A 1 541 ? -40.691 25.454 32.025 1.00 32.50 541 ILE A O 1
ATOM 4246 N N . GLN A 1 542 ? -41.671 24.684 33.888 1.00 32.06 542 GLN A N 1
ATOM 4247 C CA . GLN A 1 542 ? -42.998 25.176 33.542 1.00 32.06 542 GLN A CA 1
ATOM 4248 C C . GLN A 1 542 ? -43.005 26.665 33.888 1.00 32.06 542 GLN A C 1
ATOM 4250 O O . GLN A 1 542 ? -43.057 27.051 35.056 1.00 32.06 542 GLN A O 1
ATOM 4255 N N . ARG A 1 543 ? -42.913 27.510 32.858 1.00 31.95 543 ARG A N 1
ATOM 4256 C CA . ARG A 1 543 ? -43.366 28.895 32.958 1.00 31.95 543 ARG A CA 1
ATOM 4257 C C . ARG A 1 543 ? -44.856 28.847 33.286 1.00 31.95 543 ARG A C 1
ATOM 4259 O O . ARG A 1 543 ? -45.664 28.448 32.454 1.00 31.95 543 ARG A O 1
ATOM 4266 N N . LEU A 1 544 ? -45.185 29.223 34.518 1.00 33.34 544 LEU A N 1
ATOM 4267 C CA . LEU A 1 544 ? -46.518 29.663 34.897 1.00 33.34 544 LEU A CA 1
ATOM 4268 C C . LEU A 1 544 ? -46.920 30.796 33.947 1.00 33.34 544 LEU A C 1
ATOM 4270 O O . LEU A 1 544 ? -46.302 31.860 33.954 1.00 33.34 544 LEU A O 1
ATOM 4274 N N . ASN A 1 545 ? -47.938 30.542 33.127 1.00 37.59 545 ASN A N 1
ATOM 4275 C CA . ASN A 1 545 ? -48.754 31.608 32.572 1.00 37.59 545 ASN A CA 1
ATOM 4276 C C . ASN A 1 545 ? -49.463 32.281 33.750 1.00 37.59 545 ASN A C 1
ATOM 4278 O O . ASN A 1 545 ? -50.215 31.629 34.475 1.00 37.59 545 ASN A O 1
ATOM 4282 N N . VAL A 1 546 ? -49.186 33.567 33.934 1.00 43.38 546 VAL A N 1
ATOM 4283 C CA . VAL A 1 546 ? -50.046 34.483 34.674 1.00 43.38 546 VAL A CA 1
ATOM 4284 C C . VAL A 1 546 ? -50.598 35.441 33.630 1.00 43.38 546 VAL A C 1
ATOM 4286 O O . VAL A 1 546 ? -49.857 36.285 33.133 1.00 43.38 546 VAL A O 1
ATOM 4289 N N . ASP A 1 547 ? -51.864 35.229 33.289 1.00 34.03 547 ASP A N 1
ATOM 4290 C CA . ASP A 1 547 ? -52.872 36.284 33.174 1.00 34.03 547 ASP A CA 1
ATOM 4291 C C . ASP A 1 547 ? -53.996 35.928 34.154 1.00 34.03 547 ASP A C 1
ATOM 4293 O O . ASP A 1 547 ? -54.354 34.722 34.212 1.00 34.03 547 ASP A O 1
#